Protein AF-A0A9P3KCN4-F1 (afdb_monomer)

Foldseek 3Di:
DVVVVVVVVVVVVVVVVVVVVVVVVVVVVVVVVVVVVVVVVVVVVVVVVVVVVVVVVVVVVVVVVVVVVVVVVVVVVVVVVVVVVVVVVVVVVVVVVVVVVVVVVVVVVVVVVVVVVVVVVVVVVVVVVVVVVVVVVVVVVVVVVVVVVVVLVQFFPDEEEAEDQDVCVQCLVPDPDDDPVSVVVCCVCVVGHNYHYDYDHPVVPPDAPLRDDPVVPPPPPPDPDPPADDDPADPAWQQEKEWDKDARAPQAPVGFGIWIWMATSHLRQIDTHTDHPPDALVRVVVVCCVPRCVPPNQHQEYEYEPPCSCVDPVNVVVCVVSNHHYDYDDPPNVPSVVVVVVVSVVLSVLLSVVCVPHSNCSNVCRVVSSLVQQQDQDPVPRHRSVCRRPVDHDDDPPDPDDPDPPDPDD

Radius of gyration: 68.72 Å; Cα contacts (8 Å, |Δi|>4): 324; chains: 1; bounding box: 122×78×222 Å

pLDDT: mean 75.05, std 15.25, range [32.97, 96.62]

Sequence (410 aa):
MLRKRKMLQVRKREREREREREREREREREVERDGERKGRERERERERERERERERERERERERGRERERERKRERERERERGGGERERERERERESERESEREREGERERERERERERGRERGGEREREREREREREREREREREREREKECYLEGCKTTVHTDHCSLKYLKTQPSLSRRQVRWIDFLETHFHYDIVYKPGHKNKADALSRPAHRMKISKPKKAGLLQPLPVPEQPWQVVSLDFITGLPTTTSGHDAILVIIDNFSKMGHFIPTHTTARTEETAQLFVRYIISQHGIPTTLISDRDPKFTSKFWKELMSLLGTELAMSSAYHPQTDGQTERLNQIVEQLLRTACKDDISKWDLHVPILEFAYNNATHAATGQTPFFLCYGHHPLTPQQPTIPATVNPVE

Solvent-accessible surface area (backbone atoms only — not comparable to full-atom values): 23426 Å² total; per-residue (Å²): 120,75,70,65,61,58,55,55,56,52,56,52,54,50,56,51,56,52,54,51,54,50,54,50,55,52,52,53,54,52,54,50,53,53,50,52,53,54,50,55,52,55,51,54,51,53,50,54,50,54,50,52,51,53,51,54,50,55,51,53,52,53,51,54,50,55,49,54,52,53,49,55,51,54,50,56,50,53,50,53,56,52,61,52,56,52,58,53,53,50,55,51,52,52,55,50,52,52,53,50,54,49,51,51,53,49,53,51,53,50,53,50,54,50,53,51,52,50,54,50,52,52,55,50,54,49,53,48,53,48,52,50,53,50,51,50,51,50,53,49,52,50,54,47,53,50,51,50,55,53,55,55,70,72,41,56,86,44,84,44,78,45,79,36,64,56,65,70,60,62,41,66,92,72,57,94,79,74,53,76,67,53,50,55,50,48,53,52,46,62,74,50,35,48,71,48,67,43,68,37,63,60,93,78,53,74,76,53,86,84,74,55,64,72,81,76,57,74,74,71,74,74,73,84,73,69,93,74,82,75,75,80,76,52,95,45,68,47,37,33,31,40,44,49,72,52,64,89,48,67,61,23,82,91,59,36,24,20,31,44,39,38,30,22,67,50,39,61,32,54,48,65,40,74,34,45,80,82,58,50,52,69,57,53,48,52,51,45,44,62,68,39,37,73,74,71,44,80,34,51,31,43,34,29,56,80,49,69,54,69,68,30,70,66,44,49,51,52,31,57,75,69,62,27,43,81,44,69,56,49,102,84,41,63,66,63,55,53,51,52,52,56,47,52,53,50,52,53,53,51,48,54,64,74,22,69,89,46,64,43,49,44,70,77,46,35,67,62,50,35,51,52,56,22,64,36,71,36,87,92,74,76,42,28,13,42,31,63,65,68,78,47,76,80,91,49,96,86,54,81,76,80,76,90,74,81,71,81,84,129

Nearest PDB structures (foldseek):
  4bac-assembly1_A-2  TM=9.177E-01  e=3.463E-13  Human spumaretrovirus
  7q5b-assembly1_B  TM=7.627E-01  e=3.781E-15  Saccharomyces cerevisiae S288C
  4bac-assembly1_B-2  TM=8.600E-01  e=2.111E-13  Human spumaretrovirus
  7ouf-assembly1_E  TM=7.562E-01  e=6.999E-10  Simian T-lymphotropic virus 1
  7pel-assembly1_E  TM=7.851E-01  e=1.664E-09  Simian T-lymphotropic virus 1

Mean predicted aligned error: 21.49 Å

Secondary structure (DSSP, 8-state):
-HHHHHHHHHHHHHHHHHHHHHHHHHHHHHHHHHHHHHHHHHHHHHHHHHHHHHHHHHHHHHHHHHHHHHHHHHHHHHHHHHHHHHHHHHHHHHHHHHHHHHHHHHHHHHHHHHHHHHHHHHHHHHHHHHHHHHHHHHHHHHHHHHHHHHHHHHHBT-EEEEEES-GGGGGTTT-S---HHHHHHHHHHHHHBEEEEEE--TTT----GGGS-GGGS---PPP------PPPPPSSTTSEEEEEEE--PPPPTT---EEEEEEETTT--EEEEEE-TT--HHHHHHHHIIIIIHHH---SEEEE---HHHHSHHHHHHHHHHT-EEEEPPTT-HHHHHHHHHHHHHHHHHHHHHTSS-GGGHHHHHHHHHHHHHTSPPTTTSS-HHHHHHSSPPP-TTSPPPP---PPP-

Structure (mmCIF, N/CA/C/O backbone):
data_AF-A0A9P3KCN4-F1
#
_entry.id   AF-A0A9P3KCN4-F1
#
loop_
_atom_site.group_PDB
_atom_site.id
_atom_site.type_symbol
_atom_site.label_atom_id
_atom_site.label_alt_id
_atom_site.label_comp_id
_atom_site.label_asym_id
_atom_site.label_entity_id
_atom_site.label_seq_id
_atom_site.pdbx_PDB_ins_code
_atom_site.Cartn_x
_atom_site.Cartn_y
_atom_site.Cartn_z
_atom_site.occupancy
_atom_site.B_iso_or_equiv
_atom_site.auth_seq_id
_atom_site.auth_comp_id
_atom_site.auth_asym_id
_atom_site.auth_atom_id
_atom_site.pdbx_PDB_model_num
ATOM 1 N N . MET A 1 1 ? -89.699 4.385 182.740 1.00 55.25 1 MET A N 1
ATOM 2 C CA . MET A 1 1 ? -89.743 5.343 181.603 1.00 55.25 1 MET A CA 1
ATOM 3 C C . MET A 1 1 ? -88.447 5.424 180.772 1.00 55.25 1 MET A C 1
ATOM 5 O O . MET A 1 1 ? -88.541 5.641 179.571 1.00 55.25 1 MET A O 1
ATOM 9 N N . LEU A 1 2 ? -87.252 5.170 181.330 1.00 53.03 2 LEU A N 1
ATOM 10 C CA . LEU A 1 2 ? -85.963 5.326 180.618 1.00 53.03 2 LEU A CA 1
ATOM 11 C C . LEU A 1 2 ? -85.696 4.318 179.468 1.00 53.03 2 LEU A C 1
ATOM 13 O O . LEU A 1 2 ? -85.020 4.652 178.497 1.00 53.03 2 LEU A O 1
ATOM 17 N N . ARG A 1 3 ? -86.265 3.102 179.523 1.00 55.69 3 ARG A N 1
ATOM 18 C CA . ARG A 1 3 ? -86.071 2.060 178.487 1.00 55.69 3 ARG A CA 1
ATOM 19 C C . ARG A 1 3 ? -86.785 2.346 177.154 1.00 55.69 3 ARG A C 1
ATOM 21 O O . ARG A 1 3 ? -86.248 2.004 176.105 1.00 55.69 3 ARG A O 1
ATOM 28 N N . LYS A 1 4 ? -87.947 3.020 177.157 1.00 56.16 4 LYS A N 1
ATOM 29 C CA . LYS A 1 4 ? -88.704 3.320 175.918 1.00 56.16 4 LYS A CA 1
ATOM 30 C C . LYS A 1 4 ? -88.007 4.361 175.026 1.00 56.16 4 LYS A C 1
ATOM 32 O O . LYS A 1 4 ? -88.104 4.274 173.807 1.00 56.16 4 LYS A O 1
ATOM 37 N N . ARG A 1 5 ? -87.260 5.308 175.612 1.00 56.88 5 ARG A N 1
ATOM 38 C CA . ARG A 1 5 ? -86.609 6.411 174.876 1.00 56.88 5 ARG A CA 1
ATOM 39 C C . ARG A 1 5 ? -85.355 5.963 174.108 1.00 56.88 5 ARG A C 1
ATOM 41 O O . ARG A 1 5 ? -85.157 6.400 172.979 1.00 56.88 5 ARG A O 1
ATOM 48 N N . LYS A 1 6 ? -84.570 5.027 174.665 1.00 57.25 6 LYS A N 1
ATOM 49 C CA . LYS A 1 6 ? -83.414 4.413 173.977 1.00 57.25 6 LYS A CA 1
ATOM 50 C C . LYS A 1 6 ? -83.833 3.560 172.774 1.00 57.25 6 LYS A C 1
ATOM 52 O O . LYS A 1 6 ? -83.196 3.638 171.730 1.00 57.25 6 LYS A O 1
ATOM 57 N N . MET A 1 7 ? -84.933 2.811 172.880 1.00 57.84 7 MET A N 1
ATOM 58 C CA . MET A 1 7 ? -85.410 1.956 171.781 1.00 57.84 7 MET A CA 1
ATOM 59 C C . MET A 1 7 ? -85.860 2.759 170.548 1.00 57.84 7 MET A C 1
ATOM 61 O O . MET A 1 7 ? -85.617 2.350 169.415 1.00 57.84 7 MET A O 1
ATOM 65 N N . LEU A 1 8 ? -86.478 3.929 170.756 1.00 59.78 8 LEU A N 1
ATOM 66 C CA . LEU A 1 8 ? -86.961 4.777 169.660 1.00 59.78 8 LEU A CA 1
ATOM 67 C C . LEU A 1 8 ? -85.819 5.442 168.871 1.00 59.78 8 LEU A C 1
ATOM 69 O O . LEU A 1 8 ? -85.940 5.614 167.660 1.00 59.78 8 LEU A O 1
ATOM 73 N N . GLN A 1 9 ? -84.702 5.781 169.528 1.00 59.16 9 GLN A N 1
ATOM 74 C CA . GLN A 1 9 ? -83.514 6.325 168.854 1.00 59.16 9 GLN A CA 1
ATOM 75 C C . GLN A 1 9 ? -82.784 5.279 168.001 1.00 59.16 9 GLN A C 1
ATOM 77 O O . GLN A 1 9 ? -82.317 5.613 166.912 1.00 59.16 9 GLN A O 1
ATOM 82 N N . VAL A 1 10 ? -82.725 4.022 168.454 1.00 60.94 10 VAL A N 1
ATOM 83 C CA . VAL A 1 10 ? -82.125 2.919 167.681 1.00 60.94 10 VAL A CA 1
ATOM 84 C C . VAL A 1 10 ? -82.928 2.662 166.403 1.00 60.94 10 VAL A C 1
ATOM 86 O O . VAL A 1 10 ? -82.362 2.684 165.313 1.00 60.94 10 VAL A O 1
ATOM 89 N N . ARG A 1 11 ? -84.262 2.577 166.510 1.00 61.0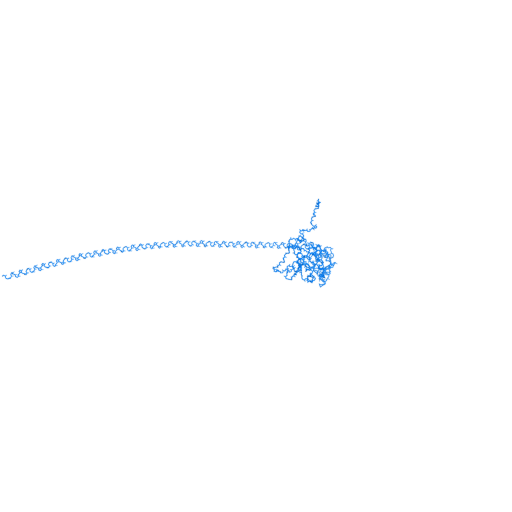6 11 ARG A N 1
ATOM 90 C CA . ARG A 1 11 ? -85.162 2.383 165.358 1.00 61.06 11 ARG A CA 1
ATOM 91 C C . ARG A 1 11 ? -85.089 3.501 164.313 1.00 61.06 11 ARG A C 1
ATOM 93 O O . ARG A 1 11 ? -85.268 3.244 163.125 1.00 61.06 11 ARG A O 1
ATOM 100 N N . LYS A 1 12 ? -84.856 4.750 164.739 1.00 62.28 12 LYS A N 1
ATOM 101 C CA . LYS A 1 12 ? -84.720 5.891 163.817 1.00 62.28 12 LYS A CA 1
ATOM 102 C C . LYS A 1 12 ? -83.416 5.810 163.014 1.00 62.28 12 LYS A C 1
ATOM 104 O O . LYS A 1 12 ? -83.457 6.001 161.805 1.00 62.28 12 LYS A O 1
ATOM 109 N N . ARG A 1 13 ? -82.302 5.451 163.667 1.00 62.12 13 ARG A N 1
ATOM 110 C CA . ARG A 1 13 ? -80.993 5.248 163.018 1.00 62.12 13 ARG A CA 1
ATOM 111 C C . ARG A 1 13 ? -80.973 4.050 162.070 1.00 62.12 13 ARG A C 1
ATOM 113 O O . ARG A 1 13 ? -80.312 4.115 161.041 1.00 62.12 13 ARG A O 1
ATOM 120 N N . GLU A 1 14 ? -81.691 2.974 162.390 1.00 63.00 14 GLU A N 1
ATOM 121 C CA . GLU A 1 14 ? -81.807 1.819 161.488 1.00 63.00 14 GLU A CA 1
ATOM 122 C C . GLU A 1 14 ? -82.555 2.164 160.196 1.00 63.00 14 GLU A C 1
ATOM 124 O O . GLU A 1 14 ? -82.049 1.873 159.117 1.00 63.00 14 GLU A O 1
ATOM 129 N N . ARG A 1 15 ? -83.691 2.871 160.281 1.00 66.88 15 ARG A N 1
ATOM 130 C CA . ARG A 1 15 ? -84.446 3.312 159.090 1.00 66.88 15 ARG A CA 1
ATOM 131 C C . ARG A 1 15 ? -83.666 4.272 158.192 1.00 66.88 15 ARG A C 1
ATOM 133 O O . ARG A 1 15 ? -83.875 4.287 156.984 1.00 66.88 15 ARG A O 1
ATOM 140 N N . GLU A 1 16 ? -82.808 5.102 158.774 1.00 68.44 16 GLU A N 1
ATOM 141 C CA . GLU A 1 16 ? -81.990 6.053 158.017 1.00 68.44 16 GLU A CA 1
ATOM 142 C C . GLU A 1 16 ? -80.873 5.334 157.245 1.00 68.44 16 GLU A C 1
ATOM 144 O O . GLU A 1 16 ? -80.715 5.565 156.049 1.00 68.44 16 GLU A O 1
ATOM 149 N N . ARG A 1 17 ? -80.206 4.359 157.882 1.00 68.25 17 ARG A N 1
ATOM 150 C CA . ARG A 1 17 ? -79.221 3.474 157.232 1.00 68.25 17 ARG A CA 1
ATOM 151 C C . ARG A 1 17 ? -79.827 2.623 156.118 1.00 68.25 17 ARG A C 1
ATOM 153 O O . ARG A 1 17 ? -79.154 2.323 155.139 1.00 68.25 17 ARG A O 1
ATOM 160 N N . GLU A 1 18 ? -81.081 2.209 156.269 1.00 70.94 18 GLU A N 1
ATOM 161 C CA . GLU A 1 18 ? -81.781 1.416 155.257 1.00 70.94 18 GLU A CA 1
ATOM 162 C C . GLU A 1 18 ? -82.092 2.243 153.997 1.00 70.94 18 GLU A C 1
ATOM 164 O O . GLU A 1 18 ? -81.815 1.792 152.889 1.00 70.94 18 GLU A O 1
ATOM 169 N N . ARG A 1 19 ? -82.540 3.497 154.159 1.00 71.31 19 ARG A N 1
ATOM 170 C CA . ARG A 1 19 ? -82.766 4.435 153.040 1.00 71.31 19 ARG A CA 1
ATOM 171 C C . ARG A 1 19 ? -81.483 4.821 152.307 1.00 71.31 19 ARG A C 1
ATOM 173 O O . ARG A 1 19 ? -81.510 5.047 151.101 1.00 71.31 19 ARG A O 1
ATOM 180 N N . GLU A 1 20 ? -80.372 4.932 153.027 1.00 70.94 20 GLU A N 1
ATOM 181 C CA . GLU A 1 20 ? -79.070 5.250 152.436 1.00 70.94 20 GLU A CA 1
ATOM 182 C C . GLU A 1 20 ? -78.557 4.094 151.562 1.00 70.94 20 GLU A C 1
ATOM 184 O O . GLU A 1 20 ? -78.193 4.317 150.410 1.00 70.94 20 GLU A O 1
ATOM 189 N N . ARG A 1 21 ? -78.682 2.847 152.044 1.00 72.06 21 ARG A N 1
ATOM 190 C CA . ARG A 1 21 ? -78.382 1.631 151.263 1.00 72.06 21 ARG A CA 1
ATOM 191 C C . ARG A 1 21 ? -79.252 1.492 150.016 1.00 72.06 21 ARG A C 1
ATOM 193 O O . ARG A 1 21 ? -78.796 0.969 149.005 1.00 72.06 21 ARG A O 1
ATOM 200 N N . GLU A 1 22 ? -80.509 1.919 150.082 1.00 73.75 22 GLU A N 1
ATOM 201 C CA . GLU A 1 22 ? -81.423 1.854 148.939 1.00 73.75 22 GLU A CA 1
ATOM 202 C C . GLU A 1 22 ? -81.033 2.854 147.837 1.00 73.75 22 GLU A C 1
ATOM 204 O O . GLU A 1 22 ? -80.977 2.480 146.667 1.00 73.75 22 GLU A O 1
ATOM 209 N N . ARG A 1 23 ? -80.639 4.082 148.208 1.00 73.31 23 ARG A N 1
ATOM 210 C CA . ARG A 1 23 ? -80.116 5.093 147.265 1.00 73.31 23 ARG A CA 1
ATOM 211 C C . ARG A 1 23 ? -78.792 4.682 146.626 1.00 73.31 23 ARG A C 1
ATOM 213 O O . ARG A 1 23 ? -78.543 5.022 145.474 1.00 73.31 23 ARG A O 1
ATOM 220 N N . GLU A 1 24 ? -77.938 3.991 147.371 1.00 70.69 24 GLU A N 1
ATOM 221 C CA . GLU A 1 24 ? -76.656 3.490 146.868 1.00 70.69 24 GLU A CA 1
ATOM 222 C C . GLU A 1 24 ? -76.871 2.397 145.808 1.00 70.69 24 GLU A C 1
ATOM 224 O O . GLU A 1 24 ? -76.341 2.500 144.703 1.00 70.69 24 GLU A O 1
ATOM 229 N N . ARG A 1 25 ? -77.780 1.444 146.068 1.00 73.56 25 ARG A N 1
ATOM 230 C CA . ARG A 1 25 ? -78.184 0.411 145.093 1.00 73.56 25 ARG A CA 1
ATOM 231 C C . ARG A 1 25 ? -78.819 0.988 143.830 1.00 73.56 25 ARG A C 1
ATOM 233 O O . ARG A 1 25 ? -78.681 0.413 142.753 1.00 73.56 25 ARG A O 1
ATOM 240 N N . GLU A 1 26 ? -79.561 2.087 143.947 1.00 73.94 26 GLU A N 1
ATOM 241 C CA . GLU A 1 26 ? -80.184 2.736 142.791 1.00 73.94 26 GLU A CA 1
ATOM 242 C C . GLU A 1 26 ? -79.140 3.413 141.888 1.00 73.94 26 GLU A C 1
ATOM 244 O O . GLU A 1 26 ? -79.202 3.248 140.670 1.00 73.94 26 GLU A O 1
ATOM 249 N N . ARG A 1 27 ? -78.116 4.058 142.469 1.00 72.56 27 ARG A N 1
ATOM 250 C CA . ARG A 1 27 ? -76.977 4.621 141.716 1.00 72.56 27 ARG A CA 1
ATOM 251 C C . ARG A 1 27 ? -76.151 3.544 141.018 1.00 72.56 27 ARG A C 1
ATOM 253 O O . ARG A 1 27 ? -75.770 3.733 139.867 1.00 72.56 27 ARG A O 1
ATOM 260 N N . GLU A 1 28 ? -75.904 2.413 141.678 1.00 72.88 28 GLU A N 1
ATOM 261 C CA . GLU A 1 28 ? -75.190 1.282 141.066 1.00 72.88 28 GLU A CA 1
ATOM 262 C C . GLU A 1 28 ? -75.928 0.745 139.829 1.00 72.88 28 GLU A C 1
ATOM 264 O O . GLU A 1 28 ? -75.315 0.557 138.778 1.00 72.88 28 GLU A O 1
ATOM 269 N N . ARG A 1 29 ? -77.259 0.597 139.902 1.00 75.88 29 ARG A N 1
ATOM 270 C CA . ARG A 1 29 ? -78.087 0.161 138.759 1.00 75.88 29 ARG A CA 1
ATOM 271 C C . ARG A 1 29 ? -78.086 1.158 137.602 1.00 75.88 29 ARG A C 1
ATOM 273 O O . ARG A 1 29 ? -78.237 0.754 136.451 1.00 75.88 29 ARG A O 1
ATOM 280 N N . GLU A 1 30 ? -77.981 2.452 137.886 1.00 73.50 30 GLU A N 1
ATOM 281 C CA . GLU A 1 30 ? -77.951 3.493 136.856 1.00 73.50 30 GLU A CA 1
ATOM 282 C C . GLU A 1 30 ? -76.603 3.509 136.114 1.00 73.50 30 GLU A C 1
ATOM 284 O O . GLU A 1 30 ? -76.578 3.568 134.884 1.00 73.50 30 GLU A O 1
ATOM 289 N N . VAL A 1 31 ? -75.492 3.333 136.841 1.00 75.75 31 VAL A N 1
ATOM 290 C CA . VAL A 1 31 ? -74.143 3.177 136.265 1.00 75.75 31 VAL A CA 1
ATOM 291 C C . VAL A 1 31 ? -74.049 1.926 135.389 1.00 75.75 31 VAL A C 1
ATOM 293 O O . VAL A 1 31 ? -73.464 1.978 134.306 1.00 75.75 31 VAL A O 1
ATOM 296 N N . GLU A 1 32 ? -74.655 0.818 135.815 1.00 75.00 32 GLU A N 1
ATOM 297 C CA . GLU A 1 32 ? -74.677 -0.432 135.048 1.00 75.00 32 GLU A CA 1
ATOM 298 C C . GLU A 1 32 ? -75.439 -0.273 133.718 1.00 75.00 32 GLU A C 1
ATOM 300 O O . GLU A 1 32 ? -74.908 -0.610 132.658 1.00 75.00 32 GLU A O 1
ATOM 305 N N . ARG A 1 33 ? -76.629 0.351 133.730 1.00 75.81 33 ARG A N 1
ATOM 306 C CA . ARG A 1 33 ? -77.403 0.624 132.500 1.00 75.81 33 ARG A CA 1
ATOM 307 C C . ARG A 1 33 ? -76.680 1.563 131.535 1.00 75.81 33 ARG A C 1
ATOM 309 O O . ARG A 1 33 ? -76.736 1.358 130.321 1.00 75.81 33 ARG A O 1
ATOM 316 N N . ASP A 1 34 ? -76.016 2.597 132.050 1.00 74.12 34 ASP A N 1
ATOM 317 C CA . ASP A 1 34 ? -75.267 3.541 131.214 1.00 74.12 34 ASP A CA 1
ATOM 318 C C . ASP A 1 34 ? -74.001 2.885 130.625 1.00 74.12 34 ASP A C 1
ATOM 320 O O . ASP A 1 34 ? -73.639 3.133 129.469 1.00 74.12 34 ASP A O 1
ATOM 324 N N . GLY A 1 35 ? -73.382 1.963 131.374 1.00 72.94 35 GLY A N 1
ATOM 325 C CA . GLY A 1 35 ? -72.311 1.084 130.904 1.00 72.94 35 GLY A CA 1
ATOM 326 C C . GLY A 1 35 ? -72.752 0.161 129.763 1.00 72.94 35 GLY A C 1
ATOM 327 O O . GLY A 1 35 ? -72.088 0.110 128.724 1.00 72.94 35 GLY A O 1
ATOM 328 N N . GLU A 1 36 ? -73.902 -0.505 129.898 1.00 76.69 36 GLU A N 1
ATOM 329 C CA . GLU A 1 36 ? -74.468 -1.353 128.839 1.00 76.69 36 GLU A CA 1
ATOM 330 C C . GLU A 1 36 ? -74.819 -0.557 127.575 1.00 76.69 36 GLU A C 1
ATOM 332 O O . GLU A 1 36 ? -74.543 -1.003 126.455 1.00 76.69 36 GLU A O 1
ATOM 337 N N . ARG A 1 37 ? -75.394 0.644 127.724 1.00 75.12 37 ARG A N 1
ATOM 338 C CA . ARG A 1 37 ? -75.754 1.507 126.589 1.00 75.12 37 ARG A CA 1
ATOM 339 C C . ARG A 1 37 ? -74.517 1.943 125.801 1.00 75.12 37 ARG A C 1
ATOM 341 O O . ARG A 1 37 ? -74.503 1.806 124.577 1.00 75.12 37 ARG A O 1
ATOM 348 N N . LYS A 1 38 ? -73.464 2.386 126.497 1.00 73.25 38 LYS A N 1
ATOM 349 C CA . LYS A 1 38 ? -72.168 2.741 125.890 1.00 73.25 38 LYS A CA 1
ATOM 350 C C . LYS A 1 38 ? -71.474 1.534 125.253 1.00 73.25 38 LYS A C 1
ATOM 352 O O . LYS A 1 38 ? -70.826 1.682 124.218 1.00 73.25 38 LYS A O 1
ATOM 357 N N . GLY A 1 39 ? -71.628 0.340 125.830 1.00 75.94 39 GLY A N 1
ATOM 358 C CA . GLY A 1 39 ? -71.137 -0.914 125.252 1.00 75.94 39 GLY A CA 1
ATOM 359 C C . GLY A 1 39 ? -71.769 -1.221 123.891 1.00 75.94 39 GLY A C 1
ATOM 360 O O . GLY A 1 39 ? -71.050 -1.421 122.912 1.00 75.94 39 GLY A O 1
ATOM 361 N N . ARG A 1 40 ? -73.105 -1.160 123.803 1.00 78.31 40 ARG A N 1
ATOM 362 C CA . ARG A 1 40 ? -73.851 -1.403 122.552 1.00 78.31 40 ARG A CA 1
ATOM 363 C C . ARG A 1 40 ? -73.549 -0.372 121.464 1.00 78.31 40 ARG A C 1
ATOM 365 O O . ARG A 1 40 ? -73.544 -0.708 120.283 1.00 78.31 40 ARG A O 1
ATOM 372 N N . GLU A 1 41 ? -73.314 0.882 121.838 1.00 77.31 41 GLU A N 1
ATOM 373 C CA . GLU A 1 41 ? -72.985 1.945 120.883 1.00 77.31 41 GLU A CA 1
ATOM 374 C C . GLU A 1 41 ? -71.593 1.745 120.260 1.00 77.31 41 GLU A C 1
ATOM 376 O O . GLU A 1 41 ? -71.461 1.789 119.037 1.00 77.31 41 GLU A O 1
ATOM 381 N N . ARG A 1 42 ? -70.589 1.384 121.072 1.00 78.25 42 ARG A N 1
ATOM 382 C CA . ARG A 1 42 ? -69.239 1.028 120.593 1.00 78.25 42 ARG A CA 1
ATOM 383 C C . ARG A 1 42 ? -69.233 -0.208 119.696 1.00 78.25 42 ARG A C 1
ATOM 385 O O . ARG A 1 42 ? -68.447 -0.281 118.755 1.00 78.25 42 ARG A O 1
ATOM 392 N N . GLU A 1 43 ? -70.082 -1.190 119.982 1.00 78.00 43 GLU A N 1
ATOM 393 C CA . GLU A 1 43 ? -70.199 -2.398 119.161 1.00 78.00 43 GLU A CA 1
ATOM 394 C C . GLU A 1 43 ? -70.786 -2.091 117.775 1.00 78.00 43 GLU A C 1
ATOM 396 O O . GLU A 1 43 ? -70.216 -2.503 116.765 1.00 78.00 43 GLU A O 1
ATOM 401 N N . ARG A 1 44 ? -71.839 -1.264 117.708 1.00 81.50 44 ARG A N 1
ATOM 402 C CA . ARG A 1 44 ? -72.419 -0.785 116.438 1.00 81.50 44 ARG A CA 1
ATOM 403 C C . ARG A 1 44 ? -71.436 0.043 115.615 1.00 81.50 44 ARG A C 1
ATOM 405 O O . ARG A 1 44 ? -71.445 -0.032 114.389 1.00 81.50 44 ARG A O 1
ATOM 412 N N . GLU A 1 45 ? -70.604 0.849 116.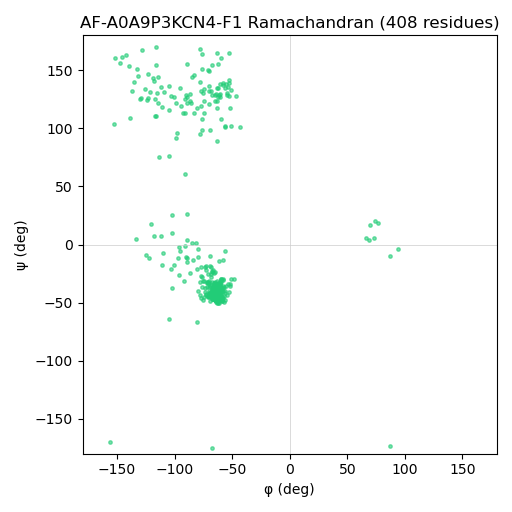267 1.00 79.94 45 GLU A N 1
ATOM 413 C CA . GLU A 1 45 ? -69.583 1.648 115.586 1.00 79.94 45 GLU A CA 1
ATOM 414 C C . GLU A 1 45 ? -68.495 0.760 114.961 1.00 79.94 45 GLU A C 1
ATOM 416 O O . GLU A 1 45 ? -68.182 0.917 113.780 1.00 79.94 45 GLU A O 1
ATOM 421 N N . ARG A 1 46 ? -68.018 -0.256 115.694 1.00 81.56 46 ARG A N 1
ATOM 422 C CA . ARG A 1 46 ? -67.080 -1.268 115.172 1.00 81.56 46 ARG A CA 1
ATOM 423 C C . ARG A 1 46 ? -67.660 -2.061 114.003 1.00 81.56 46 ARG A C 1
ATOM 425 O O . ARG A 1 46 ? -66.934 -2.412 113.077 1.00 81.56 46 ARG A O 1
ATOM 432 N N . GLU A 1 47 ? -68.954 -2.367 114.037 1.00 80.06 47 GLU A N 1
ATOM 433 C CA . GLU A 1 47 ? -69.624 -3.089 112.955 1.00 80.06 47 GLU A CA 1
ATOM 434 C C . GLU A 1 47 ? -69.699 -2.249 111.669 1.00 80.06 47 GLU A C 1
ATOM 436 O O . GLU A 1 47 ? -69.336 -2.736 110.597 1.00 80.06 47 GLU A O 1
ATOM 441 N N . ARG A 1 48 ? -70.037 -0.956 111.781 1.00 84.75 48 ARG A N 1
ATOM 442 C CA . ARG A 1 48 ? -70.011 -0.006 110.651 1.00 84.75 48 ARG A CA 1
ATOM 443 C C . ARG A 1 48 ? -68.612 0.173 110.069 1.00 84.75 48 ARG A C 1
ATOM 445 O O . ARG A 1 48 ? -68.463 0.333 108.860 1.00 84.75 48 ARG A O 1
ATOM 452 N N . GLU A 1 49 ? -67.585 0.171 110.913 1.00 81.06 49 GLU A N 1
ATOM 453 C CA . GLU A 1 49 ? -66.196 0.284 110.467 1.00 81.06 49 GLU A CA 1
ATOM 454 C C . GLU A 1 49 ? -65.757 -0.952 109.667 1.00 81.06 49 GLU A C 1
ATOM 456 O O . GLU A 1 49 ? -65.225 -0.809 108.565 1.00 81.06 49 GLU A O 1
ATOM 461 N N . ARG A 1 50 ? -66.094 -2.160 110.143 1.00 84.12 50 ARG A N 1
ATOM 462 C CA . ARG A 1 50 ? -65.861 -3.418 109.409 1.00 84.12 50 ARG A CA 1
ATOM 463 C C . ARG A 1 50 ? -66.591 -3.458 108.069 1.00 84.12 50 ARG A C 1
ATOM 465 O O . ARG A 1 50 ? -66.066 -3.994 107.097 1.00 84.12 50 ARG A O 1
ATOM 472 N N . GLU A 1 51 ? -67.803 -2.915 108.000 1.00 81.75 51 GLU A N 1
ATOM 473 C CA . GLU A 1 51 ? -68.572 -2.858 106.755 1.00 81.75 51 GLU A CA 1
ATOM 474 C C . GLU A 1 51 ? -67.926 -1.917 105.726 1.00 81.75 51 GLU A C 1
ATOM 476 O O . GLU A 1 51 ? -67.733 -2.308 104.574 1.00 81.75 51 GLU A O 1
ATOM 481 N N . ARG A 1 52 ? -67.471 -0.731 106.158 1.00 85.44 52 ARG A N 1
ATOM 482 C CA . ARG A 1 52 ? -66.707 0.206 105.312 1.00 85.44 52 ARG A CA 1
ATOM 483 C C . ARG A 1 52 ? -65.395 -0.395 104.816 1.00 85.44 52 ARG A C 1
ATOM 485 O O . ARG A 1 52 ? -64.987 -0.137 103.686 1.00 85.44 52 ARG A O 1
ATOM 492 N N . GLU A 1 53 ? -64.717 -1.178 105.649 1.00 81.56 53 GLU A N 1
ATOM 493 C CA . GLU A 1 53 ? -63.477 -1.854 105.268 1.00 81.56 53 GLU A CA 1
ATOM 494 C C . GLU A 1 53 ? -63.722 -2.918 104.187 1.00 81.56 53 GLU A C 1
ATOM 496 O O . GLU A 1 53 ? -63.038 -2.917 103.162 1.00 81.56 53 GLU A O 1
ATOM 501 N N . ARG A 1 54 ? -64.772 -3.737 104.341 1.00 84.31 54 ARG A N 1
ATOM 502 C CA . ARG A 1 54 ? -65.200 -4.713 103.321 1.00 84.31 54 ARG A CA 1
ATOM 503 C C . ARG A 1 54 ? -65.586 -4.049 102.001 1.00 84.31 54 ARG A C 1
ATOM 505 O O . ARG A 1 54 ? -65.322 -4.598 100.934 1.00 84.31 54 ARG A O 1
ATOM 512 N N . GLU A 1 55 ? -66.224 -2.883 102.050 1.00 81.88 55 GLU A N 1
ATOM 513 C CA . GLU A 1 55 ? -66.600 -2.139 100.847 1.00 81.88 55 GLU A CA 1
ATOM 514 C C . GLU A 1 55 ? -65.369 -1.607 100.096 1.00 81.88 55 GLU A C 1
ATOM 516 O O . GLU A 1 55 ? -65.250 -1.816 98.886 1.00 81.88 55 GLU A O 1
ATOM 521 N N . ARG A 1 56 ? -64.393 -1.038 100.819 1.00 85.12 56 ARG A N 1
ATOM 522 C CA . ARG A 1 56 ? -63.099 -0.611 100.252 1.00 85.12 56 ARG A CA 1
ATOM 523 C C . ARG A 1 56 ? -62.324 -1.773 99.634 1.00 85.12 56 ARG A C 1
ATOM 525 O O . ARG A 1 56 ? -61.671 -1.605 98.606 1.00 85.12 56 ARG A O 1
ATOM 532 N N . GLU A 1 57 ? -62.376 -2.950 100.248 1.00 80.94 57 GLU A N 1
ATOM 533 C CA . GLU A 1 57 ? -61.717 -4.149 99.726 1.00 80.94 57 GLU A CA 1
ATOM 534 C C . GLU A 1 57 ? -62.348 -4.619 98.405 1.00 80.94 57 GLU A C 1
ATOM 536 O O . GLU A 1 57 ? -61.633 -4.846 97.426 1.00 80.94 57 GLU A O 1
ATOM 541 N N . ARG A 1 58 ? -63.686 -4.645 98.323 1.00 84.31 58 ARG A N 1
ATOM 542 C CA . ARG A 1 58 ? -64.419 -4.955 97.079 1.00 84.31 58 ARG A CA 1
ATOM 543 C C . ARG A 1 58 ? -64.108 -3.970 95.955 1.00 84.31 58 ARG A C 1
ATOM 545 O O . ARG A 1 58 ? -64.045 -4.361 94.789 1.00 84.31 58 ARG A O 1
ATOM 552 N N . GLU A 1 59 ? -63.931 -2.693 96.279 1.00 80.94 59 GLU A N 1
ATOM 553 C CA . GLU A 1 59 ? -63.577 -1.671 95.294 1.00 80.94 59 GLU A CA 1
ATOM 554 C C . GLU A 1 59 ? -62.159 -1.882 94.737 1.00 80.94 59 GLU A C 1
ATOM 556 O O . GLU A 1 59 ? -61.977 -1.898 93.517 1.00 80.94 59 GLU A O 1
ATOM 561 N N . ARG A 1 60 ? -61.182 -2.184 95.605 1.00 84.31 60 ARG A N 1
ATOM 562 C CA . ARG A 1 60 ? -59.806 -2.531 95.199 1.00 84.31 60 ARG A CA 1
ATOM 563 C C . ARG A 1 60 ? -59.752 -3.774 94.309 1.00 84.31 60 ARG A C 1
ATOM 565 O O . ARG A 1 60 ? -58.977 -3.811 93.355 1.00 84.31 60 ARG A O 1
ATOM 572 N N . GLU A 1 61 ? -60.563 -4.795 94.584 1.00 78.38 61 GLU A N 1
ATOM 573 C CA . GLU A 1 61 ? -60.645 -5.980 93.718 1.00 78.38 61 GLU A CA 1
ATOM 574 C C . GLU A 1 61 ? -61.212 -5.659 92.332 1.00 78.38 61 GLU A C 1
ATOM 576 O O . GLU A 1 61 ? -60.675 -6.127 91.323 1.00 78.38 61 GLU A O 1
ATOM 581 N N . ARG A 1 62 ? -62.258 -4.826 92.253 1.00 83.69 62 ARG A N 1
ATOM 582 C CA . ARG A 1 62 ? -62.827 -4.381 90.970 1.00 83.69 62 ARG A CA 1
ATOM 583 C C . ARG A 1 62 ? -61.814 -3.594 90.146 1.00 83.69 62 ARG A C 1
ATOM 585 O O . ARG A 1 62 ? -61.743 -3.779 88.932 1.00 83.69 62 ARG A O 1
ATOM 592 N N . GLU A 1 63 ? -61.028 -2.739 90.790 1.00 80.50 63 GLU A N 1
ATOM 593 C CA . GLU A 1 63 ? -59.980 -1.961 90.131 1.00 80.50 63 GLU A CA 1
ATOM 594 C C . GLU A 1 63 ? -58.863 -2.860 89.581 1.00 80.50 63 GLU A C 1
ATOM 596 O O . GLU A 1 63 ? -58.556 -2.789 88.389 1.00 80.50 63 GLU A O 1
ATOM 601 N N . ARG A 1 64 ? -58.367 -3.811 90.386 1.00 81.94 64 ARG A N 1
ATOM 602 C CA . ARG A 1 64 ? -57.408 -4.840 89.937 1.00 81.94 64 ARG A CA 1
ATOM 603 C C . ARG A 1 64 ? -57.952 -5.678 88.777 1.00 81.94 64 ARG A C 1
ATOM 605 O O . ARG A 1 64 ? -57.206 -6.038 87.869 1.00 81.94 64 ARG A O 1
ATOM 612 N N . GLY A 1 65 ? -59.249 -5.992 88.786 1.00 84.50 65 GLY A N 1
ATOM 613 C CA . GLY A 1 65 ? -59.920 -6.690 87.686 1.00 84.50 65 GLY A CA 1
ATOM 614 C C . GLY A 1 65 ? -59.882 -5.897 86.377 1.00 84.50 65 GLY A C 1
ATOM 615 O O . GLY A 1 65 ? -59.480 -6.433 85.344 1.00 84.50 65 GLY A O 1
ATOM 616 N N . ARG A 1 66 ? -60.225 -4.602 86.430 1.00 84.94 66 ARG A N 1
ATOM 617 C CA . ARG A 1 66 ? -60.177 -3.692 85.269 1.00 84.94 66 ARG A CA 1
ATOM 618 C C . ARG A 1 66 ? -58.759 -3.514 84.730 1.00 84.94 66 ARG A C 1
ATOM 620 O O . ARG A 1 66 ? -58.571 -3.416 83.519 1.00 84.94 66 ARG A O 1
ATOM 627 N N . GLU A 1 67 ? -57.764 -3.466 85.608 1.00 79.12 67 GLU A N 1
ATOM 628 C CA . GLU A 1 67 ? -56.359 -3.338 85.219 1.00 79.12 67 GLU A CA 1
ATOM 629 C C . GLU A 1 67 ? -55.855 -4.581 84.472 1.00 79.12 67 GLU A C 1
ATOM 631 O O . GLU A 1 67 ? -55.331 -4.453 83.365 1.00 79.12 67 GLU A O 1
ATOM 636 N N . ARG A 1 68 ? -56.136 -5.785 84.989 1.00 81.06 68 ARG A N 1
ATOM 637 C CA . ARG A 1 68 ? -55.819 -7.058 84.310 1.00 81.06 68 ARG A CA 1
ATOM 638 C C . ARG A 1 68 ? -56.481 -7.173 82.937 1.00 81.06 68 ARG A C 1
ATOM 640 O O . ARG A 1 68 ? -55.895 -7.719 82.006 1.00 81.06 68 ARG A O 1
ATOM 647 N N . GLU A 1 69 ? -57.706 -6.675 82.790 1.00 78.00 69 GLU A N 1
ATOM 648 C CA . GLU A 1 69 ? -58.408 -6.676 81.503 1.00 78.00 69 GLU A CA 1
ATOM 649 C C . GLU A 1 69 ? -57.759 -5.716 80.492 1.00 78.00 69 GLU A C 1
ATOM 651 O O . GLU A 1 69 ? -57.556 -6.080 79.330 1.00 78.00 69 GLU A O 1
ATOM 656 N N . ARG A 1 70 ? -57.363 -4.514 80.935 1.00 82.62 70 ARG A N 1
ATOM 657 C CA . ARG A 1 70 ? -56.610 -3.556 80.108 1.00 82.62 70 ARG A CA 1
ATOM 658 C C . ARG A 1 70 ? -55.266 -4.128 79.668 1.00 82.62 70 ARG A C 1
ATOM 660 O O . ARG A 1 70 ? -54.883 -3.942 78.515 1.00 82.62 70 ARG A O 1
ATOM 667 N N . GLU A 1 71 ? -54.574 -4.830 80.558 1.00 76.31 71 GLU A N 1
ATOM 668 C CA . GLU A 1 71 ? -53.295 -5.474 80.265 1.00 76.31 71 GLU A CA 1
ATOM 669 C C . GLU A 1 71 ? -53.448 -6.582 79.214 1.00 76.31 71 GLU A C 1
ATOM 671 O O . GLU A 1 71 ? -52.789 -6.530 78.176 1.00 76.31 71 GLU A O 1
ATOM 676 N N . ARG A 1 72 ? -54.424 -7.485 79.383 1.00 78.06 72 ARG A N 1
ATOM 677 C CA . ARG A 1 72 ? -54.753 -8.520 78.381 1.00 78.06 72 ARG A CA 1
ATOM 678 C C . ARG A 1 72 ? -55.129 -7.934 77.023 1.00 78.06 72 ARG A C 1
ATOM 680 O O . ARG A 1 72 ? -54.822 -8.521 75.987 1.00 78.06 72 ARG A O 1
ATOM 687 N N . LYS A 1 73 ? -55.819 -6.790 77.001 1.00 74.44 73 LYS A N 1
ATOM 688 C CA . LYS A 1 73 ? -56.181 -6.111 75.750 1.00 74.44 73 LYS A CA 1
ATOM 689 C C . LYS A 1 73 ? -54.944 -5.552 75.039 1.00 74.44 73 LYS A C 1
ATOM 691 O O . LYS A 1 73 ? -54.812 -5.769 73.839 1.00 74.44 73 LYS A O 1
ATOM 696 N N . ARG A 1 74 ? -54.023 -4.918 75.778 1.00 76.94 74 ARG A N 1
ATOM 697 C CA . ARG A 1 74 ? -52.734 -4.427 75.250 1.00 76.94 74 ARG A CA 1
ATOM 698 C C . ARG A 1 74 ? -51.853 -5.563 74.734 1.00 76.94 74 ARG A C 1
ATOM 700 O O . ARG A 1 74 ? -51.180 -5.402 73.723 1.00 76.94 74 ARG A O 1
ATOM 707 N N . GLU A 1 75 ? -51.857 -6.706 75.409 1.00 68.81 75 GLU A N 1
ATOM 708 C CA . GLU A 1 75 ? -51.094 -7.886 74.998 1.00 68.81 75 GLU A CA 1
ATOM 709 C C . GLU A 1 75 ? -51.619 -8.471 73.677 1.00 68.81 75 GLU A C 1
ATOM 711 O O . GLU A 1 75 ? -50.851 -8.635 72.732 1.00 68.81 75 GLU A O 1
ATOM 716 N N . ARG A 1 76 ? -52.943 -8.641 73.546 1.00 71.38 76 ARG A N 1
ATOM 717 C CA . ARG A 1 76 ? -53.586 -9.080 72.290 1.00 71.38 76 ARG A CA 1
ATOM 718 C C . ARG A 1 76 ? -53.348 -8.125 71.120 1.00 71.38 76 ARG A C 1
ATOM 720 O O . ARG A 1 76 ? -53.304 -8.558 69.972 1.00 71.38 76 ARG A O 1
ATOM 727 N N . GLU A 1 77 ? -53.250 -6.828 71.391 1.00 65.31 77 GLU A N 1
ATOM 728 C CA . GLU A 1 77 ? -52.970 -5.805 70.379 1.00 65.31 77 GLU A CA 1
ATOM 729 C C . GLU A 1 77 ? -51.512 -5.893 69.895 1.00 65.31 77 GLU A C 1
ATOM 731 O O . GLU A 1 77 ? -51.274 -5.978 68.691 1.00 65.31 77 GLU A O 1
ATOM 736 N N . ARG A 1 78 ? -50.552 -6.049 70.819 1.00 65.31 78 ARG A N 1
ATOM 737 C CA . ARG A 1 78 ? -49.131 -6.290 70.499 1.00 65.31 78 ARG A CA 1
ATOM 738 C C . ARG A 1 78 ? -48.904 -7.584 69.711 1.00 65.31 78 ARG A C 1
ATOM 740 O O . ARG A 1 78 ? -48.053 -7.615 68.825 1.00 65.31 78 ARG A O 1
ATOM 747 N N . GLU A 1 79 ? -49.645 -8.651 70.012 1.00 60.72 79 GLU A N 1
ATOM 748 C CA . GLU A 1 79 ? -49.567 -9.913 69.259 1.00 60.72 79 GLU A CA 1
ATOM 749 C C . GLU A 1 79 ? -50.101 -9.778 67.825 1.00 60.72 79 GLU A C 1
ATOM 751 O O . GLU A 1 79 ? -49.512 -10.330 66.893 1.00 60.72 79 GLU A O 1
ATOM 756 N N . ARG A 1 80 ? -51.176 -9.005 67.618 1.00 61.62 80 ARG A N 1
ATOM 757 C CA . ARG A 1 80 ? -51.730 -8.737 66.278 1.00 61.62 80 ARG A CA 1
ATOM 758 C C . ARG A 1 80 ? -50.780 -7.914 65.412 1.00 61.62 80 ARG A C 1
ATOM 760 O O . ARG A 1 80 ? -50.619 -8.230 64.236 1.00 61.62 80 ARG A O 1
ATOM 767 N N . GLU A 1 81 ? -50.131 -6.905 65.988 1.00 59.69 81 GLU A N 1
ATOM 768 C CA . GLU A 1 81 ? -49.146 -6.078 65.279 1.00 59.69 81 GLU A CA 1
ATOM 769 C C . GLU A 1 81 ? -47.894 -6.877 64.882 1.00 59.69 81 GLU A C 1
ATOM 771 O O . GLU A 1 81 ? -47.418 -6.754 63.753 1.00 59.69 81 GLU A O 1
ATOM 776 N N . ARG A 1 82 ? -47.392 -7.757 65.763 1.00 59.06 82 ARG A N 1
ATOM 777 C CA . ARG A 1 82 ? -46.243 -8.629 65.456 1.00 59.06 82 ARG A CA 1
ATOM 778 C C . ARG A 1 82 ? -46.567 -9.674 64.384 1.00 59.06 82 ARG A C 1
ATOM 780 O O . ARG A 1 82 ? -45.800 -9.831 63.438 1.00 59.06 82 ARG A O 1
ATOM 787 N N . GLY A 1 83 ? -47.722 -10.339 64.483 1.00 58.25 83 GLY A N 1
ATOM 788 C CA . GLY A 1 83 ? -48.112 -11.406 63.554 1.00 58.25 83 GLY A CA 1
ATOM 789 C C . GLY A 1 83 ? -48.465 -10.935 62.136 1.00 58.25 83 GLY A C 1
ATOM 790 O O . GLY A 1 83 ? -48.338 -11.712 61.189 1.00 58.25 83 GLY A O 1
ATOM 791 N N . GLY A 1 84 ? -48.898 -9.679 61.972 1.00 59.94 84 GLY A N 1
ATOM 792 C CA . GLY A 1 84 ? -49.169 -9.081 60.660 1.00 59.94 84 GLY A CA 1
ATOM 793 C C . GLY A 1 84 ? -47.893 -8.698 59.906 1.00 59.94 84 GLY A C 1
ATOM 794 O O . GLY A 1 84 ? -47.731 -9.069 58.746 1.00 59.94 84 GLY A O 1
ATOM 795 N N . GLY A 1 85 ? -46.960 -8.023 60.586 1.00 61.44 85 GLY A N 1
ATOM 796 C CA . GLY A 1 85 ? -45.739 -7.513 59.959 1.00 61.44 85 GLY A CA 1
ATOM 797 C C . GLY A 1 85 ? -44.721 -8.591 59.577 1.00 61.44 85 GLY A C 1
ATOM 798 O O . GLY A 1 85 ? -44.028 -8.444 58.574 1.00 61.44 85 GLY A O 1
ATOM 799 N N . GLU A 1 86 ? -44.621 -9.687 60.334 1.00 62.59 86 GLU A N 1
ATOM 800 C CA . GLU A 1 86 ? -43.672 -10.767 60.016 1.00 62.59 86 GLU A CA 1
ATOM 801 C C . GLU A 1 86 ? -44.084 -11.561 58.772 1.00 62.59 86 GLU A C 1
ATOM 803 O O . GLU A 1 86 ? -43.261 -11.775 57.885 1.00 62.59 86 GLU A O 1
ATOM 808 N N . ARG A 1 87 ? -45.370 -11.910 58.645 1.00 63.59 87 ARG A N 1
ATOM 809 C CA . ARG A 1 87 ? -45.888 -12.652 57.481 1.00 63.59 87 ARG A CA 1
ATOM 810 C C . ARG A 1 87 ? -45.812 -11.854 56.184 1.00 63.59 87 ARG A C 1
ATOM 812 O O . ARG A 1 87 ? -45.653 -12.432 55.113 1.00 63.59 87 ARG A O 1
ATOM 819 N N . GLU A 1 88 ? -45.967 -10.537 56.264 1.00 66.00 88 GLU A N 1
ATOM 820 C CA . GLU A 1 88 ? -45.864 -9.659 55.099 1.00 66.00 88 GLU A CA 1
ATOM 821 C C . GLU A 1 88 ? -44.409 -9.523 54.631 1.00 66.00 88 GLU A C 1
ATOM 823 O O . GLU A 1 88 ? -44.132 -9.699 53.446 1.00 66.00 88 GLU A O 1
ATOM 828 N N . ARG A 1 89 ? -43.467 -9.350 55.569 1.00 69.19 89 ARG A N 1
ATOM 829 C CA . ARG A 1 89 ? -42.023 -9.320 55.278 1.00 69.19 89 ARG A CA 1
ATOM 830 C C . ARG A 1 89 ? -41.505 -10.638 54.710 1.00 69.19 89 ARG A C 1
ATOM 832 O O . ARG A 1 89 ? -40.622 -10.625 53.861 1.00 69.19 89 ARG A O 1
ATOM 839 N N . GLU A 1 90 ? -42.024 -11.770 55.176 1.00 72.12 90 GLU A N 1
ATOM 840 C CA . GLU A 1 90 ? -41.647 -13.092 54.668 1.00 72.12 90 GLU A CA 1
ATOM 841 C C . GLU A 1 90 ? -42.093 -13.281 53.209 1.00 72.12 90 GLU A C 1
ATOM 843 O O . GLU A 1 90 ? -41.275 -13.615 52.356 1.00 72.12 90 GLU A O 1
ATOM 848 N N . ARG A 1 91 ? -43.343 -12.925 52.884 1.00 75.69 91 ARG A N 1
ATOM 849 C CA . ARG A 1 91 ? -43.860 -12.956 51.501 1.00 75.69 91 ARG A CA 1
ATOM 850 C C . ARG A 1 91 ? -43.121 -12.007 50.563 1.00 75.69 91 ARG A C 1
ATOM 852 O O . ARG A 1 91 ? -43.001 -12.285 49.373 1.00 75.69 91 ARG A O 1
ATOM 859 N N . GLU A 1 92 ? -42.682 -10.859 51.066 1.00 74.75 92 GLU A N 1
ATOM 860 C CA . GLU A 1 92 ? -41.917 -9.897 50.275 1.00 74.75 92 GLU A CA 1
ATOM 861 C C . GLU A 1 92 ? -40.517 -10.432 49.942 1.00 74.75 92 GLU A C 1
ATOM 863 O O . GLU A 1 92 ? -40.111 -10.368 48.783 1.00 74.75 92 GLU A O 1
ATOM 868 N N . ARG A 1 93 ? -39.841 -11.074 50.906 1.00 78.06 93 ARG A N 1
ATOM 869 C CA . ARG A 1 93 ? -38.554 -11.758 50.684 1.00 78.06 93 ARG A CA 1
ATOM 870 C C . ARG A 1 93 ? -38.664 -12.917 49.699 1.00 78.06 93 ARG A C 1
ATOM 872 O O . ARG A 1 93 ? -37.790 -13.065 48.851 1.00 78.06 93 ARG A O 1
ATOM 879 N N . GLU A 1 94 ? -39.727 -13.717 49.779 1.00 78.50 94 GLU A N 1
ATOM 880 C CA . GLU A 1 94 ? -39.972 -14.799 48.813 1.00 78.50 94 GLU A CA 1
ATOM 881 C C . GLU A 1 94 ? -40.135 -14.250 47.390 1.00 78.50 94 GLU A C 1
ATOM 883 O O . GLU A 1 94 ? -39.473 -14.718 46.468 1.00 78.50 94 GLU A O 1
ATOM 888 N N . ARG A 1 95 ? -40.936 -13.191 47.209 1.00 82.62 95 ARG A N 1
ATOM 889 C CA . ARG A 1 95 ? -41.118 -12.537 45.900 1.00 82.62 95 ARG A CA 1
ATOM 890 C C . ARG A 1 95 ? -39.832 -11.917 45.363 1.00 82.62 95 ARG A C 1
ATOM 892 O O . ARG A 1 95 ? -39.620 -11.897 44.153 1.00 82.62 95 ARG A O 1
ATOM 899 N N . GLU A 1 96 ? -39.005 -11.354 46.236 1.00 78.12 96 GLU A N 1
ATOM 900 C CA . GLU A 1 96 ? -37.715 -10.783 45.851 1.00 78.12 96 GLU A CA 1
ATOM 901 C C . GLU A 1 96 ? -36.731 -11.880 45.422 1.00 78.12 96 GLU A C 1
ATOM 903 O O . GLU A 1 96 ? -36.126 -11.765 44.357 1.00 78.12 96 GLU A O 1
ATOM 908 N N . SER A 1 97 ? -36.679 -12.992 46.159 1.00 82.50 97 SER A N 1
ATOM 909 C CA . SER A 1 97 ? -35.874 -14.169 45.813 1.00 82.50 97 SER A CA 1
ATOM 910 C C . SER A 1 97 ? -36.319 -14.834 44.503 1.00 82.50 97 SER A C 1
ATOM 912 O O . SER A 1 97 ? -35.477 -15.233 43.693 1.00 82.50 97 SER A O 1
ATOM 914 N N . GLU A 1 98 ? -37.628 -14.905 44.236 1.00 84.06 98 GLU A N 1
ATOM 915 C CA . GLU A 1 98 ? -38.162 -15.388 42.956 1.00 84.06 98 GLU A CA 1
ATOM 916 C C . GLU A 1 98 ? -37.742 -14.489 41.786 1.00 84.06 98 GLU A C 1
ATOM 918 O O . GLU A 1 98 ? -37.286 -14.990 40.757 1.00 84.06 98 GLU A O 1
ATOM 923 N N . ARG A 1 99 ? -37.829 -13.161 41.950 1.00 85.62 99 ARG A N 1
ATOM 924 C CA . ARG A 1 99 ? -37.396 -12.190 40.929 1.00 85.62 99 ARG A CA 1
ATOM 925 C C . ARG A 1 99 ? -35.895 -12.254 40.672 1.00 85.62 99 ARG A C 1
ATOM 927 O O . ARG A 1 99 ? -35.469 -12.105 39.530 1.00 85.62 99 ARG A O 1
ATOM 934 N N . GLU A 1 100 ? -35.095 -12.442 41.714 1.00 79.31 100 GLU A N 1
ATOM 935 C CA . GLU A 1 100 ? -33.645 -12.596 41.594 1.00 79.31 100 GLU A CA 1
ATOM 936 C C . GLU A 1 100 ? -33.294 -13.886 40.842 1.00 79.31 100 GLU A C 1
ATOM 938 O O . GLU A 1 100 ? -32.563 -13.842 39.854 1.00 79.31 100 GLU A O 1
ATOM 943 N N . SER A 1 101 ? -33.939 -14.998 41.200 1.00 82.12 101 SER A N 1
ATOM 944 C CA . SER A 1 101 ? -33.790 -16.283 40.506 1.00 82.12 101 SER A CA 1
ATOM 945 C C . SER A 1 101 ? -34.208 -16.212 39.030 1.00 82.12 101 SER A C 1
ATOM 947 O O . SER A 1 101 ? -33.605 -16.855 38.170 1.00 82.12 101 SER A O 1
ATOM 949 N N . GLU A 1 102 ? -35.255 -15.449 38.706 1.00 85.06 102 GLU A N 1
ATOM 950 C CA . GLU A 1 102 ? -35.707 -15.253 37.326 1.00 85.06 102 GLU A CA 1
ATOM 951 C C . GLU A 1 102 ? -34.712 -14.411 36.513 1.00 85.06 102 GLU A C 1
ATOM 953 O O . GLU A 1 102 ? -34.373 -14.794 35.391 1.00 85.06 102 GLU A O 1
ATOM 958 N N . ARG A 1 103 ? -34.157 -13.341 37.103 1.00 85.19 103 ARG A N 1
ATOM 959 C CA . ARG A 1 103 ? -33.093 -12.525 36.490 1.00 85.19 103 ARG A CA 1
ATOM 960 C C . ARG A 1 103 ? -31.823 -13.326 36.227 1.00 85.19 103 ARG A C 1
ATOM 962 O O . ARG A 1 103 ? -31.212 -13.159 35.174 1.00 85.19 103 ARG A O 1
ATOM 969 N N . GLU A 1 104 ? -31.427 -14.203 37.147 1.00 84.25 104 GLU A N 1
ATOM 970 C CA . GLU A 1 104 ? -30.271 -15.084 36.945 1.00 84.25 104 GLU A CA 1
ATOM 971 C C . GLU A 1 104 ? -30.493 -16.044 35.773 1.00 84.25 104 GLU A C 1
ATOM 973 O O . GLU A 1 104 ? -29.645 -16.136 34.884 1.00 84.25 104 GLU A O 1
ATOM 978 N N . ARG A 1 105 ? -31.661 -16.696 35.706 1.00 88.00 105 ARG A N 1
ATOM 979 C CA . ARG A 1 105 ? -32.016 -17.595 34.592 1.00 88.00 105 ARG A CA 1
ATOM 980 C C . ARG A 1 105 ? -32.078 -16.864 33.254 1.00 88.00 105 ARG A C 1
ATOM 982 O O . ARG A 1 105 ? -31.693 -17.426 32.228 1.00 88.00 105 ARG A O 1
ATOM 989 N N . GLU A 1 106 ? -32.590 -15.638 33.235 1.00 82.94 106 GLU A N 1
ATOM 990 C CA . GLU A 1 106 ? -32.622 -14.809 32.030 1.00 82.94 106 GLU A CA 1
ATOM 991 C C . GLU A 1 106 ? -31.206 -14.409 31.593 1.00 82.94 106 GLU A C 1
ATOM 993 O O . GLU A 1 106 ? -30.857 -14.587 30.424 1.00 82.94 106 GLU A O 1
ATOM 998 N N . GLY A 1 107 ? -30.353 -14.002 32.538 1.00 86.75 107 GLY A N 1
ATOM 999 C CA . GLY A 1 107 ? -28.944 -13.704 32.286 1.00 86.75 107 GLY A CA 1
ATOM 1000 C C . GLY A 1 107 ? -28.149 -14.912 31.777 1.00 86.75 107 GLY A C 1
ATOM 1001 O O . GLY A 1 107 ? -27.315 -14.771 30.882 1.00 86.75 107 GLY A O 1
ATOM 1002 N N . GLU A 1 108 ? -28.413 -16.120 32.282 1.00 85.31 108 GLU A N 1
ATOM 1003 C CA . GLU A 1 108 ? -27.810 -17.352 31.756 1.00 85.31 108 GLU A CA 1
ATOM 1004 C C . GLU A 1 108 ? -28.248 -17.645 30.316 1.00 85.31 108 GLU A C 1
ATOM 1006 O O . GLU A 1 108 ? -27.401 -17.925 29.464 1.00 85.31 108 GLU A O 1
ATOM 1011 N N . ARG A 1 109 ? -29.547 -17.515 30.013 1.00 88.81 109 ARG A N 1
ATOM 1012 C CA . ARG A 1 109 ? -30.083 -17.696 28.652 1.00 88.81 109 ARG A CA 1
ATOM 1013 C C . ARG A 1 109 ? -29.499 -16.687 27.668 1.00 88.81 109 ARG A C 1
ATOM 1015 O O . ARG A 1 109 ? -29.252 -17.029 26.512 1.00 88.81 109 ARG A O 1
ATOM 1022 N N . GLU A 1 110 ? -29.289 -15.447 28.094 1.00 84.31 110 GLU A N 1
ATOM 1023 C CA . GLU A 1 110 ? -28.683 -14.414 27.255 1.00 84.31 110 GLU A CA 1
ATOM 1024 C C . GLU A 1 110 ? -27.210 -14.724 26.953 1.00 84.31 110 GLU A C 1
ATOM 1026 O O . GLU A 1 110 ? -26.810 -14.717 25.785 1.00 84.31 110 GLU A O 1
ATOM 1031 N N . ARG A 1 111 ? -26.432 -15.123 27.969 1.00 87.06 111 ARG A N 1
ATOM 1032 C CA . ARG A 1 111 ? -25.039 -15.579 27.798 1.00 87.06 111 ARG A CA 1
ATOM 1033 C C . ARG A 1 111 ? -24.936 -16.790 26.871 1.00 87.06 111 ARG A C 1
ATOM 1035 O O . ARG A 1 111 ? -23.991 -16.892 26.090 1.00 87.06 111 ARG A O 1
ATOM 1042 N N . GLU A 1 112 ? -25.887 -17.718 26.939 1.00 84.50 112 GLU A N 1
ATOM 1043 C CA . GLU A 1 112 ? -25.930 -18.882 26.051 1.00 84.50 112 GLU A CA 1
ATOM 1044 C C . GLU A 1 112 ? -26.190 -18.480 24.590 1.00 84.50 112 GLU A C 1
ATOM 1046 O O . GLU A 1 112 ? -25.455 -18.904 23.694 1.00 84.50 112 GLU A O 1
ATOM 1051 N N . ARG A 1 113 ? -27.151 -17.577 24.346 1.00 87.12 113 ARG A N 1
ATOM 1052 C CA . ARG A 1 113 ? -27.424 -17.026 23.004 1.00 87.12 113 ARG A CA 1
ATOM 1053 C C . ARG A 1 113 ? -26.228 -16.273 22.431 1.00 87.12 113 ARG A C 1
ATOM 1055 O O . ARG A 1 113 ? -25.977 -16.341 21.228 1.00 87.12 113 ARG A O 1
ATOM 1062 N N . GLU A 1 114 ? -25.496 -15.541 23.264 1.00 81.38 114 GLU A N 1
ATOM 1063 C CA . GLU A 1 114 ? -24.294 -14.824 22.839 1.00 81.38 114 GLU A CA 1
ATOM 1064 C C . GLU A 1 114 ? -23.181 -15.795 22.419 1.00 81.38 114 GLU A C 1
ATOM 1066 O O . GLU A 1 114 ? -22.637 -15.659 21.320 1.00 81.38 114 GLU A O 1
ATOM 1071 N N . ARG A 1 115 ? -22.939 -16.853 23.206 1.00 85.06 115 ARG A N 1
ATOM 1072 C CA . ARG A 1 115 ? -21.994 -17.930 22.856 1.00 85.06 115 ARG A CA 1
ATOM 1073 C C . ARG A 1 115 ? -22.377 -18.647 21.560 1.00 85.06 115 ARG A C 1
ATOM 1075 O O . ARG A 1 115 ? -21.500 -18.993 20.769 1.00 85.06 115 ARG A O 1
ATOM 1082 N N . GLU A 1 116 ? -23.664 -18.886 21.309 1.00 78.94 116 GLU A N 1
ATOM 1083 C CA . GLU A 1 116 ? -24.120 -19.466 20.038 1.00 78.94 116 GLU A CA 1
ATOM 1084 C C . GLU A 1 116 ? -23.881 -18.535 18.845 1.00 78.94 116 GLU A C 1
ATOM 1086 O O . GLU A 1 116 ? -23.424 -18.990 17.793 1.00 78.94 116 GLU A O 1
ATOM 1091 N N . ARG A 1 117 ? -24.137 -17.229 18.999 1.00 79.31 117 ARG A N 1
ATOM 1092 C CA . ARG A 1 117 ? -23.852 -16.226 17.959 1.00 79.31 117 ARG A CA 1
ATOM 1093 C C . ARG A 1 117 ? -22.360 -16.146 17.652 1.00 79.31 117 ARG A C 1
ATOM 1095 O O . ARG A 1 117 ? -21.992 -16.066 16.481 1.00 79.31 117 ARG A O 1
ATOM 1102 N N . GLU A 1 118 ? -21.513 -16.194 18.674 1.00 74.31 118 GLU A N 1
ATOM 1103 C CA . GLU A 1 118 ? -20.056 -16.188 18.530 1.00 74.31 118 GLU A CA 1
ATOM 1104 C C . GLU A 1 118 ? -19.561 -17.438 17.788 1.00 74.31 118 GLU A C 1
ATOM 1106 O O . GLU A 1 118 ? -18.917 -17.315 16.746 1.00 74.31 118 GLU A O 1
ATOM 1111 N N . ARG A 1 119 ? -20.004 -18.636 18.200 1.00 77.50 119 ARG A N 1
ATOM 1112 C CA . ARG A 1 119 ? -19.733 -19.897 17.479 1.00 77.50 119 ARG A CA 1
ATOM 1113 C C . ARG A 1 119 ? -20.230 -19.864 16.031 1.00 77.50 119 ARG A C 1
ATOM 1115 O O . ARG A 1 119 ? -19.597 -20.431 15.142 1.00 77.50 119 ARG A O 1
ATOM 1122 N N . GLY A 1 120 ? -21.370 -19.222 15.775 1.00 77.56 120 GLY A N 1
ATOM 1123 C CA . GLY A 1 120 ? -21.910 -19.024 14.429 1.00 77.56 120 GLY A CA 1
ATOM 1124 C C . GLY A 1 120 ? -21.011 -18.145 13.554 1.00 77.56 120 GLY A C 1
ATOM 1125 O O . GLY A 1 120 ? -20.755 -18.493 12.400 1.00 77.56 120 GLY A O 1
ATOM 1126 N N . ARG A 1 121 ? -20.487 -17.045 14.108 1.00 74.50 121 ARG A N 1
ATOM 1127 C CA . ARG A 1 121 ? -19.539 -16.146 13.426 1.00 74.50 121 ARG A CA 1
ATOM 1128 C C . ARG A 1 121 ? -18.211 -16.836 13.134 1.00 74.50 121 ARG A C 1
ATOM 1130 O O . ARG A 1 121 ? -17.716 -16.723 12.016 1.00 74.50 121 ARG A O 1
ATOM 1137 N N . GLU A 1 122 ? -17.673 -17.593 14.088 1.00 69.81 122 GLU A N 1
ATOM 1138 C CA . GLU A 1 122 ? -16.439 -18.366 13.898 1.00 69.81 122 GLU A CA 1
ATOM 1139 C C . GLU A 1 122 ? -16.589 -19.417 12.793 1.00 69.81 122 GLU A C 1
ATOM 1141 O O . GLU A 1 122 ? -15.784 -19.449 11.863 1.00 69.81 122 GLU A O 1
ATOM 1146 N N . ARG A 1 123 ? -17.670 -20.212 12.820 1.00 72.06 123 ARG A N 1
ATOM 1147 C CA . ARG A 1 123 ? -17.973 -21.200 11.767 1.00 72.06 123 ARG A CA 1
ATOM 1148 C C . ARG A 1 123 ? -18.191 -20.550 10.401 1.00 72.06 123 ARG A C 1
ATOM 1150 O O . ARG A 1 123 ? -17.810 -21.126 9.384 1.00 72.06 123 ARG A O 1
ATOM 1157 N N . GLY A 1 124 ? -18.823 -19.376 10.361 1.00 74.25 124 GLY A N 1
ATOM 1158 C CA . GLY A 1 124 ? -19.002 -18.594 9.136 1.00 74.25 124 GLY A CA 1
ATOM 1159 C C . GLY A 1 124 ? -17.664 -18.143 8.551 1.00 74.25 124 GLY A C 1
ATOM 1160 O O . GLY A 1 124 ? -17.388 -18.411 7.384 1.00 74.25 124 GLY A O 1
ATOM 1161 N N . GLY A 1 125 ? -16.807 -17.550 9.386 1.00 74.19 125 GLY A N 1
ATOM 1162 C CA . GLY A 1 125 ? -15.474 -17.106 8.986 1.00 74.19 125 GLY A CA 1
ATOM 1163 C C . GLY A 1 125 ? -14.550 -18.257 8.579 1.00 74.19 125 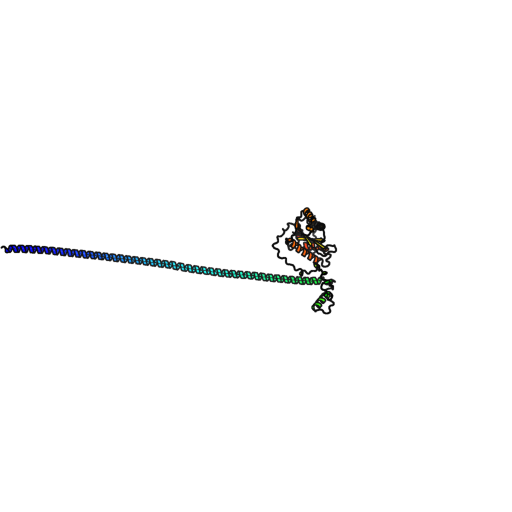GLY A C 1
ATOM 1164 O O . GLY A 1 125 ? -13.766 -18.111 7.646 1.00 74.19 125 GLY A O 1
ATOM 1165 N N . GLU A 1 126 ? -14.644 -19.420 9.225 1.00 73.25 126 GLU A N 1
ATOM 1166 C CA . GLU A 1 126 ? -13.864 -20.603 8.846 1.00 73.25 126 GLU A CA 1
ATOM 1167 C C . GLU A 1 126 ? -14.290 -21.160 7.480 1.00 73.25 126 GLU A C 1
ATOM 1169 O O . GLU A 1 126 ? -13.435 -21.385 6.624 1.00 73.25 126 GLU A O 1
ATOM 1174 N N . ARG A 1 127 ? -15.601 -21.276 7.223 1.00 72.44 127 ARG A N 1
ATOM 1175 C CA . ARG A 1 127 ? -16.137 -21.681 5.908 1.00 72.44 127 ARG A CA 1
ATOM 1176 C C . ARG A 1 127 ? -15.758 -20.707 4.796 1.00 72.44 127 ARG A C 1
ATOM 1178 O O . ARG A 1 127 ? -15.511 -21.127 3.669 1.00 72.44 127 ARG A O 1
ATOM 1185 N N . GLU A 1 128 ? -15.730 -19.411 5.087 1.00 73.94 128 GLU A N 1
ATOM 1186 C CA . GLU A 1 128 ? -15.320 -18.387 4.125 1.00 73.94 128 GLU A CA 1
ATOM 1187 C C . GLU A 1 128 ? -13.823 -18.480 3.806 1.00 73.94 128 GLU A C 1
ATOM 1189 O O . GLU A 1 128 ? -13.450 -18.528 2.634 1.00 73.94 128 GLU A O 1
ATOM 1194 N N . ARG A 1 129 ? -12.973 -18.639 4.829 1.00 76.75 129 ARG A N 1
ATOM 1195 C CA . ARG A 1 129 ? -11.528 -18.878 4.661 1.00 76.75 129 ARG A CA 1
ATOM 1196 C C . ARG A 1 129 ? -11.240 -20.164 3.892 1.00 76.75 129 ARG A C 1
ATOM 1198 O O . ARG A 1 129 ? -10.285 -20.214 3.122 1.00 76.75 129 ARG A O 1
ATOM 1205 N N . GLU A 1 130 ? -12.026 -21.216 4.103 1.00 77.62 130 GLU A N 1
ATOM 1206 C CA . GLU A 1 130 ? -11.885 -22.477 3.372 1.00 77.62 130 GLU A CA 1
ATOM 1207 C C . GLU A 1 130 ? -12.235 -22.310 1.888 1.00 77.62 130 GLU A C 1
ATOM 1209 O O . GLU A 1 130 ? -11.441 -22.699 1.031 1.00 77.62 130 GLU A O 1
ATOM 1214 N N . ARG A 1 131 ? -13.346 -21.630 1.574 1.00 78.94 131 ARG A N 1
ATOM 1215 C CA . ARG A 1 131 ? -13.723 -21.282 0.192 1.00 78.94 131 ARG A CA 1
ATOM 1216 C C . ARG A 1 131 ? -12.686 -20.395 -0.490 1.00 78.94 131 ARG A C 1
ATOM 1218 O O . ARG A 1 131 ? -12.426 -20.557 -1.679 1.00 78.94 131 ARG A O 1
ATOM 1225 N N . GLU A 1 132 ? -12.096 -19.454 0.239 1.00 74.56 132 GLU A N 1
ATOM 1226 C CA . GLU A 1 132 ? -11.039 -18.589 -0.287 1.00 74.56 132 GLU A CA 1
ATOM 1227 C C . GLU A 1 132 ? -9.767 -19.387 -0.606 1.00 74.56 132 GLU A C 1
ATOM 1229 O O . GLU A 1 132 ? -9.230 -19.261 -1.706 1.00 74.56 132 GLU A O 1
ATOM 1234 N N . ARG A 1 133 ? -9.347 -20.293 0.290 1.00 80.44 133 ARG A N 1
ATOM 1235 C CA . ARG A 1 133 ? -8.228 -21.222 0.044 1.00 80.44 133 ARG A CA 1
ATOM 1236 C C . ARG A 1 133 ? -8.487 -22.137 -1.148 1.00 80.44 133 ARG A C 1
ATOM 1238 O O . ARG A 1 133 ? -7.559 -22.448 -1.889 1.00 80.44 133 ARG A O 1
ATOM 1245 N N . GLU A 1 134 ? -9.720 -22.598 -1.327 1.00 78.12 134 GLU A N 1
ATOM 1246 C CA . GLU A 1 134 ? -10.098 -23.437 -2.464 1.00 78.12 134 GLU A CA 1
ATOM 1247 C C . GLU A 1 134 ? -10.020 -22.661 -3.786 1.00 78.12 134 GLU A C 1
ATOM 1249 O O . GLU A 1 134 ? -9.370 -23.125 -4.721 1.00 78.12 134 GLU A O 1
ATOM 1254 N N . ARG A 1 135 ? -10.553 -21.432 -3.830 1.00 81.25 135 ARG A N 1
ATOM 1255 C CA . ARG A 1 135 ? -10.418 -20.525 -4.986 1.00 81.25 135 ARG A CA 1
ATOM 1256 C C . ARG A 1 135 ? -8.963 -20.187 -5.295 1.00 81.25 135 ARG A C 1
ATOM 1258 O O . ARG A 1 135 ? -8.590 -20.080 -6.459 1.00 81.25 135 ARG A O 1
ATOM 1265 N N . GLU A 1 136 ? -8.133 -20.002 -4.272 1.00 72.88 136 GLU A N 1
ATOM 1266 C CA . GLU A 1 136 ? -6.704 -19.740 -4.445 1.00 72.88 136 GLU A CA 1
ATOM 1267 C C . GLU A 1 136 ? -5.981 -20.954 -5.046 1.00 72.88 136 GLU A C 1
ATOM 1269 O O . GLU A 1 136 ? -5.242 -20.798 -6.016 1.00 72.88 136 GLU A O 1
ATOM 1274 N N . ARG A 1 137 ? -6.268 -22.169 -4.556 1.00 80.88 137 ARG A N 1
ATOM 1275 C CA . ARG A 1 137 ? -5.747 -23.424 -5.130 1.00 80.88 137 ARG A CA 1
ATOM 1276 C C . ARG A 1 137 ? -6.202 -23.639 -6.568 1.00 80.88 137 ARG A C 1
ATOM 1278 O O . ARG A 1 137 ? -5.429 -24.135 -7.382 1.00 80.88 137 ARG A O 1
ATOM 1285 N N . GLU A 1 138 ? -7.447 -23.302 -6.886 1.00 75.31 138 GLU A N 1
ATOM 1286 C CA . GLU A 1 138 ? -7.981 -23.417 -8.243 1.00 75.31 138 GLU A CA 1
ATOM 1287 C C . GLU A 1 138 ? -7.284 -22.441 -9.198 1.00 75.31 138 GLU A C 1
ATOM 1289 O O . GLU A 1 138 ? -6.777 -22.868 -10.234 1.00 75.31 138 GLU A O 1
ATOM 1294 N N . ARG A 1 139 ? -7.123 -21.173 -8.797 1.00 77.12 139 ARG A N 1
ATOM 1295 C CA . ARG A 1 139 ? -6.337 -20.174 -9.544 1.00 77.12 139 ARG A CA 1
ATOM 1296 C C . ARG A 1 139 ? -4.878 -20.587 -9.707 1.00 77.12 139 ARG A C 1
ATOM 1298 O O . ARG A 1 139 ? -4.276 -20.324 -10.742 1.00 77.12 139 ARG A O 1
ATOM 1305 N N . GLU A 1 140 ? -4.280 -21.204 -8.691 1.00 69.69 140 GLU A N 1
ATOM 1306 C CA . GLU A 1 140 ? -2.906 -21.704 -8.767 1.00 69.69 140 GLU A CA 1
ATOM 1307 C C . GLU A 1 140 ? -2.782 -22.849 -9.778 1.00 69.69 140 GLU A C 1
ATOM 1309 O O . GLU A 1 140 ? -1.893 -22.804 -10.625 1.00 69.69 140 GLU A O 1
ATOM 1314 N N . ARG A 1 141 ? -3.715 -23.812 -9.762 1.00 73.69 141 ARG A N 1
ATOM 1315 C CA . ARG A 1 141 ? -3.788 -24.903 -10.750 1.00 73.69 141 ARG A CA 1
ATOM 1316 C C . ARG A 1 141 ? -4.039 -24.392 -12.163 1.00 73.69 141 ARG A C 1
ATOM 1318 O O . ARG A 1 141 ? -3.468 -24.924 -13.109 1.00 73.69 141 ARG A O 1
ATOM 1325 N N . GLU A 1 142 ? -4.887 -23.382 -12.321 1.00 68.56 142 GLU A N 1
ATOM 1326 C CA . GLU A 1 142 ? -5.152 -22.754 -13.616 1.00 68.56 142 GLU A CA 1
ATOM 1327 C C . GLU A 1 142 ? -3.898 -22.055 -14.150 1.00 68.56 142 GLU A C 1
ATOM 1329 O O . GLU A 1 142 ? -3.487 -22.331 -15.273 1.00 68.56 142 GLU A O 1
ATOM 1334 N N . ARG A 1 143 ? -3.196 -21.284 -13.309 1.00 67.50 143 ARG A N 1
ATOM 1335 C CA . ARG A 1 143 ? -1.895 -20.679 -13.647 1.00 67.50 143 ARG A CA 1
ATOM 1336 C C . ARG A 1 143 ? -0.804 -21.711 -13.914 1.00 67.50 143 ARG A C 1
ATOM 1338 O O . ARG A 1 143 ? 0.143 -21.419 -14.633 1.00 67.50 143 ARG A O 1
ATOM 1345 N N . GLU A 1 144 ? -0.845 -22.874 -13.272 1.00 61.66 144 GLU A N 1
ATOM 1346 C CA . GLU A 1 144 ? 0.101 -23.964 -13.526 1.00 61.66 144 GLU A CA 1
ATOM 1347 C C . GLU A 1 144 ? -0.164 -24.601 -14.893 1.00 61.66 144 GLU A C 1
ATOM 1349 O O . GLU A 1 144 ? 0.765 -24.733 -15.683 1.00 61.66 144 GLU A O 1
ATOM 1354 N N . ARG A 1 145 ? -1.434 -24.871 -15.223 1.00 60.31 145 ARG A N 1
ATOM 1355 C CA . ARG A 1 145 ? -1.851 -25.352 -16.550 1.00 60.31 145 ARG A CA 1
ATOM 1356 C C . ARG A 1 145 ? -1.554 -24.343 -17.652 1.00 60.31 145 ARG A C 1
ATOM 1358 O O . ARG A 1 145 ? -1.127 -24.734 -18.730 1.00 60.31 145 ARG A O 1
ATOM 1365 N N . GLU A 1 146 ? -1.782 -23.061 -17.396 1.00 55.53 146 GLU A N 1
ATOM 1366 C CA . GLU A 1 146 ? -1.458 -21.985 -18.331 1.00 55.53 146 GLU A CA 1
ATOM 1367 C C . GLU A 1 146 ? 0.057 -21.905 -18.549 1.00 55.53 146 GLU A C 1
ATOM 1369 O O . GLU A 1 146 ? 0.493 -21.926 -19.690 1.00 55.53 146 GLU A O 1
ATOM 1374 N N . ARG A 1 147 ? 0.870 -21.978 -17.484 1.00 51.75 147 ARG A N 1
ATOM 1375 C CA . ARG A 1 147 ? 2.341 -22.058 -17.579 1.00 51.75 147 ARG A CA 1
ATOM 1376 C C . ARG A 1 147 ? 2.855 -23.310 -18.288 1.00 51.75 147 ARG A C 1
ATOM 1378 O O . ARG A 1 147 ? 3.910 -23.248 -18.916 1.00 51.75 147 ARG A O 1
ATOM 1385 N N . GLU A 1 148 ? 2.184 -24.451 -18.146 1.00 52.34 148 GLU A N 1
ATOM 1386 C CA . GLU A 1 148 ? 2.524 -25.673 -18.887 1.00 52.34 148 GLU A CA 1
ATOM 1387 C C . GLU A 1 148 ? 2.236 -25.508 -20.382 1.00 52.34 148 GLU A C 1
ATOM 1389 O O . GLU A 1 148 ? 3.130 -25.764 -21.187 1.00 52.34 148 GLU A O 1
ATOM 1394 N N . ARG A 1 149 ? 1.061 -24.976 -20.747 1.00 47.38 149 ARG A N 1
ATOM 1395 C CA . ARG A 1 149 ? 0.712 -24.660 -22.145 1.00 47.38 149 ARG A CA 1
ATOM 1396 C C . ARG A 1 149 ? 1.631 -23.598 -22.747 1.00 47.38 149 ARG A C 1
ATOM 1398 O O . ARG A 1 149 ? 2.035 -23.695 -23.899 1.00 47.38 149 ARG A O 1
ATOM 1405 N N . GLU A 1 150 ? 1.992 -22.594 -21.956 1.00 45.84 150 GLU A N 1
ATOM 1406 C CA . GLU A 1 150 ? 2.880 -21.512 -22.372 1.00 45.84 150 GLU A CA 1
ATOM 1407 C C . GLU A 1 150 ? 4.303 -22.039 -22.639 1.00 45.84 150 GLU A C 1
ATOM 1409 O O . GLU A 1 150 ? 4.925 -21.665 -23.629 1.00 45.84 150 GLU A O 1
ATOM 1414 N N . LYS A 1 151 ? 4.797 -22.985 -21.822 1.00 43.19 151 LYS A N 1
ATOM 1415 C CA . LYS A 1 151 ? 6.089 -23.662 -22.045 1.00 43.19 151 LYS A CA 1
ATOM 1416 C C . LYS A 1 151 ? 6.094 -24.597 -23.253 1.00 43.19 151 LYS A C 1
ATOM 1418 O O . LYS A 1 151 ? 7.131 -24.676 -23.909 1.00 43.19 151 LYS A O 1
ATOM 1423 N N . GLU A 1 152 ? 4.985 -25.282 -23.538 1.00 44.31 152 GLU A N 1
ATOM 1424 C CA . GLU A 1 152 ? 4.822 -26.093 -24.755 1.00 44.31 152 GLU A CA 1
ATOM 1425 C C . GLU A 1 152 ? 5.039 -25.235 -26.015 1.00 44.31 152 GLU A C 1
ATOM 1427 O O . GLU A 1 152 ? 5.845 -25.596 -26.867 1.00 44.31 152 GLU A O 1
ATOM 1432 N N . CYS A 1 153 ? 4.476 -24.021 -26.061 1.00 42.31 153 CYS A N 1
ATOM 1433 C CA . CYS A 1 153 ? 4.604 -23.103 -27.202 1.00 42.31 153 CYS A CA 1
ATOM 1434 C C . CYS A 1 153 ? 6.004 -22.497 -27.436 1.00 42.31 153 CYS A C 1
ATOM 1436 O O . CYS A 1 153 ? 6.209 -21.826 -28.446 1.00 42.31 153 CYS A O 1
ATOM 1438 N N . TYR A 1 154 ? 6.968 -22.648 -26.522 1.00 44.19 154 TYR A N 1
ATOM 1439 C CA . TYR A 1 154 ? 8.226 -21.884 -26.569 1.00 44.19 154 TYR A CA 1
ATOM 1440 C C . TYR A 1 154 ? 9.436 -22.617 -27.136 1.00 44.19 154 TYR A C 1
ATOM 1442 O O . TYR A 1 154 ? 10.424 -21.966 -27.476 1.00 44.19 154 TYR A O 1
ATOM 1450 N N . LEU A 1 155 ? 9.388 -23.943 -27.204 1.00 46.47 155 LEU A N 1
ATOM 1451 C CA . LEU A 1 155 ? 10.499 -24.764 -27.686 1.00 46.47 155 LEU A CA 1
ATOM 1452 C C . LEU A 1 155 ? 10.096 -25.635 -28.885 1.00 46.47 155 LEU A C 1
ATOM 1454 O O . LEU A 1 155 ? 10.974 -26.192 -29.545 1.00 46.47 155 LEU A O 1
ATOM 1458 N N . GLU A 1 156 ? 8.797 -25.743 -29.184 1.00 45.78 156 GLU A N 1
ATOM 1459 C CA . GLU A 1 156 ? 8.295 -26.495 -30.334 1.00 45.78 156 GLU A CA 1
ATOM 1460 C C . GLU A 1 156 ? 8.799 -25.855 -31.642 1.00 45.78 156 GLU A C 1
ATOM 1462 O O . GLU A 1 156 ? 8.538 -24.690 -31.935 1.00 45.78 156 GLU A O 1
ATOM 1467 N N . GLY A 1 157 ? 9.596 -26.605 -32.411 1.00 53.34 157 GLY A N 1
ATOM 1468 C CA . GLY A 1 157 ? 10.145 -26.177 -33.707 1.00 53.34 157 GLY A CA 1
ATOM 1469 C C . GLY A 1 157 ? 11.472 -25.398 -33.683 1.00 53.34 157 GLY A C 1
ATOM 1470 O O . GLY A 1 157 ? 12.091 -25.244 -34.737 1.00 53.34 157 GLY A O 1
ATOM 1471 N N . CYS A 1 158 ? 11.972 -24.960 -32.521 1.00 54.41 158 CYS A N 1
ATOM 1472 C CA . CYS A 1 158 ? 13.248 -24.237 -32.407 1.00 54.41 158 CYS A CA 1
ATOM 1473 C C . CYS A 1 158 ? 14.417 -25.178 -32.067 1.00 54.41 158 CYS A C 1
ATOM 1475 O O . CYS A 1 158 ? 14.323 -26.004 -31.161 1.00 54.41 158 CYS A O 1
ATOM 1477 N N . LYS A 1 159 ? 15.562 -25.029 -32.754 1.00 67.00 159 LYS A N 1
ATOM 1478 C CA . LYS A 1 159 ? 16.790 -25.758 -32.399 1.00 67.00 159 LYS A CA 1
ATOM 1479 C C . LYS A 1 159 ? 17.436 -25.124 -31.162 1.00 67.00 159 LYS A C 1
ATOM 1481 O O . LYS A 1 159 ? 18.016 -24.046 -31.258 1.00 67.00 159 LYS A O 1
ATOM 1486 N N . THR A 1 160 ? 17.366 -25.789 -30.010 1.00 69.00 160 THR A N 1
ATOM 1487 C CA . THR A 1 160 ? 17.817 -25.234 -28.720 1.00 69.00 160 THR A CA 1
ATOM 1488 C C . THR A 1 160 ? 19.008 -25.998 -28.137 1.00 69.00 160 THR A C 1
ATOM 1490 O O . THR A 1 160 ? 18.980 -27.218 -27.990 1.00 69.00 160 THR A O 1
ATOM 1493 N N . THR A 1 161 ? 20.056 -25.280 -27.729 1.00 78.06 161 THR A N 1
ATOM 1494 C CA . THR A 1 161 ? 21.217 -25.876 -27.045 1.00 78.06 161 THR A CA 1
ATOM 1495 C C . THR A 1 161 ? 21.056 -25.778 -25.529 1.00 78.06 161 THR A C 1
ATOM 1497 O O . THR A 1 161 ? 21.002 -24.688 -24.963 1.00 78.06 161 THR A O 1
ATOM 1500 N N . VAL A 1 162 ? 21.027 -26.920 -24.846 1.00 75.62 162 VAL A N 1
ATOM 1501 C CA . VAL A 1 162 ? 20.893 -27.024 -23.391 1.00 75.62 162 VAL A CA 1
ATOM 1502 C C . VAL A 1 162 ? 22.277 -27.080 -22.750 1.00 75.62 162 VAL A C 1
ATOM 1504 O O . VAL A 1 162 ? 23.010 -28.057 -22.901 1.00 75.62 162 VAL A O 1
ATOM 1507 N N . HIS A 1 163 ? 22.638 -26.043 -21.995 1.00 79.44 163 HIS A N 1
ATOM 1508 C CA . HIS A 1 163 ? 23.856 -26.030 -21.183 1.00 79.44 163 HIS A CA 1
ATOM 1509 C C . HIS A 1 163 ? 23.576 -26.591 -19.785 1.00 79.44 163 HIS A C 1
ATOM 1511 O O . HIS A 1 163 ? 22.739 -26.061 -19.058 1.00 79.44 163 HIS A O 1
ATOM 1517 N N . THR A 1 164 ? 24.286 -27.646 -19.383 1.00 74.38 164 THR A N 1
ATOM 1518 C CA . THR A 1 164 ? 24.095 -28.294 -18.073 1.00 74.38 164 THR A CA 1
ATOM 1519 C C . THR A 1 164 ? 25.414 -28.518 -17.343 1.00 74.38 164 THR A C 1
ATOM 1521 O O . THR A 1 164 ? 26.436 -28.827 -17.953 1.00 74.38 164 THR A O 1
ATOM 1524 N N . ASP A 1 165 ? 25.388 -28.397 -16.020 1.00 78.19 165 ASP A N 1
ATOM 1525 C CA . ASP A 1 165 ? 26.476 -28.785 -15.121 1.00 78.19 165 ASP A CA 1
ATOM 1526 C C . ASP A 1 165 ? 26.438 -30.273 -14.739 1.00 78.19 165 ASP A C 1
ATOM 1528 O O . ASP A 1 165 ? 27.319 -30.759 -14.028 1.00 78.19 165 ASP A O 1
ATOM 1532 N N . HIS A 1 166 ? 25.470 -31.026 -15.269 1.00 74.38 166 HIS A N 1
ATOM 1533 C CA . HIS A 1 166 ? 25.314 -32.449 -15.017 1.00 74.38 166 HIS A CA 1
ATOM 1534 C C . HIS A 1 166 ? 25.908 -33.286 -16.162 1.00 74.38 166 HIS A C 1
ATOM 1536 O O . HIS A 1 166 ? 25.239 -33.613 -17.143 1.00 74.38 166 HIS A O 1
ATOM 1542 N N . CYS A 1 167 ? 27.183 -33.665 -16.029 1.00 74.38 167 CYS A N 1
ATOM 1543 C CA . CYS A 1 167 ? 27.974 -34.314 -17.088 1.00 74.38 167 CYS A CA 1
ATOM 1544 C C . CYS A 1 167 ? 27.320 -35.575 -17.692 1.00 74.38 167 CYS A C 1
ATOM 1546 O O . CYS A 1 167 ? 27.432 -35.813 -18.894 1.00 74.38 167 CYS A O 1
ATOM 1548 N N . SER A 1 168 ? 26.578 -36.360 -16.899 1.00 73.88 168 SER A N 1
ATOM 1549 C CA . SER A 1 168 ? 25.942 -37.590 -17.398 1.00 73.88 168 SER A CA 1
ATOM 1550 C C . SER A 1 168 ? 24.838 -37.350 -18.437 1.00 73.88 168 SER A C 1
ATOM 1552 O O . SER A 1 168 ? 24.568 -38.245 -19.237 1.00 73.88 168 SER A O 1
ATOM 1554 N N . LEU A 1 169 ? 24.233 -36.154 -18.475 1.00 74.62 169 LEU A N 1
ATOM 1555 C CA . LEU A 1 169 ? 23.179 -35.811 -19.437 1.00 74.62 169 LEU A CA 1
ATOM 1556 C C . LEU A 1 169 ? 23.706 -35.700 -20.873 1.00 74.62 169 LEU A C 1
ATOM 1558 O O . LEU A 1 169 ? 22.928 -35.838 -21.812 1.00 74.62 169 LEU A O 1
ATOM 1562 N N . LYS A 1 170 ? 25.024 -35.547 -21.059 1.00 74.44 170 LYS A N 1
ATOM 1563 C CA . LYS A 1 170 ? 25.671 -35.625 -22.379 1.00 74.44 170 LYS A CA 1
ATOM 1564 C C . LYS A 1 170 ? 25.421 -36.972 -23.068 1.00 74.44 170 LYS A C 1
ATOM 1566 O O . LYS A 1 170 ? 25.361 -37.038 -24.289 1.00 74.44 170 LYS A O 1
ATOM 1571 N N . TYR A 1 171 ? 25.274 -38.037 -22.284 1.00 75.94 171 TYR A N 1
ATOM 1572 C CA . TYR A 1 171 ? 25.115 -39.404 -22.780 1.00 75.94 171 TYR A CA 1
ATOM 1573 C C . TYR A 1 171 ? 23.663 -39.883 -22.730 1.00 75.94 171 TYR A C 1
ATOM 1575 O O . TYR A 1 171 ? 23.409 -41.065 -22.919 1.00 75.94 171 TYR A O 1
ATOM 1583 N N . LEU A 1 172 ? 22.699 -38.994 -22.461 1.00 72.25 172 LEU A N 1
ATOM 1584 C CA . LEU A 1 172 ? 21.295 -39.370 -22.265 1.00 72.25 172 LEU A CA 1
ATOM 1585 C C . LEU A 1 172 ? 20.724 -40.170 -23.453 1.00 72.25 172 LEU A C 1
ATOM 1587 O O . LEU A 1 172 ? 19.968 -41.109 -23.234 1.00 72.25 172 LEU A O 1
ATOM 1591 N N . LYS A 1 173 ? 21.147 -39.842 -24.683 1.00 68.38 173 LYS A N 1
ATOM 1592 C CA . LYS A 1 173 ? 20.729 -40.513 -25.929 1.00 68.38 173 LYS A CA 1
ATOM 1593 C C . LYS A 1 173 ? 21.518 -41.790 -26.259 1.00 68.38 173 LYS A C 1
ATOM 1595 O O . LYS A 1 173 ? 21.124 -42.541 -27.139 1.00 68.38 173 LYS A O 1
ATOM 1600 N N . THR A 1 174 ? 22.644 -42.037 -25.587 1.00 73.38 174 THR A N 1
ATOM 1601 C CA . THR A 1 174 ? 23.568 -43.149 -25.890 1.00 73.38 174 THR A CA 1
ATOM 1602 C C . THR A 1 174 ? 23.710 -44.147 -24.739 1.00 73.38 174 THR A C 1
ATOM 1604 O O . THR A 1 174 ? 24.549 -45.046 -24.792 1.00 73.38 174 THR A O 1
ATOM 1607 N N . GLN A 1 175 ? 22.907 -44.001 -23.681 1.00 74.88 175 GLN A N 1
ATOM 1608 C CA . GLN A 1 175 ? 22.940 -44.888 -22.521 1.00 74.88 175 GLN A CA 1
ATOM 1609 C C . 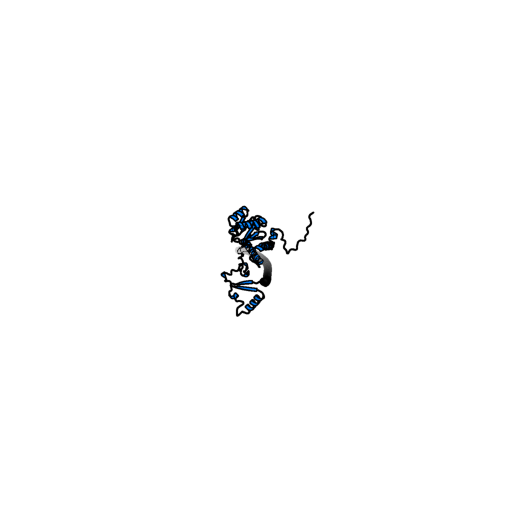GLN A 1 175 ? 22.396 -46.289 -22.865 1.00 74.88 175 GLN A C 1
ATOM 1611 O O . GLN A 1 175 ? 21.302 -46.396 -23.413 1.00 74.88 175 GLN A O 1
ATOM 1616 N N . PRO A 1 176 ? 23.105 -47.374 -22.489 1.00 64.06 176 PRO A N 1
ATOM 1617 C CA . PRO A 1 176 ? 22.725 -48.743 -22.850 1.00 64.06 176 PRO A CA 1
ATOM 1618 C C . PRO A 1 176 ? 21.512 -49.286 -22.075 1.00 64.06 176 PRO A C 1
ATOM 1620 O O . PRO A 1 176 ? 20.881 -50.239 -22.520 1.00 64.06 176 PRO A O 1
ATOM 1623 N N . SER A 1 177 ? 21.166 -48.702 -20.923 1.00 72.19 177 SER A N 1
ATOM 1624 C CA . SER A 1 177 ? 20.021 -49.121 -20.107 1.00 72.19 177 SER A CA 1
ATOM 1625 C C . SER A 1 177 ? 19.264 -47.908 -19.567 1.00 72.19 177 SER A C 1
ATOM 1627 O O . SER A 1 177 ? 19.753 -47.214 -18.673 1.00 72.19 177 SER A O 1
ATOM 1629 N N . LEU A 1 178 ? 18.062 -47.663 -20.088 1.00 76.62 178 LEU A N 1
ATOM 1630 C CA . LEU A 1 178 ? 17.196 -46.560 -19.669 1.00 76.62 178 LEU A CA 1
ATOM 1631 C C . LEU A 1 178 ? 16.047 -47.082 -18.798 1.00 76.62 178 LEU A C 1
ATOM 1633 O O . LEU A 1 178 ? 15.407 -48.085 -19.112 1.00 76.62 178 LEU A O 1
ATOM 1637 N N . SER A 1 179 ? 15.746 -46.387 -17.701 1.00 76.38 179 SER A N 1
ATOM 1638 C CA . SER A 1 179 ? 14.546 -46.671 -16.905 1.00 76.38 179 SER A CA 1
ATOM 1639 C C . SER A 1 179 ? 13.273 -46.317 -17.683 1.00 76.38 179 SER A C 1
ATOM 1641 O O . SER A 1 179 ? 13.272 -45.395 -18.499 1.00 76.38 179 SER A O 1
ATOM 1643 N N . ARG A 1 180 ? 12.139 -46.964 -17.369 1.00 68.00 180 ARG A N 1
ATOM 1644 C CA . ARG A 1 180 ? 10.831 -46.654 -17.996 1.00 68.00 180 ARG A CA 1
ATOM 1645 C C . ARG A 1 180 ? 10.465 -45.168 -17.929 1.00 68.00 180 ARG A C 1
ATOM 1647 O O . ARG A 1 180 ? 9.837 -44.639 -18.840 1.00 68.00 180 ARG A O 1
ATOM 1654 N N . ARG A 1 181 ? 10.858 -44.491 -16.845 1.00 64.25 181 ARG A N 1
ATOM 1655 C CA . ARG A 1 181 ? 10.663 -43.048 -16.688 1.00 64.25 181 ARG A CA 1
ATOM 1656 C C . ARG A 1 181 ? 11.531 -42.268 -17.674 1.00 64.25 181 ARG A C 1
ATOM 1658 O O . ARG A 1 181 ? 11.014 -41.368 -18.316 1.00 64.25 181 ARG A O 1
ATOM 1665 N N . GLN A 1 182 ? 12.810 -42.614 -17.808 1.00 67.31 182 GLN A N 1
ATOM 1666 C CA . GLN A 1 182 ? 13.710 -41.956 -18.760 1.00 67.31 182 GLN A CA 1
ATOM 1667 C C . GLN A 1 182 ? 13.262 -42.167 -20.205 1.00 67.31 182 GLN A C 1
ATOM 1669 O O . GLN A 1 182 ? 13.255 -41.200 -20.948 1.00 67.31 182 GLN A O 1
ATOM 1674 N N . VAL A 1 183 ? 12.809 -43.371 -20.571 1.00 68.31 183 VAL A N 1
ATOM 1675 C CA . VAL A 1 183 ? 12.279 -43.656 -21.916 1.00 68.31 183 VAL A CA 1
ATOM 1676 C C . VAL A 1 183 ? 11.112 -42.731 -22.253 1.00 68.31 183 VAL A C 1
ATOM 1678 O O . VAL A 1 183 ? 11.153 -42.064 -23.274 1.00 68.31 183 VAL A O 1
ATOM 1681 N N . ARG A 1 184 ? 10.121 -42.606 -21.360 1.00 71.12 184 ARG A N 1
ATOM 1682 C CA . ARG A 1 184 ? 8.986 -41.691 -21.574 1.00 71.12 184 ARG A CA 1
ATOM 1683 C C . ARG A 1 184 ? 9.403 -40.227 -21.718 1.00 71.12 184 ARG A C 1
ATOM 1685 O O . ARG A 1 184 ? 8.793 -39.492 -22.478 1.00 71.12 184 ARG A O 1
ATOM 1692 N N . TRP A 1 185 ? 10.383 -39.788 -20.931 1.00 63.16 185 TRP A N 1
ATOM 1693 C CA . TRP A 1 185 ? 10.859 -38.407 -20.997 1.00 63.16 185 TRP A CA 1
ATOM 1694 C C . TRP A 1 185 ? 11.695 -38.150 -22.250 1.00 63.16 185 TRP A C 1
ATOM 1696 O O . TRP A 1 185 ? 11.575 -37.077 -22.818 1.00 63.16 185 TRP A O 1
ATOM 1706 N N . ILE A 1 186 ? 12.510 -39.110 -22.690 1.00 70.75 186 ILE A N 1
ATOM 1707 C CA . ILE A 1 186 ? 13.264 -39.009 -23.945 1.00 70.75 186 ILE A CA 1
ATOM 1708 C C . ILE A 1 186 ? 12.295 -38.975 -25.127 1.00 70.75 186 ILE A C 1
ATOM 1710 O O . ILE A 1 186 ? 12.396 -38.067 -25.934 1.00 70.75 186 ILE A O 1
ATOM 1714 N N . ASP A 1 187 ? 11.312 -39.875 -25.162 1.00 66.62 187 ASP A N 1
ATOM 1715 C CA . ASP A 1 187 ? 10.268 -39.926 -26.193 1.00 66.62 187 ASP A CA 1
ATOM 1716 C C . ASP A 1 187 ? 9.496 -38.600 -26.298 1.00 66.62 187 ASP A C 1
ATOM 1718 O O . ASP A 1 187 ? 9.397 -38.018 -27.374 1.00 66.62 187 ASP A O 1
ATOM 1722 N N . PHE A 1 188 ? 9.056 -38.044 -25.164 1.00 68.75 188 PHE A N 1
ATOM 1723 C CA . PHE A 1 188 ? 8.423 -36.723 -25.116 1.00 68.75 188 PHE A CA 1
ATOM 1724 C C . PHE A 1 188 ? 9.362 -35.604 -25.598 1.00 68.75 188 PHE A C 1
ATOM 1726 O O . PHE A 1 188 ? 8.980 -34.774 -26.419 1.00 68.75 188 PHE A O 1
ATOM 1733 N N . LEU A 1 189 ? 10.605 -35.574 -25.110 1.00 68.88 189 LEU A N 1
ATOM 1734 C CA . LEU A 1 189 ? 11.546 -34.511 -25.458 1.00 68.88 189 LEU A CA 1
ATOM 1735 C C . LEU A 1 189 ? 11.987 -34.571 -26.926 1.00 68.88 189 LEU A C 1
ATOM 1737 O O . LEU A 1 189 ? 12.194 -33.522 -27.522 1.00 68.88 189 LEU A O 1
ATOM 1741 N N . GLU A 1 190 ? 12.133 -35.764 -27.503 1.00 69.25 190 GLU A N 1
ATOM 1742 C CA . GLU A 1 190 ? 12.499 -35.963 -28.911 1.00 69.25 190 GLU A CA 1
ATOM 1743 C C . GLU A 1 190 ? 11.323 -35.736 -29.862 1.00 69.25 190 GLU A C 1
ATOM 1745 O O . GLU A 1 190 ? 11.534 -35.245 -30.969 1.00 69.25 190 GLU A O 1
ATOM 1750 N N . THR A 1 191 ? 10.096 -36.039 -29.432 1.00 64.12 191 THR A N 1
ATOM 1751 C CA . THR A 1 191 ? 8.889 -35.809 -30.241 1.00 64.12 191 THR A CA 1
ATOM 1752 C C . THR A 1 191 ? 8.548 -34.323 -30.343 1.00 64.12 191 THR A C 1
ATOM 1754 O O . THR A 1 191 ? 8.123 -33.870 -31.403 1.00 64.12 191 THR A O 1
ATOM 1757 N N . HIS A 1 192 ? 8.760 -33.553 -29.269 1.00 55.62 192 HIS A N 1
ATOM 1758 C CA . HIS A 1 192 ? 8.327 -32.153 -29.201 1.00 55.62 192 HIS A CA 1
ATOM 1759 C C . HIS A 1 192 ? 9.452 -31.124 -29.402 1.00 55.62 192 HIS A C 1
ATOM 1761 O O . HIS A 1 192 ? 9.168 -29.986 -29.775 1.00 55.62 192 HIS A O 1
ATOM 1767 N N . PHE A 1 193 ? 10.730 -31.477 -29.198 1.00 67.56 193 PHE A N 1
ATOM 1768 C CA . PHE A 1 193 ? 11.821 -30.491 -29.184 1.00 67.56 193 PHE A CA 1
ATOM 1769 C C . PHE A 1 193 ? 13.063 -30.927 -29.969 1.00 67.56 193 PHE A C 1
ATOM 1771 O O . PHE A 1 193 ? 13.551 -32.051 -29.858 1.00 67.56 193 PHE A O 1
ATOM 1778 N N . HIS A 1 194 ? 13.668 -29.986 -30.700 1.00 70.38 194 HIS A N 1
ATOM 1779 C CA . HIS A 1 194 ? 14.936 -30.206 -31.394 1.00 70.38 194 HIS A CA 1
ATOM 1780 C C . HIS A 1 194 ? 16.103 -29.653 -30.557 1.00 70.38 194 HIS A C 1
ATOM 1782 O O . HIS A 1 194 ? 16.417 -28.467 -30.630 1.00 70.38 194 HIS A O 1
ATOM 1788 N N . TYR A 1 195 ? 16.779 -30.492 -29.762 1.00 79.56 195 TYR A N 1
ATOM 1789 C CA . TYR A 1 195 ? 17.778 -30.016 -28.790 1.00 79.56 195 TYR A CA 1
ATOM 1790 C C . TYR A 1 195 ? 19.125 -30.760 -28.788 1.00 79.56 195 TYR A C 1
ATOM 1792 O O . TYR A 1 195 ? 19.197 -31.968 -29.038 1.00 79.56 195 TYR A O 1
ATOM 1800 N N . ASP A 1 196 ? 20.179 -30.029 -28.404 1.00 79.69 196 ASP A N 1
ATOM 1801 C CA . ASP A 1 196 ? 21.549 -30.521 -28.196 1.00 79.69 196 ASP A CA 1
ATOM 1802 C C . ASP A 1 196 ? 22.009 -30.246 -26.752 1.00 79.69 196 ASP A C 1
ATOM 1804 O O . ASP A 1 196 ? 21.871 -29.129 -26.259 1.00 79.69 196 ASP A O 1
ATOM 1808 N N . ILE A 1 197 ? 22.571 -31.239 -26.047 1.00 80.94 197 ILE A N 1
ATOM 1809 C CA . ILE A 1 197 ? 23.048 -31.075 -24.657 1.00 80.94 197 ILE A CA 1
ATOM 1810 C C . ILE A 1 197 ? 24.563 -30.852 -24.638 1.00 80.94 197 ILE A C 1
ATOM 1812 O O . ILE A 1 197 ? 25.335 -31.719 -25.050 1.00 80.94 197 ILE A O 1
ATOM 1816 N N . VAL A 1 198 ? 25.004 -29.729 -24.066 1.00 82.44 198 VAL A N 1
ATOM 1817 C CA . VAL A 1 198 ? 26.422 -29.397 -23.867 1.00 82.44 198 VAL A CA 1
ATOM 1818 C C . VAL A 1 198 ? 26.729 -29.282 -22.376 1.00 82.44 198 VAL A C 1
ATOM 1820 O O . VAL A 1 198 ? 26.122 -28.502 -21.642 1.00 82.44 198 VAL A O 1
ATOM 1823 N N . TYR A 1 199 ? 27.719 -30.049 -21.920 1.00 82.00 199 TYR A N 1
ATOM 1824 C CA . TYR A 1 199 ? 28.197 -29.983 -20.542 1.00 82.00 199 TYR A CA 1
ATOM 1825 C C . TYR A 1 199 ? 29.091 -28.754 -20.313 1.00 82.00 199 TYR A C 1
ATOM 1827 O O . TYR A 1 199 ? 30.042 -28.522 -21.063 1.00 82.00 199 TYR A O 1
ATOM 1835 N N . LYS A 1 200 ? 28.830 -28.004 -19.236 1.00 79.00 200 LYS A N 1
ATOM 1836 C CA . LYS A 1 200 ? 29.673 -26.909 -18.739 1.00 79.00 200 LYS A CA 1
ATOM 1837 C C . LYS A 1 200 ? 29.950 -27.090 -17.240 1.00 79.00 200 LYS A C 1
ATOM 1839 O O . LYS A 1 200 ? 29.002 -27.169 -16.466 1.00 79.00 200 LYS A O 1
ATOM 1844 N N . PRO A 1 201 ? 31.218 -27.100 -16.787 1.00 74.62 201 PRO A N 1
ATOM 1845 C CA . PRO A 1 201 ? 31.543 -27.178 -15.362 1.00 74.62 201 PRO A CA 1
ATOM 1846 C C . PRO A 1 201 ? 30.873 -26.058 -14.551 1.00 74.62 201 PRO A C 1
ATOM 1848 O O . PRO A 1 201 ? 30.895 -24.901 -14.972 1.00 74.62 201 PRO A O 1
ATOM 1851 N N . GLY A 1 202 ? 30.335 -26.376 -13.368 1.00 67.88 202 GLY A N 1
ATOM 1852 C CA . GLY A 1 202 ? 29.473 -25.474 -12.583 1.00 67.88 202 GLY A CA 1
ATOM 1853 C C . GLY A 1 202 ? 30.039 -24.071 -12.318 1.00 67.88 202 GLY A C 1
ATOM 1854 O O . GLY A 1 202 ? 29.305 -23.093 -12.390 1.00 67.88 202 GLY A O 1
ATOM 1855 N N . HIS A 1 203 ? 31.355 -23.929 -12.121 1.00 69.50 203 HIS A N 1
ATOM 1856 C CA . HIS A 1 203 ? 31.998 -22.619 -11.915 1.00 69.50 203 HIS A CA 1
ATOM 1857 C C . HIS A 1 203 ? 31.943 -21.690 -13.147 1.00 69.50 203 HIS A C 1
ATOM 1859 O O . HIS A 1 203 ? 31.999 -20.470 -13.001 1.00 69.50 203 HIS A O 1
ATOM 1865 N N . LYS A 1 204 ? 31.817 -22.255 -14.356 1.00 69.38 204 LYS A N 1
ATOM 1866 C CA . LYS A 1 204 ? 31.609 -21.530 -15.624 1.00 69.38 204 LYS A CA 1
ATOM 1867 C C . LYS A 1 204 ? 30.136 -21.475 -16.029 1.00 69.38 204 LYS A C 1
ATOM 1869 O O . LYS A 1 204 ? 29.791 -20.727 -16.938 1.00 69.38 204 LYS A O 1
ATOM 1874 N N . ASN A 1 205 ? 29.272 -22.243 -15.367 1.00 66.31 205 ASN A N 1
ATOM 1875 C CA . ASN A 1 205 ? 27.836 -22.272 -15.618 1.00 66.31 205 ASN A CA 1
ATOM 1876 C C . ASN A 1 205 ? 27.105 -21.258 -14.720 1.00 66.31 205 ASN A C 1
ATOM 1878 O O . ASN A 1 205 ? 26.278 -21.618 -13.881 1.00 66.31 205 ASN A O 1
ATOM 1882 N N . LYS A 1 206 ? 27.448 -19.970 -14.857 1.00 58.94 206 LYS A N 1
ATOM 1883 C CA . LYS A 1 206 ? 26.705 -18.890 -14.199 1.00 58.94 206 LYS A CA 1
ATOM 1884 C C . LYS A 1 206 ? 25.401 -18.671 -14.967 1.00 58.94 206 LYS A C 1
ATOM 1886 O O . LYS A 1 206 ? 25.408 -18.013 -15.999 1.00 58.94 206 LYS A O 1
ATOM 1891 N N . ALA A 1 207 ? 24.304 -19.245 -14.479 1.00 55.50 207 ALA A N 1
ATOM 1892 C CA . ALA A 1 207 ? 22.973 -18.925 -14.988 1.00 55.50 207 ALA A CA 1
ATOM 1893 C C . ALA A 1 207 ? 22.695 -17.428 -14.770 1.00 55.50 207 ALA A C 1
ATOM 1895 O O . ALA A 1 207 ? 22.858 -16.942 -13.641 1.00 55.50 207 ALA A O 1
ATOM 1896 N N . ASP A 1 208 ? 22.307 -16.719 -15.832 1.00 59.28 208 ASP A N 1
ATOM 1897 C CA . ASP A 1 208 ? 21.947 -15.303 -15.758 1.00 59.28 208 ASP A CA 1
ATOM 1898 C C . ASP A 1 208 ? 20.706 -15.087 -14.867 1.00 59.28 208 ASP A C 1
ATOM 1900 O O . ASP A 1 208 ? 19.995 -16.030 -14.490 1.00 59.28 208 ASP A O 1
ATOM 1904 N N . ALA A 1 209 ? 20.469 -13.834 -14.464 1.00 51.12 209 ALA A N 1
ATOM 1905 C CA . ALA A 1 209 ? 19.321 -13.483 -13.630 1.00 51.12 209 ALA A CA 1
ATOM 1906 C C . ALA A 1 209 ? 17.996 -13.876 -14.302 1.00 51.12 209 ALA A C 1
ATOM 1908 O O . ALA A 1 209 ? 17.037 -14.209 -13.603 1.00 51.12 209 ALA A O 1
ATOM 1909 N N . LEU A 1 210 ? 17.976 -13.880 -15.639 1.00 48.28 210 LEU A N 1
ATOM 1910 C CA . LEU A 1 210 ? 16.832 -14.070 -16.530 1.00 48.28 210 LEU A CA 1
ATOM 1911 C C . LEU A 1 210 ? 16.409 -15.557 -16.630 1.00 48.28 210 LEU A C 1
ATOM 1913 O O . LEU A 1 210 ? 15.220 -15.856 -16.708 1.00 48.28 210 LEU A O 1
ATOM 1917 N N . SER A 1 211 ? 17.351 -16.482 -16.428 1.00 53.22 211 SER A N 1
ATOM 1918 C CA . SER A 1 211 ? 17.215 -17.943 -16.535 1.00 53.22 211 SER A CA 1
ATOM 1919 C C . SER A 1 211 ? 16.823 -18.655 -15.231 1.00 53.22 211 SER A C 1
ATOM 1921 O O . SER A 1 211 ? 16.704 -19.883 -15.201 1.00 53.22 211 SER A O 1
ATOM 1923 N N . ARG A 1 212 ? 16.653 -17.937 -14.112 1.00 53.81 212 ARG A N 1
ATOM 1924 C CA . ARG A 1 212 ? 16.275 -18.540 -12.820 1.00 53.81 212 ARG A CA 1
ATOM 1925 C C . ARG A 1 212 ? 14.750 -18.661 -12.693 1.00 53.81 212 ARG A C 1
ATOM 1927 O O . ARG A 1 212 ? 14.069 -17.640 -12.721 1.00 53.81 212 ARG A O 1
ATOM 1934 N N . PRO A 1 213 ? 14.192 -19.865 -12.453 1.00 44.62 213 PRO A N 1
ATOM 1935 C CA . PRO A 1 213 ? 12.777 -20.007 -12.125 1.00 44.62 213 PRO A CA 1
ATOM 1936 C C . PRO A 1 213 ? 12.453 -19.240 -10.837 1.00 44.62 213 PRO A C 1
ATOM 1938 O O . PRO A 1 213 ? 13.116 -19.454 -9.816 1.00 44.62 213 PRO A O 1
ATOM 1941 N N . ALA A 1 214 ? 11.409 -18.406 -10.870 1.00 49.03 214 ALA A N 1
ATOM 1942 C CA . ALA A 1 214 ? 10.977 -17.543 -9.762 1.00 49.03 214 ALA A CA 1
ATOM 1943 C C . ALA A 1 214 ? 10.861 -18.271 -8.403 1.00 49.03 214 ALA A C 1
ATOM 1945 O O . ALA A 1 214 ? 11.142 -17.694 -7.361 1.00 49.03 214 ALA A O 1
ATOM 1946 N N . HIS A 1 215 ? 10.547 -19.572 -8.408 1.00 43.62 215 HIS A N 1
ATOM 1947 C CA . HIS A 1 215 ? 10.419 -20.408 -7.207 1.00 43.62 215 HIS A CA 1
ATOM 1948 C C . HIS A 1 215 ? 11.730 -20.615 -6.410 1.00 43.62 215 HIS A C 1
ATOM 1950 O O . HIS A 1 215 ? 11.675 -20.927 -5.220 1.00 43.62 215 HIS A O 1
ATOM 1956 N N . ARG A 1 216 ? 12.921 -20.479 -7.022 1.00 35.84 216 ARG A N 1
ATOM 1957 C CA . ARG A 1 216 ? 14.198 -20.722 -6.310 1.00 35.84 216 ARG A CA 1
ATOM 1958 C C . ARG A 1 216 ? 14.758 -19.474 -5.627 1.00 35.84 216 ARG A C 1
ATOM 1960 O O . ARG A 1 216 ? 15.651 -19.601 -4.790 1.00 35.84 216 ARG A O 1
ATOM 1967 N N . MET A 1 217 ? 14.207 -18.298 -5.924 1.00 36.84 217 MET A N 1
ATOM 1968 C CA . MET A 1 217 ? 14.301 -17.162 -5.018 1.00 36.84 217 MET A CA 1
ATOM 1969 C C . MET A 1 217 ? 13.278 -17.420 -3.917 1.00 36.84 217 MET A C 1
ATOM 1971 O O . MET A 1 217 ? 12.090 -17.167 -4.084 1.00 36.84 217 MET A O 1
ATOM 1975 N N . LYS A 1 218 ? 13.722 -18.005 -2.796 1.00 33.09 218 LYS A N 1
ATOM 1976 C CA . LYS A 1 218 ? 12.927 -17.959 -1.568 1.00 33.09 218 LYS A CA 1
ATOM 1977 C C . LYS A 1 218 ? 12.696 -16.481 -1.292 1.00 33.09 218 LYS A C 1
ATOM 1979 O O . LYS A 1 218 ? 13.610 -15.813 -0.824 1.00 33.09 218 LYS A O 1
ATOM 1984 N N . ILE A 1 219 ? 11.506 -15.990 -1.623 1.00 37.94 219 ILE A N 1
ATOM 1985 C CA . ILE A 1 219 ? 11.024 -14.687 -1.194 1.00 37.94 219 ILE A CA 1
ATOM 1986 C C . ILE A 1 219 ? 11.114 -14.747 0.327 1.00 37.94 219 ILE A C 1
ATOM 1988 O O . ILE A 1 219 ? 10.310 -15.423 0.980 1.00 37.94 219 ILE A O 1
ATOM 1992 N N . SER A 1 220 ? 12.141 -14.129 0.908 1.00 33.25 220 SER A N 1
ATOM 1993 C CA . SER A 1 220 ? 12.073 -13.790 2.315 1.00 33.25 220 SER A CA 1
ATOM 1994 C C . SER A 1 220 ? 10.862 -12.880 2.399 1.00 33.25 220 SER A C 1
ATOM 1996 O O . SER A 1 220 ? 10.860 -11.772 1.875 1.00 33.25 220 SER A O 1
ATOM 1998 N N . LYS A 1 221 ? 9.768 -13.379 2.984 1.00 36.22 221 LYS A N 1
ATOM 1999 C CA . LYS A 1 221 ? 8.687 -12.488 3.397 1.00 36.22 221 LYS A CA 1
ATOM 2000 C C . LYS A 1 221 ? 9.382 -11.410 4.231 1.00 36.22 221 LYS A C 1
ATOM 2002 O O . LYS A 1 221 ? 10.024 -11.797 5.219 1.00 36.22 221 LYS A O 1
ATOM 2007 N N . PRO A 1 222 ? 9.355 -10.125 3.836 1.00 40.47 222 PRO A N 1
ATOM 2008 C CA . PRO A 1 222 ? 9.983 -9.102 4.646 1.00 40.47 222 PRO A CA 1
ATOM 2009 C C . PRO A 1 222 ? 9.386 -9.228 6.045 1.00 40.47 222 PRO A C 1
ATOM 2011 O O . PRO A 1 222 ? 8.168 -9.382 6.209 1.00 40.47 222 PRO A O 1
ATOM 2014 N N . LYS A 1 223 ? 10.250 -9.265 7.067 1.00 42.56 223 LYS A N 1
ATOM 2015 C CA . LYS A 1 223 ? 9.789 -9.123 8.450 1.00 42.56 223 LYS A CA 1
ATOM 2016 C C . LYS A 1 223 ? 8.919 -7.871 8.471 1.00 42.56 223 LYS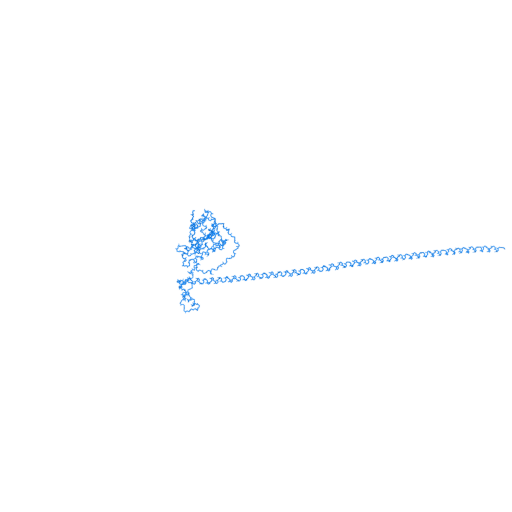 A C 1
ATOM 2018 O O . LYS A 1 223 ? 9.326 -6.871 7.889 1.00 42.56 223 LYS A O 1
ATOM 2023 N N . LYS A 1 224 ? 7.733 -7.944 9.086 1.00 36.19 224 LYS A N 1
ATOM 2024 C CA . LYS A 1 224 ? 6.841 -6.787 9.232 1.00 36.19 224 LYS A CA 1
ATOM 2025 C C . LYS A 1 224 ? 7.664 -5.637 9.815 1.00 36.19 224 LYS A C 1
ATOM 2027 O O . LYS A 1 224 ? 7.993 -5.673 11.000 1.00 36.19 224 LYS A O 1
ATOM 2032 N N . ALA A 1 225 ? 8.061 -4.686 8.974 1.00 43.53 225 ALA A N 1
ATOM 2033 C CA . ALA A 1 225 ? 8.655 -3.452 9.443 1.00 43.53 225 ALA A CA 1
ATOM 2034 C C . ALA A 1 225 ? 7.597 -2.780 10.328 1.00 43.53 225 ALA A C 1
ATOM 2036 O O . ALA A 1 225 ? 6.404 -2.850 10.017 1.00 43.53 225 ALA A O 1
ATOM 2037 N N . GLY A 1 226 ? 8.013 -2.218 11.466 1.00 46.00 226 GLY A N 1
ATOM 2038 C CA . GLY A 1 226 ? 7.120 -1.417 12.309 1.00 46.00 226 GLY A CA 1
ATOM 2039 C C . GLY A 1 226 ? 6.444 -0.312 11.492 1.00 46.00 226 GLY A C 1
ATOM 2040 O O . GLY A 1 226 ? 6.878 -0.039 10.379 1.00 46.00 226 GLY A O 1
ATOM 2041 N N . LEU A 1 227 ? 5.378 0.293 12.031 1.00 41.09 227 LEU A N 1
ATOM 2042 C CA . LEU A 1 227 ? 4.626 1.385 11.395 1.00 41.09 227 LEU A CA 1
ATOM 2043 C C . LEU A 1 227 ? 5.586 2.412 10.769 1.00 41.09 227 LEU A C 1
ATOM 2045 O O . LEU A 1 227 ? 6.208 3.205 11.471 1.00 41.09 227 LEU A O 1
ATOM 2049 N N . LEU A 1 228 ? 5.745 2.320 9.449 1.00 51.12 228 LEU A N 1
ATOM 2050 C CA . LEU A 1 228 ? 6.627 3.173 8.667 1.00 51.12 228 LEU A CA 1
ATOM 2051 C C . LEU A 1 228 ? 5.960 4.543 8.554 1.00 51.12 228 LEU A C 1
ATOM 2053 O O . LEU A 1 228 ? 4.759 4.609 8.286 1.00 51.12 228 LEU A O 1
ATOM 2057 N N . GLN A 1 229 ? 6.708 5.623 8.780 1.00 44.19 229 GLN A N 1
ATOM 2058 C CA . GLN A 1 229 ? 6.199 6.964 8.512 1.00 44.19 229 GLN A CA 1
ATOM 2059 C C . GLN A 1 229 ? 6.185 7.189 6.994 1.00 44.19 229 GLN A C 1
ATOM 2061 O O . GLN A 1 229 ? 7.263 7.231 6.396 1.00 44.19 229 GLN A O 1
ATOM 2066 N N . PRO A 1 230 ? 5.004 7.325 6.360 1.00 54.84 230 PRO A N 1
ATOM 2067 C CA . PRO A 1 230 ? 4.935 7.631 4.942 1.00 54.84 230 PRO A CA 1
ATOM 2068 C C . PRO A 1 230 ? 5.563 8.996 4.680 1.00 54.84 230 PRO A C 1
ATOM 2070 O O . PRO A 1 230 ? 5.270 9.960 5.389 1.00 54.84 230 PRO A O 1
ATOM 2073 N N . LEU A 1 231 ? 6.400 9.077 3.640 1.00 62.59 231 LEU A N 1
ATOM 2074 C CA . LEU A 1 231 ? 6.759 10.369 3.064 1.00 62.59 231 LEU A CA 1
ATOM 2075 C C . LEU A 1 231 ? 5.462 11.120 2.728 1.00 62.59 231 LEU A C 1
ATOM 2077 O O . LEU A 1 231 ? 4.518 10.481 2.243 1.00 62.59 231 LEU A O 1
ATOM 2081 N N . PRO A 1 232 ? 5.391 12.436 2.991 1.00 65.81 232 PRO A N 1
ATOM 2082 C CA . PRO A 1 232 ? 4.236 13.223 2.596 1.00 65.81 232 PRO A CA 1
ATOM 2083 C C . PRO A 1 232 ? 4.009 13.026 1.096 1.00 65.81 232 PRO A C 1
ATOM 2085 O O . PRO A 1 232 ? 4.945 13.107 0.297 1.00 65.81 232 PRO A O 1
ATOM 2088 N N . VAL A 1 233 ? 2.774 12.684 0.729 1.00 71.06 233 VAL A N 1
ATOM 2089 C CA . VAL A 1 233 ? 2.405 12.552 -0.680 1.00 71.06 233 VAL A CA 1
ATOM 2090 C C . VAL A 1 233 ? 2.546 13.943 -1.305 1.00 71.06 233 VAL A C 1
ATOM 2092 O O . VAL A 1 233 ? 2.032 14.895 -0.715 1.00 71.06 233 VAL A O 1
ATOM 2095 N N . PRO A 1 234 ? 3.252 14.086 -2.441 1.00 86.56 234 PRO A N 1
ATOM 2096 C CA . PRO A 1 234 ? 3.399 15.384 -3.092 1.00 86.56 234 PRO A CA 1
ATOM 2097 C C . PRO A 1 234 ? 2.037 15.966 -3.486 1.00 86.56 234 PRO A C 1
ATOM 2099 O O . PRO A 1 234 ? 1.056 15.233 -3.603 1.00 86.56 234 PRO A O 1
A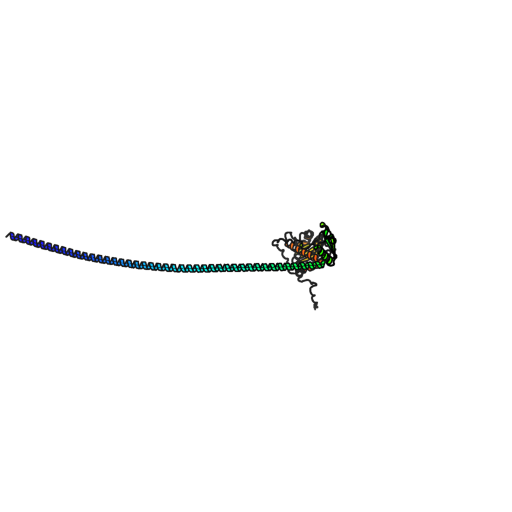TOM 2102 N N . GLU A 1 235 ? 1.963 17.274 -3.708 1.00 89.50 235 GLU A N 1
ATOM 2103 C CA . GLU A 1 235 ? 0.700 17.928 -4.077 1.00 89.50 235 GLU A CA 1
ATOM 2104 C C . GLU A 1 235 ? 0.453 17.892 -5.589 1.00 89.50 235 GLU A C 1
ATOM 2106 O O . GLU A 1 235 ? -0.694 17.974 -6.029 1.00 89.50 235 GLU A O 1
ATOM 2111 N N . GLN A 1 236 ? 1.521 17.770 -6.384 1.00 91.00 236 GLN A N 1
ATOM 2112 C CA . GLN A 1 236 ? 1.466 17.795 -7.845 1.00 91.00 236 GLN A CA 1
ATOM 2113 C C . GLN A 1 236 ? 2.407 16.749 -8.469 1.00 91.00 236 GLN A C 1
ATOM 2115 O O . GLN A 1 236 ? 3.423 16.395 -7.855 1.00 91.00 236 GLN A O 1
ATOM 2120 N N . PRO A 1 237 ? 2.106 16.273 -9.697 1.00 94.31 237 PRO A N 1
ATOM 2121 C CA . PRO A 1 237 ? 3.027 15.444 -10.466 1.00 94.31 237 PRO A CA 1
ATOM 2122 C C . PRO A 1 237 ? 4.407 16.092 -10.598 1.00 94.31 237 PRO A C 1
ATOM 2124 O O . PRO A 1 237 ? 4.513 17.302 -10.784 1.00 94.31 237 PRO A O 1
ATOM 2127 N N . TRP A 1 238 ? 5.459 15.278 -10.529 1.00 95.44 238 TRP A N 1
ATOM 2128 C CA . TRP A 1 238 ? 6.862 15.658 -10.748 1.00 95.44 238 TRP A CA 1
ATOM 2129 C C . TRP A 1 238 ? 7.466 16.613 -9.717 1.00 95.44 238 TRP A C 1
ATOM 2131 O O . TRP A 1 238 ? 8.622 17.006 -9.852 1.00 95.44 238 TRP A O 1
ATOM 2141 N N . GLN A 1 239 ? 6.744 16.937 -8.644 1.00 94.19 239 GLN A N 1
ATOM 2142 C CA . GLN A 1 239 ? 7.277 17.732 -7.539 1.00 94.19 239 GLN A CA 1
ATOM 2143 C C . GLN A 1 239 ? 8.364 16.965 -6.768 1.00 94.19 239 GLN A C 1
ATOM 2145 O O . GLN A 1 239 ? 9.420 17.512 -6.448 1.00 94.19 239 GLN A O 1
ATOM 2150 N N . VAL A 1 240 ? 8.119 15.682 -6.495 1.00 92.81 240 VAL A N 1
ATOM 2151 C CA . VAL A 1 240 ? 9.066 14.792 -5.817 1.00 92.81 240 VAL A CA 1
ATOM 2152 C C . VAL A 1 240 ? 9.305 13.582 -6.699 1.00 92.81 240 VAL A C 1
ATOM 2154 O O . VAL A 1 240 ? 8.364 12.868 -7.043 1.00 92.81 240 VAL A O 1
ATOM 2157 N N . VAL A 1 241 ? 10.565 13.328 -7.024 1.00 92.56 241 VAL A N 1
ATOM 2158 C CA . VAL A 1 241 ? 10.966 12.214 -7.889 1.00 92.56 241 VAL A CA 1
ATOM 2159 C C . VAL A 1 241 ? 11.956 11.303 -7.177 1.00 92.56 241 VAL A C 1
ATOM 2161 O O . VAL A 1 241 ? 12.778 11.771 -6.392 1.00 92.56 241 VAL A O 1
ATOM 2164 N N . SER A 1 242 ? 11.895 10.007 -7.462 1.00 90.44 242 SER A N 1
ATOM 2165 C CA . SER A 1 242 ? 12.842 9.004 -6.964 1.00 90.44 242 SER A CA 1
ATOM 2166 C C . SER A 1 242 ? 13.696 8.453 -8.103 1.00 90.44 242 SER A C 1
ATOM 2168 O O . SER A 1 242 ? 13.163 8.162 -9.172 1.00 90.44 242 SER A O 1
ATOM 2170 N N . LEU A 1 243 ? 15.005 8.316 -7.883 1.00 89.81 243 LEU A N 1
ATOM 2171 C CA . LEU A 1 243 ? 15.975 7.800 -8.852 1.00 89.81 243 LEU A CA 1
ATOM 2172 C C . LEU A 1 243 ? 16.621 6.519 -8.340 1.00 89.81 243 LEU A C 1
ATOM 2174 O O . LEU A 1 243 ? 16.982 6.431 -7.165 1.00 89.81 243 LEU A O 1
ATOM 2178 N N . ASP A 1 244 ? 16.823 5.573 -9.251 1.00 88.69 244 ASP A N 1
ATOM 2179 C CA . ASP A 1 244 ? 17.514 4.317 -8.981 1.00 88.69 244 ASP A CA 1
ATOM 2180 C C . ASP A 1 244 ? 18.196 3.767 -10.245 1.00 88.69 244 ASP A C 1
ATOM 2182 O O . ASP A 1 244 ? 17.846 4.136 -11.370 1.00 88.69 244 ASP A O 1
ATOM 2186 N N . PHE A 1 245 ? 19.165 2.871 -10.074 1.00 88.69 245 PHE A N 1
ATOM 2187 C CA . PHE A 1 245 ? 19.803 2.145 -11.166 1.00 88.69 245 PHE A CA 1
ATOM 2188 C C . PHE A 1 245 ? 19.498 0.651 -11.091 1.00 88.69 245 PHE A C 1
ATOM 2190 O O . PHE A 1 245 ? 19.910 -0.048 -10.166 1.00 88.69 245 PHE A O 1
ATOM 2197 N N . ILE A 1 246 ? 18.905 0.120 -12.158 1.00 88.75 246 ILE A N 1
ATOM 2198 C CA . ILE A 1 246 ? 18.899 -1.323 -12.399 1.00 88.75 246 ILE A CA 1
ATOM 2199 C C . ILE A 1 246 ? 20.220 -1.670 -13.082 1.00 88.75 246 ILE A C 1
ATOM 2201 O O . ILE A 1 246 ? 20.472 -1.260 -14.215 1.00 88.75 246 ILE A O 1
ATOM 2205 N N . THR A 1 247 ? 21.073 -2.417 -12.386 1.00 88.81 247 THR A N 1
ATOM 2206 C CA . THR A 1 247 ? 22.404 -2.829 -12.862 1.00 88.81 247 THR A CA 1
ATOM 2207 C C . THR A 1 247 ? 22.498 -4.348 -13.004 1.00 88.81 247 THR A C 1
ATOM 2209 O O . THR A 1 247 ? 21.613 -5.088 -12.575 1.00 88.81 247 THR A O 1
ATOM 2212 N N . GLY A 1 248 ? 23.577 -4.842 -13.621 1.00 85.94 248 GLY A N 1
ATOM 2213 C CA . GLY A 1 248 ? 23.787 -6.283 -13.811 1.00 85.94 248 GLY A CA 1
ATOM 2214 C C . GLY A 1 248 ? 22.945 -6.893 -14.936 1.00 85.94 248 GLY A C 1
ATOM 2215 O O . GLY A 1 248 ? 22.776 -8.116 -14.980 1.00 85.94 248 GLY A O 1
ATOM 2216 N N . LEU A 1 249 ? 22.430 -6.057 -15.842 1.00 87.19 249 LEU A N 1
ATOM 2217 C CA . LEU A 1 249 ? 21.761 -6.505 -17.058 1.00 87.19 249 LEU A CA 1
ATOM 2218 C C . LEU A 1 249 ? 22.804 -6.978 -18.087 1.00 87.19 249 LEU A C 1
ATOM 2220 O O . LEU A 1 249 ? 23.940 -6.497 -18.088 1.00 87.19 249 LEU A O 1
ATOM 2224 N N . PRO A 1 250 ? 22.456 -7.923 -18.979 1.00 88.44 250 PRO A N 1
ATOM 2225 C CA . PRO A 1 250 ? 23.319 -8.276 -20.100 1.00 88.44 250 PRO A CA 1
ATOM 2226 C C . PRO A 1 250 ? 23.604 -7.054 -20.973 1.00 88.44 250 PRO A C 1
ATOM 2228 O O . PRO A 1 250 ? 22.696 -6.276 -21.261 1.00 88.44 250 PRO A O 1
ATOM 2231 N N . THR A 1 251 ? 24.845 -6.899 -21.428 1.00 93.12 251 THR A N 1
ATOM 2232 C CA . THR A 1 251 ? 25.204 -5.807 -22.336 1.00 93.12 251 THR A CA 1
ATOM 2233 C C . THR A 1 251 ? 24.487 -5.971 -23.677 1.00 93.12 251 THR A C 1
ATOM 2235 O O . THR A 1 251 ? 24.535 -7.039 -24.291 1.00 93.12 251 THR A O 1
ATOM 2238 N N . THR A 1 252 ? 23.821 -4.913 -24.129 1.00 92.81 252 THR A N 1
ATOM 2239 C CA . THR A 1 252 ? 23.125 -4.872 -25.421 1.00 92.81 252 THR A CA 1
ATOM 2240 C C . THR A 1 252 ? 24.084 -4.674 -26.587 1.00 92.81 252 THR A C 1
ATOM 2242 O O . THR A 1 252 ? 25.243 -4.297 -26.409 1.00 92.81 252 THR A O 1
ATOM 2245 N N . THR A 1 253 ? 23.588 -4.866 -27.810 1.00 89.44 253 THR A N 1
ATOM 2246 C CA . THR A 1 253 ? 24.349 -4.575 -29.039 1.00 89.44 253 THR A CA 1
ATOM 2247 C C . THR A 1 253 ? 24.747 -3.094 -29.128 1.00 89.44 253 THR A C 1
ATOM 2249 O O . THR A 1 253 ? 25.824 -2.778 -29.628 1.00 89.44 253 THR A O 1
ATOM 2252 N N . SER A 1 254 ? 23.922 -2.191 -28.587 1.00 88.81 254 SER A N 1
ATOM 2253 C CA . SER A 1 254 ? 24.216 -0.753 -28.482 1.00 88.81 254 SER A CA 1
ATOM 2254 C C . SER A 1 254 ? 25.150 -0.406 -27.311 1.00 88.81 254 SER A C 1
ATOM 2256 O O . SER A 1 254 ? 25.524 0.751 -27.146 1.00 88.81 254 SER A O 1
ATOM 2258 N N . GLY A 1 255 ? 25.527 -1.391 -26.490 1.00 92.25 255 GLY A N 1
ATOM 2259 C CA . GLY A 1 255 ? 26.473 -1.255 -25.382 1.00 92.25 255 GLY A CA 1
ATOM 2260 C C . GLY A 1 255 ? 25.858 -0.970 -24.008 1.00 92.25 255 GLY A C 1
ATOM 2261 O O . GLY A 1 255 ? 26.604 -0.917 -23.034 1.00 92.25 255 GLY A O 1
ATOM 2262 N N . HIS A 1 256 ? 24.541 -0.790 -23.887 1.00 94.62 256 HIS A N 1
ATOM 2263 C CA . HIS A 1 256 ? 23.866 -0.531 -22.604 1.00 94.62 256 HIS A CA 1
ATOM 2264 C C . HIS A 1 256 ? 23.874 -1.771 -21.701 1.00 94.62 256 HIS A C 1
ATOM 2266 O O . HIS A 1 256 ? 23.579 -2.867 -22.175 1.00 94.62 256 HIS A O 1
ATOM 2272 N N . ASP A 1 257 ? 24.168 -1.602 -20.411 1.00 93.62 257 ASP A N 1
ATOM 2273 C CA . ASP A 1 257 ? 24.190 -2.678 -19.399 1.00 93.62 257 ASP A CA 1
ATOM 2274 C C . ASP A 1 257 ? 23.461 -2.308 -18.086 1.00 93.62 257 ASP A C 1
ATOM 2276 O O . ASP A 1 257 ? 23.450 -3.084 -17.125 1.00 93.62 257 ASP A O 1
ATOM 2280 N N . ALA A 1 258 ? 22.830 -1.132 -18.051 1.00 93.06 258 ALA A N 1
ATOM 2281 C CA . ALA A 1 258 ? 22.054 -0.634 -16.924 1.00 93.06 258 ALA A CA 1
ATOM 2282 C C . ALA A 1 258 ? 20.859 0.203 -17.397 1.00 93.06 258 ALA A C 1
ATOM 2284 O O . ALA A 1 258 ? 20.834 0.701 -18.522 1.00 93.06 258 ALA A O 1
ATOM 2285 N N . ILE A 1 259 ? 19.877 0.396 -16.519 1.00 93.50 259 ILE A N 1
ATOM 2286 C CA . ILE A 1 259 ? 18.746 1.306 -16.731 1.00 93.50 259 ILE A CA 1
ATOM 2287 C C . ILE A 1 259 ? 18.721 2.307 -15.582 1.00 93.50 259 ILE A C 1
ATOM 2289 O O . ILE A 1 259 ? 18.684 1.909 -14.419 1.00 93.50 259 ILE A O 1
ATOM 2293 N N . LEU A 1 260 ? 18.717 3.599 -15.910 1.00 93.94 260 LEU A N 1
ATOM 2294 C CA . LEU A 1 260 ? 18.360 4.651 -14.966 1.00 93.94 260 LEU A CA 1
ATOM 2295 C C . LEU A 1 260 ? 16.836 4.723 -14.897 1.00 93.94 260 LEU A C 1
ATOM 2297 O O . LEU A 1 260 ? 16.171 5.000 -15.897 1.00 93.94 260 LEU A O 1
ATOM 2301 N N . VAL A 1 261 ? 16.300 4.457 -13.715 1.00 92.31 261 VAL A N 1
ATOM 2302 C CA . VAL A 1 261 ? 14.873 4.490 -13.423 1.00 92.31 261 VAL A CA 1
ATOM 2303 C C . VAL A 1 261 ? 14.566 5.775 -12.674 1.00 92.31 261 VAL A C 1
ATOM 2305 O O . VAL A 1 261 ? 15.205 6.080 -11.668 1.00 92.31 261 VAL A O 1
ATOM 2308 N N . ILE A 1 262 ? 13.581 6.526 -13.158 1.00 93.06 262 ILE A N 1
ATOM 2309 C CA . ILE A 1 262 ? 13.140 7.773 -12.531 1.00 93.06 262 ILE A CA 1
ATOM 2310 C C . ILE A 1 262 ? 11.631 7.740 -12.385 1.00 93.06 262 ILE A C 1
ATOM 2312 O O . ILE A 1 262 ? 10.929 7.536 -13.368 1.00 93.06 262 ILE A O 1
ATOM 2316 N N . ILE A 1 263 ? 11.124 7.940 -11.174 1.00 91.50 263 ILE A N 1
ATOM 2317 C CA . ILE A 1 263 ? 9.704 7.775 -10.860 1.00 91.50 263 ILE A CA 1
ATOM 2318 C C . ILE A 1 263 ? 9.170 9.044 -10.213 1.00 91.50 263 ILE A C 1
ATOM 2320 O O . ILE A 1 263 ? 9.771 9.556 -9.272 1.00 91.50 263 ILE A O 1
ATOM 2324 N N . ASP A 1 264 ? 8.011 9.509 -10.663 1.00 92.69 264 ASP A N 1
ATOM 2325 C CA . ASP A 1 264 ? 7.229 10.522 -9.964 1.00 92.69 264 ASP A CA 1
ATOM 2326 C C . ASP A 1 264 ? 6.527 9.919 -8.739 1.00 92.69 264 ASP A C 1
ATOM 2328 O O . ASP A 1 264 ? 5.742 8.968 -8.838 1.00 92.69 264 ASP A O 1
ATOM 2332 N N . ASN A 1 265 ? 6.766 10.488 -7.559 1.00 89.25 265 ASN A N 1
ATOM 2333 C CA . ASN A 1 265 ? 6.208 9.965 -6.318 1.00 89.25 265 ASN A CA 1
ATOM 2334 C C . ASN A 1 265 ? 4.702 10.225 -6.184 1.00 89.25 265 ASN A C 1
ATOM 2336 O O . ASN A 1 265 ? 4.067 9.514 -5.395 1.00 89.25 265 ASN A O 1
ATOM 2340 N N . PHE A 1 266 ? 4.138 11.168 -6.945 1.00 90.88 266 PHE A N 1
ATOM 2341 C CA . PHE A 1 266 ? 2.705 11.465 -6.970 1.00 90.88 266 PHE A CA 1
ATOM 2342 C C . PHE A 1 266 ? 1.928 10.476 -7.853 1.00 90.88 266 PHE A C 1
ATOM 2344 O O . PHE A 1 266 ? 1.161 9.656 -7.347 1.00 90.88 266 PHE A O 1
ATOM 2351 N N . SER A 1 267 ? 2.159 10.507 -9.167 1.00 91.62 267 SER A N 1
ATOM 2352 C CA . SER A 1 267 ? 1.424 9.710 -10.163 1.00 91.62 267 SER A CA 1
ATOM 2353 C C . SER A 1 267 ? 1.897 8.260 -10.274 1.00 91.62 267 SER A C 1
ATOM 2355 O O . SER A 1 267 ? 1.151 7.407 -10.755 1.00 91.62 267 SER A O 1
ATOM 2357 N N . LYS A 1 268 ? 3.129 7.976 -9.828 1.00 89.06 268 LYS A N 1
ATOM 2358 C CA . LYS A 1 268 ? 3.883 6.735 -10.087 1.00 89.06 268 LYS A CA 1
ATOM 2359 C C . LYS A 1 268 ? 4.342 6.562 -11.535 1.00 89.06 268 LYS A C 1
ATOM 2361 O O . LYS A 1 268 ? 4.708 5.449 -11.916 1.00 89.06 268 LYS A O 1
ATOM 2366 N N . MET A 1 269 ? 4.348 7.640 -12.323 1.00 92.06 269 MET A N 1
ATOM 2367 C CA . MET A 1 269 ? 4.845 7.630 -13.698 1.00 92.06 269 MET A CA 1
ATOM 2368 C C . MET A 1 269 ? 6.358 7.433 -13.702 1.00 92.06 269 MET A C 1
ATOM 2370 O O . MET A 1 269 ? 7.068 8.069 -12.927 1.00 92.06 269 MET A O 1
ATOM 2374 N N . GLY A 1 270 ? 6.836 6.518 -14.541 1.00 92.44 270 GLY A N 1
ATOM 2375 C CA . GLY A 1 270 ? 8.240 6.137 -14.639 1.00 92.44 270 GLY A CA 1
ATOM 2376 C C . GLY A 1 270 ? 8.857 6.521 -15.981 1.00 92.44 270 GLY A C 1
ATOM 2377 O O . GLY A 1 270 ? 8.195 6.404 -17.010 1.00 92.44 270 GLY A O 1
ATOM 2378 N N . HIS A 1 271 ? 10.127 6.923 -15.955 1.00 95.12 271 HIS A N 1
ATOM 2379 C CA . HIS A 1 271 ? 11.035 6.945 -17.103 1.00 95.12 271 HIS A CA 1
ATOM 2380 C C . HIS A 1 271 ? 12.078 5.850 -16.933 1.00 95.12 271 HIS A C 1
ATOM 2382 O O . HIS A 1 271 ? 12.705 5.747 -15.873 1.00 95.12 271 HIS A O 1
ATOM 2388 N N . PHE A 1 272 ? 12.280 5.051 -17.976 1.00 94.19 272 PHE A N 1
ATOM 2389 C CA . PHE A 1 272 ? 13.268 3.981 -18.020 1.00 94.19 272 PHE A CA 1
ATOM 2390 C C . PHE A 1 272 ? 14.290 4.319 -19.100 1.00 94.19 272 PHE A C 1
ATOM 2392 O O . PHE A 1 272 ? 13.994 4.320 -20.290 1.00 94.19 272 PHE A O 1
ATOM 2399 N N . ILE A 1 273 ? 15.515 4.635 -18.690 1.00 95.81 273 ILE A N 1
ATOM 2400 C CA . ILE A 1 273 ? 16.514 5.206 -19.592 1.00 95.81 273 ILE A CA 1
ATOM 2401 C C . ILE A 1 273 ? 17.698 4.237 -19.700 1.00 95.81 273 ILE A C 1
ATOM 2403 O O . ILE A 1 273 ? 18.436 4.081 -18.720 1.00 95.81 273 ILE A O 1
ATOM 2407 N N . PRO A 1 274 ? 17.911 3.581 -20.859 1.00 95.31 274 PRO A N 1
ATOM 2408 C CA . PRO A 1 274 ? 19.086 2.746 -21.084 1.00 95.31 274 PRO A CA 1
ATOM 2409 C C . PRO A 1 274 ? 20.375 3.542 -20.870 1.00 95.31 274 PRO A C 1
ATOM 2411 O O . PRO A 1 274 ? 20.507 4.680 -21.322 1.00 95.31 274 PRO A O 1
ATOM 2414 N N . THR A 1 275 ? 21.321 2.949 -20.153 1.00 95.62 275 THR A N 1
ATOM 2415 C CA . THR A 1 275 ? 22.592 3.573 -19.790 1.00 95.62 275 THR A CA 1
ATOM 2416 C C . THR A 1 275 ? 23.655 2.506 -19.513 1.00 95.62 275 THR A C 1
ATOM 2418 O O . THR A 1 275 ? 23.472 1.316 -19.794 1.00 95.62 275 THR A O 1
ATOM 2421 N N . HIS A 1 276 ? 24.790 2.938 -18.977 1.00 92.94 276 HIS A N 1
ATOM 2422 C CA . HIS A 1 276 ? 25.905 2.085 -18.605 1.00 92.94 276 HIS A CA 1
ATOM 2423 C C . HIS A 1 276 ? 26.173 2.192 -17.104 1.00 92.94 276 HIS A C 1
ATOM 2425 O O . HIS A 1 276 ? 26.130 3.274 -16.521 1.00 92.94 276 HIS A O 1
ATOM 2431 N N . THR A 1 277 ? 26.544 1.084 -16.478 1.00 90.06 277 THR A N 1
ATOM 2432 C CA . THR A 1 277 ? 26.949 1.010 -15.069 1.00 90.06 277 THR A CA 1
ATOM 2433 C C . THR A 1 277 ? 28.172 1.894 -14.805 1.00 90.06 277 THR A C 1
ATOM 2435 O O . THR A 1 277 ? 28.340 2.444 -13.717 1.00 90.06 277 THR A O 1
ATOM 2438 N N . THR A 1 278 ? 29.017 2.068 -15.826 1.00 88.62 278 THR A N 1
ATOM 2439 C CA . THR A 1 278 ? 30.207 2.925 -15.814 1.00 88.62 278 THR A CA 1
ATOM 2440 C C . THR A 1 278 ? 29.938 4.369 -16.243 1.00 88.62 278 THR A C 1
ATOM 2442 O O . THR A 1 278 ? 30.898 5.131 -16.368 1.00 88.62 278 THR A O 1
ATOM 2445 N N . ALA A 1 279 ? 28.682 4.748 -16.510 1.00 88.25 279 ALA A N 1
ATOM 2446 C CA . ALA A 1 279 ? 28.341 6.108 -16.915 1.00 88.25 279 ALA A CA 1
ATOM 2447 C C . ALA A 1 279 ? 28.797 7.107 -15.850 1.00 88.25 279 ALA A C 1
ATOM 2449 O O . ALA A 1 279 ? 28.649 6.883 -14.643 1.00 88.25 279 ALA A O 1
ATOM 2450 N N . ARG A 1 280 ? 29.366 8.223 -16.295 1.00 91.12 280 ARG A N 1
ATOM 2451 C CA . ARG A 1 280 ? 29.834 9.261 -15.376 1.00 91.12 280 ARG A CA 1
ATOM 2452 C C . ARG A 1 280 ? 28.658 10.064 -14.828 1.00 91.12 280 ARG A C 1
ATOM 2454 O O . ARG A 1 280 ? 27.544 10.052 -15.363 1.00 91.12 280 ARG A O 1
ATOM 2461 N N . THR A 1 281 ? 28.909 10.807 -13.757 1.00 91.81 281 THR A N 1
ATOM 2462 C CA . THR A 1 281 ? 27.895 11.677 -13.158 1.00 91.81 281 THR A CA 1
ATOM 2463 C C . THR A 1 281 ? 27.367 12.706 -14.162 1.00 91.81 281 THR A C 1
ATOM 2465 O O . THR A 1 281 ? 26.167 12.966 -14.202 1.00 91.81 281 THR A O 1
ATOM 2468 N N . GLU A 1 282 ? 28.233 13.276 -14.999 1.00 92.75 282 GLU A N 1
A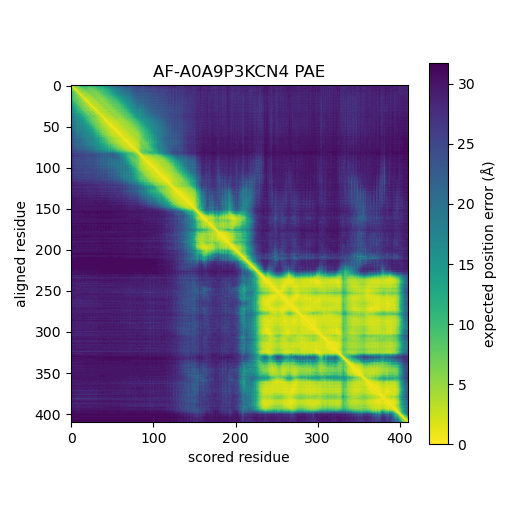TOM 2469 C CA . GLU A 1 282 ? 27.859 14.279 -15.999 1.00 92.75 282 GLU A CA 1
ATOM 2470 C C . GLU A 1 282 ? 26.905 13.701 -17.049 1.00 92.75 282 GLU A C 1
ATOM 2472 O O . GLU A 1 282 ? 25.941 14.355 -17.438 1.00 92.75 282 GLU A O 1
ATOM 2477 N N . GLU A 1 283 ? 27.134 12.456 -17.465 1.00 93.38 283 GLU A N 1
ATOM 2478 C CA . GLU A 1 283 ? 26.254 11.733 -18.390 1.00 93.38 283 GLU A CA 1
ATOM 2479 C C . GLU A 1 283 ? 24.896 11.455 -17.736 1.00 93.38 283 GLU A C 1
ATOM 2481 O O . GLU A 1 283 ? 23.855 11.717 -18.333 1.00 93.38 283 GLU A O 1
ATOM 2486 N N . THR A 1 284 ? 24.888 11.034 -16.467 1.00 94.44 284 THR A N 1
ATOM 2487 C CA . THR A 1 284 ? 23.646 10.851 -15.695 1.00 94.44 284 THR A CA 1
ATOM 2488 C C . THR A 1 284 ? 22.855 12.160 -15.594 1.00 94.44 284 THR A C 1
ATOM 2490 O O . THR A 1 284 ? 21.634 12.165 -15.742 1.00 94.44 284 THR A O 1
ATOM 2493 N N . ALA A 1 285 ? 23.537 13.293 -15.404 1.00 94.19 285 ALA A N 1
ATOM 2494 C CA . ALA A 1 285 ? 22.894 14.603 -15.344 1.00 94.19 285 ALA A CA 1
ATOM 2495 C C . ALA A 1 285 ? 22.304 15.019 -16.695 1.00 94.19 285 ALA A C 1
ATOM 2497 O O . ALA A 1 285 ? 21.208 15.573 -16.739 1.00 94.19 285 ALA A O 1
ATOM 2498 N N . GLN A 1 286 ? 22.985 14.712 -17.801 1.00 95.81 286 GLN A N 1
ATOM 2499 C CA . GLN A 1 286 ? 22.448 14.939 -19.144 1.00 95.81 286 GLN A CA 1
ATOM 2500 C C . GLN A 1 286 ? 21.178 14.122 -19.389 1.00 95.81 286 GLN A C 1
ATOM 2502 O O . GLN A 1 286 ? 20.213 14.661 -19.930 1.00 95.81 286 GLN A O 1
ATOM 2507 N N . LEU A 1 287 ? 21.146 12.855 -18.962 1.00 96.06 287 LEU A N 1
ATOM 2508 C CA . LEU A 1 287 ? 19.937 12.029 -19.033 1.00 96.06 287 LEU A CA 1
ATOM 2509 C C . LEU A 1 287 ? 18.809 12.640 -18.195 1.00 96.06 287 LEU A C 1
ATOM 2511 O O . LEU A 1 287 ? 17.692 12.781 -18.688 1.00 96.06 287 LEU A O 1
ATOM 2515 N N . PHE A 1 288 ? 19.107 13.080 -16.972 1.00 95.50 288 PHE A N 1
ATOM 2516 C CA . PHE A 1 288 ? 18.126 13.721 -16.099 1.00 95.50 288 PHE A CA 1
ATOM 2517 C C . PHE A 1 288 ? 17.535 14.996 -16.719 1.00 95.50 288 PHE A C 1
ATOM 2519 O O . PHE A 1 288 ? 16.316 15.150 -16.787 1.00 95.50 288 PHE A O 1
ATOM 2526 N N . VAL A 1 289 ? 18.376 15.886 -17.252 1.00 94.81 289 VAL A N 1
ATOM 2527 C CA . VAL A 1 289 ? 17.908 17.106 -17.930 1.00 94.81 289 VAL A CA 1
ATOM 2528 C C . VAL A 1 289 ? 17.067 16.758 -19.157 1.00 94.81 289 VAL A C 1
ATOM 2530 O O . VAL A 1 289 ? 15.994 17.326 -19.361 1.00 94.81 289 VAL A O 1
ATOM 2533 N N . ARG A 1 290 ? 17.539 15.810 -19.970 1.00 96.00 290 ARG A N 1
ATOM 2534 C CA . ARG A 1 290 ? 16.891 15.430 -21.224 1.00 96.00 290 ARG A CA 1
ATOM 2535 C C . ARG A 1 290 ? 15.520 14.807 -21.004 1.00 96.00 290 ARG A C 1
ATOM 2537 O O . ARG A 1 290 ? 14.596 15.191 -21.708 1.00 96.00 290 ARG A O 1
ATOM 2544 N N . TYR A 1 291 ? 15.385 13.858 -20.087 1.00 95.62 291 TYR A N 1
ATOM 2545 C CA . TYR A 1 291 ? 14.156 13.070 -19.957 1.00 95.62 291 TYR A CA 1
ATOM 2546 C C . TYR A 1 291 ? 13.203 13.604 -18.887 1.00 95.62 291 TYR A C 1
ATOM 2548 O O . TYR A 1 291 ? 11.997 13.419 -19.014 1.00 95.62 291 TYR A O 1
ATOM 2556 N N . ILE A 1 292 ? 13.716 14.308 -17.872 1.00 95.75 292 ILE A N 1
ATOM 2557 C CA . ILE A 1 292 ? 12.894 14.824 -16.772 1.00 95.75 292 ILE A CA 1
ATOM 2558 C C . ILE A 1 292 ? 12.681 16.320 -16.914 1.00 95.75 292 ILE A C 1
ATOM 2560 O O . ILE A 1 292 ? 11.558 16.747 -17.169 1.00 95.75 292 ILE A O 1
ATOM 2564 N N . ILE A 1 293 ? 13.749 17.118 -16.829 1.00 94.31 293 ILE A N 1
ATOM 2565 C CA . ILE A 1 293 ? 13.609 18.582 -16.785 1.00 94.31 293 ILE A CA 1
ATOM 2566 C C . ILE A 1 293 ? 12.946 19.114 -18.057 1.00 94.31 293 ILE A C 1
ATOM 2568 O O . ILE A 1 293 ? 12.063 19.964 -17.975 1.00 94.31 293 ILE A O 1
ATOM 2572 N N . SER A 1 294 ? 13.327 18.597 -19.229 1.00 95.31 294 SER A N 1
ATOM 2573 C CA . SER A 1 294 ? 12.771 19.070 -20.503 1.00 95.31 294 SER A CA 1
ATOM 2574 C C . SER A 1 294 ? 11.288 18.737 -20.704 1.00 95.31 294 SER A C 1
ATOM 2576 O O . SER A 1 294 ? 10.629 19.401 -21.500 1.00 95.31 294 SER A O 1
ATOM 2578 N N . GLN A 1 295 ? 10.777 17.709 -20.020 1.00 92.94 295 GLN A N 1
ATOM 2579 C CA . GLN A 1 295 ? 9.416 17.203 -20.209 1.00 92.94 295 GLN A CA 1
ATOM 2580 C C . GLN A 1 295 ? 8.471 17.662 -19.096 1.00 92.94 295 GLN A C 1
ATOM 2582 O O . GLN A 1 295 ? 7.316 17.977 -19.367 1.00 92.94 295 GLN A O 1
ATOM 2587 N N . HIS A 1 296 ? 8.967 17.717 -17.858 1.00 95.44 296 HIS A N 1
ATOM 2588 C CA . HIS A 1 296 ? 8.145 17.887 -16.656 1.00 95.44 296 HIS A CA 1
ATOM 2589 C C . HIS A 1 296 ? 8.558 19.079 -15.791 1.00 95.44 296 HIS A C 1
ATOM 2591 O O . HIS A 1 296 ? 7.841 19.444 -14.865 1.00 95.44 296 HIS A O 1
ATOM 2597 N N . GLY A 1 297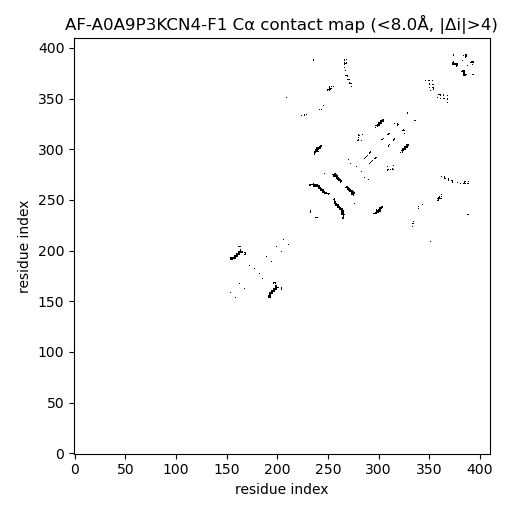 ? 9.695 19.707 -16.097 1.00 94.56 297 GLY A N 1
ATOM 2598 C CA . GLY A 1 297 ? 10.259 20.787 -15.296 1.00 94.56 297 GLY A CA 1
ATOM 2599 C C . GLY A 1 297 ? 11.163 20.299 -14.163 1.00 94.56 297 GLY A C 1
ATOM 2600 O O . GLY A 1 297 ? 11.540 19.130 -14.075 1.00 94.56 297 GLY A O 1
ATOM 2601 N N . ILE A 1 298 ? 11.580 21.246 -13.322 1.00 96.62 298 ILE A N 1
ATOM 2602 C CA . ILE A 1 298 ? 12.533 21.001 -12.238 1.00 96.62 298 ILE A CA 1
ATOM 2603 C C . ILE A 1 298 ? 11.767 20.512 -10.996 1.00 96.62 298 ILE A C 1
ATOM 2605 O O . ILE A 1 298 ? 10.912 21.250 -10.502 1.00 96.62 298 ILE A O 1
ATOM 2609 N N . PRO A 1 299 ? 12.070 19.317 -10.459 1.00 95.88 299 PRO A N 1
ATOM 2610 C CA . PRO A 1 299 ? 11.448 18.843 -9.229 1.00 95.88 299 PRO A CA 1
ATOM 2611 C C . PRO A 1 299 ? 11.937 19.638 -8.016 1.00 95.88 299 PRO A C 1
ATOM 2613 O O . PRO A 1 299 ? 13.095 20.062 -7.957 1.00 95.88 299 PRO A O 1
ATOM 2616 N N . THR A 1 300 ? 11.086 19.778 -7.000 1.00 95.00 300 THR A N 1
ATOM 2617 C CA . THR A 1 300 ? 11.474 20.417 -5.734 1.00 95.00 300 THR A CA 1
ATOM 2618 C C . THR A 1 300 ? 12.333 19.491 -4.887 1.00 95.00 300 THR A C 1
ATOM 2620 O O . THR A 1 300 ? 13.204 19.962 -4.162 1.00 95.00 300 THR A O 1
ATOM 2623 N N . THR A 1 301 ? 12.114 18.176 -4.980 1.00 93.00 301 THR A N 1
ATOM 2624 C CA . THR A 1 301 ? 12.846 17.182 -4.190 1.00 93.00 301 THR A CA 1
ATOM 2625 C C . THR A 1 301 ? 13.239 15.982 -5.042 1.00 93.00 301 THR A C 1
ATOM 2627 O O . THR A 1 301 ? 12.416 15.390 -5.742 1.00 93.00 301 THR A O 1
ATOM 2630 N N . LEU A 1 302 ? 14.505 15.595 -4.936 1.00 91.75 302 LEU A N 1
ATOM 2631 C CA . LEU A 1 302 ? 15.083 14.419 -5.566 1.00 91.75 302 LEU A CA 1
ATOM 2632 C C . LEU A 1 302 ? 15.426 13.395 -4.489 1.00 91.75 302 LEU A C 1
ATOM 2634 O O . LEU A 1 302 ? 16.262 13.659 -3.623 1.00 91.75 302 LEU A O 1
ATOM 2638 N N . ILE A 1 303 ? 14.805 12.224 -4.561 1.00 89.06 303 ILE A N 1
ATOM 2639 C CA . ILE A 1 303 ? 15.102 11.103 -3.683 1.00 89.06 303 ILE A CA 1
ATOM 2640 C C . ILE A 1 303 ? 15.999 10.117 -4.424 1.00 89.06 303 ILE A C 1
ATOM 2642 O O . ILE A 1 303 ? 15.664 9.670 -5.515 1.00 89.06 303 ILE A O 1
ATOM 2646 N N . SER A 1 304 ? 17.132 9.750 -3.843 1.00 87.38 304 SER A N 1
ATOM 2647 C CA . SER A 1 304 ? 18.009 8.726 -4.416 1.00 87.38 304 SER A CA 1
ATOM 2648 C C . SER A 1 304 ? 18.619 7.861 -3.328 1.00 87.38 304 SER A C 1
ATOM 2650 O O . SER A 1 304 ? 18.653 8.245 -2.155 1.00 87.38 304 SER A O 1
ATOM 2652 N N . ASP A 1 305 ? 19.146 6.710 -3.722 1.00 83.56 305 ASP A N 1
ATOM 2653 C CA . ASP A 1 305 ? 20.056 5.956 -2.876 1.00 83.56 305 ASP A CA 1
ATOM 2654 C C . ASP A 1 305 ? 21.395 6.701 -2.695 1.00 83.56 305 ASP A C 1
ATOM 2656 O O . ASP A 1 305 ? 21.590 7.848 -3.120 1.00 83.56 305 ASP A O 1
ATOM 2660 N N . ARG A 1 306 ? 22.337 6.043 -2.016 1.00 79.62 306 ARG A N 1
ATOM 2661 C CA . ARG A 1 306 ? 23.682 6.581 -1.790 1.00 79.62 306 ARG A CA 1
ATOM 2662 C C . ARG A 1 306 ? 24.665 6.213 -2.903 1.00 79.62 306 ARG A C 1
ATOM 2664 O O . ARG A 1 306 ? 25.866 6.162 -2.624 1.00 79.62 306 ARG A O 1
ATOM 2671 N N . ASP A 1 307 ? 24.204 5.968 -4.131 1.00 83.19 307 ASP A N 1
ATOM 2672 C CA . ASP A 1 307 ? 25.104 5.729 -5.257 1.00 83.19 307 ASP A CA 1
ATOM 2673 C C . ASP A 1 307 ? 26.119 6.896 -5.375 1.00 83.19 307 ASP A C 1
ATOM 2675 O O . ASP A 1 307 ? 25.762 8.079 -5.235 1.00 83.19 307 ASP A O 1
ATOM 2679 N N . PRO A 1 308 ? 27.417 6.604 -5.598 1.00 85.12 308 PRO A N 1
ATOM 2680 C CA . PRO A 1 308 ? 28.455 7.621 -5.757 1.00 85.12 308 PRO A CA 1
ATOM 2681 C C . PRO A 1 308 ? 28.127 8.716 -6.782 1.00 85.12 308 PRO A C 1
ATOM 2683 O O . PRO A 1 308 ? 28.557 9.860 -6.611 1.00 85.12 308 PRO A O 1
ATOM 2686 N N . LYS A 1 309 ? 27.346 8.402 -7.824 1.00 87.25 309 LYS A N 1
ATOM 2687 C CA . LYS A 1 309 ? 26.906 9.363 -8.845 1.00 87.25 309 LYS A CA 1
ATOM 2688 C C . LYS A 1 309 ? 26.033 10.455 -8.217 1.00 87.25 309 LYS A C 1
ATOM 2690 O O . LYS A 1 309 ? 26.348 11.638 -8.361 1.00 87.25 309 LYS A O 1
ATOM 2695 N N . PHE A 1 310 ? 25.036 10.080 -7.415 1.00 84.94 310 PHE A N 1
ATOM 2696 C CA . PHE A 1 310 ? 24.102 11.014 -6.768 1.00 84.94 310 PHE A CA 1
ATOM 2697 C C . PHE A 1 310 ? 24.685 11.736 -5.543 1.00 84.94 310 PHE A C 1
ATOM 2699 O O . PHE A 1 310 ? 24.210 12.799 -5.144 1.00 84.94 310 PHE A O 1
ATOM 2706 N N . THR A 1 311 ? 25.754 11.201 -4.951 1.00 86.50 311 THR A N 1
ATOM 2707 C CA . THR A 1 311 ? 26.431 11.819 -3.794 1.00 86.50 311 THR A CA 1
ATOM 2708 C C . THR A 1 311 ? 27.639 12.687 -4.167 1.00 86.50 311 THR A C 1
ATOM 2710 O O . THR A 1 311 ? 28.207 13.364 -3.295 1.00 86.50 311 THR A O 1
ATOM 2713 N N . SER A 1 312 ? 28.015 12.702 -5.448 1.00 92.00 312 SER A N 1
ATOM 2714 C CA . SER A 1 312 ? 29.152 13.454 -5.976 1.00 92.00 312 SER A CA 1
ATOM 2715 C C . SER A 1 312 ? 29.008 14.973 -5.799 1.00 92.00 312 SER A C 1
ATOM 2717 O O . SER A 1 312 ? 27.907 15.522 -5.715 1.00 92.00 312 SER A O 1
ATOM 2719 N N . LYS A 1 313 ? 30.146 15.683 -5.766 1.00 93.56 313 LYS A N 1
ATOM 2720 C CA . LYS A 1 313 ? 30.164 17.151 -5.649 1.00 93.56 313 LYS A CA 1
ATOM 2721 C C . LYS A 1 313 ? 29.433 17.820 -6.815 1.00 93.56 313 LYS A C 1
ATOM 2723 O O . LYS A 1 313 ? 28.670 18.748 -6.590 1.00 93.56 313 LYS A O 1
ATOM 2728 N N . PHE A 1 314 ? 29.656 17.327 -8.034 1.00 93.75 314 PHE A N 1
ATOM 2729 C CA . PHE A 1 314 ? 28.999 17.845 -9.231 1.00 93.75 314 PHE A CA 1
ATOM 2730 C C . PHE A 1 314 ? 27.473 17.732 -9.132 1.00 93.75 314 PHE A C 1
ATOM 2732 O O . PHE A 1 314 ? 26.783 18.719 -9.360 1.00 93.75 314 PHE A O 1
ATOM 2739 N N . TRP A 1 315 ? 26.948 16.567 -8.731 1.00 94.12 315 TRP A N 1
ATOM 2740 C CA . TRP A 1 315 ? 25.501 16.361 -8.611 1.00 94.12 315 TRP A CA 1
ATOM 2741 C C . TRP A 1 315 ? 24.871 17.288 -7.568 1.00 94.12 315 TRP A C 1
ATOM 2743 O O . TRP A 1 315 ? 23.850 17.916 -7.829 1.00 94.12 315 TRP A O 1
ATOM 2753 N N . LYS A 1 316 ? 25.520 17.430 -6.406 1.00 93.31 316 LYS A N 1
ATOM 2754 C CA . LYS A 1 316 ? 25.078 18.343 -5.342 1.00 93.31 316 LYS A CA 1
ATOM 2755 C C . LYS A 1 316 ? 25.038 19.797 -5.802 1.00 93.31 316 LYS A C 1
ATOM 2757 O O . LYS A 1 316 ? 24.059 20.484 -5.531 1.00 93.31 316 LYS A O 1
ATOM 2762 N N . GLU A 1 317 ? 26.073 20.245 -6.508 1.00 95.38 317 GLU A N 1
ATOM 2763 C CA . GLU A 1 317 ? 26.135 21.610 -7.035 1.00 95.38 317 GLU A CA 1
ATOM 2764 C C . GLU A 1 317 ? 25.049 21.849 -8.090 1.00 95.38 317 GLU A C 1
ATOM 2766 O O . GLU A 1 317 ? 24.349 22.857 -8.037 1.00 95.38 317 GLU A O 1
ATOM 2771 N N . LEU A 1 318 ? 24.854 20.894 -9.007 1.00 94.38 318 LEU A N 1
ATOM 2772 C CA . LEU A 1 318 ? 23.819 20.974 -10.034 1.00 94.38 318 LEU A CA 1
ATOM 2773 C C . LEU A 1 318 ? 22.420 21.100 -9.417 1.00 94.38 318 LEU A C 1
ATOM 2775 O O . LEU A 1 318 ? 21.664 21.983 -9.805 1.00 94.38 318 LEU A O 1
ATOM 2779 N N . MET A 1 319 ? 22.083 20.254 -8.441 1.00 94.50 319 MET A N 1
ATOM 2780 C CA . MET A 1 319 ? 20.767 20.293 -7.790 1.00 94.50 319 MET A CA 1
ATOM 2781 C C . MET A 1 319 ? 20.572 21.572 -6.971 1.00 94.50 319 MET A C 1
ATOM 2783 O O . MET A 1 319 ? 19.502 22.169 -7.027 1.00 94.50 319 MET A O 1
ATOM 2787 N N . SER A 1 320 ? 21.625 22.053 -6.303 1.00 94.69 320 SER A N 1
ATOM 2788 C CA . SER A 1 320 ? 21.617 23.346 -5.608 1.00 94.69 320 SER A CA 1
ATOM 2789 C C . SER A 1 320 ? 21.315 24.509 -6.563 1.00 94.69 320 SER A C 1
ATOM 2791 O O . SER A 1 320 ? 20.470 25.348 -6.260 1.00 94.69 320 SER A O 1
ATOM 2793 N N . LEU A 1 321 ? 21.942 24.537 -7.746 1.00 95.69 321 LEU A N 1
ATOM 2794 C CA . LEU A 1 321 ? 21.691 25.562 -8.770 1.00 95.69 321 LEU A CA 1
ATOM 2795 C C . LEU A 1 321 ? 20.271 25.501 -9.343 1.00 95.69 321 LEU A C 1
ATOM 2797 O O . LEU A 1 321 ? 19.709 26.537 -9.692 1.00 95.69 321 LEU A O 1
ATOM 2801 N N . LEU A 1 322 ? 19.696 24.303 -9.441 1.00 94.12 322 LEU A N 1
ATOM 2802 C CA . LEU A 1 322 ? 18.319 24.098 -9.889 1.00 94.12 322 LEU A CA 1
ATOM 2803 C C . LEU A 1 322 ? 17.285 24.376 -8.782 1.00 94.12 322 LEU A C 1
ATOM 2805 O O . LEU A 1 322 ? 16.097 24.459 -9.075 1.00 94.12 322 LEU A O 1
ATOM 2809 N N . GLY A 1 323 ? 17.712 24.547 -7.526 1.00 94.50 323 GLY A N 1
ATOM 2810 C CA . GLY A 1 323 ? 16.812 24.697 -6.380 1.00 94.50 323 GLY A CA 1
ATOM 2811 C C . GLY A 1 323 ? 16.127 23.391 -5.959 1.00 94.50 323 GLY A C 1
ATOM 2812 O O . GLY A 1 323 ? 15.098 23.431 -5.290 1.00 94.50 323 GLY A O 1
ATOM 2813 N N . THR A 1 324 ? 16.682 22.241 -6.345 1.00 94.69 324 THR A N 1
ATOM 2814 C CA . THR A 1 324 ? 16.170 20.913 -5.992 1.00 94.69 324 THR A CA 1
ATOM 2815 C C . THR A 1 324 ? 16.823 20.416 -4.703 1.00 94.69 324 THR A C 1
ATOM 2817 O O . THR A 1 324 ? 18.047 20.301 -4.605 1.00 94.69 324 THR A O 1
ATOM 2820 N N . GLU A 1 325 ? 16.008 20.060 -3.712 1.00 92.50 325 GLU A N 1
ATOM 2821 C CA . GLU A 1 325 ? 16.473 19.454 -2.467 1.00 92.50 325 GLU A CA 1
ATOM 2822 C C . GLU A 1 325 ? 16.849 17.981 -2.677 1.00 92.50 325 GLU A C 1
ATOM 2824 O O . GLU A 1 325 ? 16.076 17.195 -3.225 1.00 92.50 325 GLU A O 1
ATOM 2829 N N . LEU A 1 326 ? 18.035 17.586 -2.209 1.00 90.88 326 LEU A N 1
ATOM 2830 C CA . LEU A 1 326 ? 18.491 16.198 -2.242 1.00 90.88 326 LEU A CA 1
ATOM 2831 C C . LEU A 1 326 ? 18.105 15.464 -0.954 1.00 90.88 326 LEU A C 1
ATOM 2833 O O . LEU A 1 326 ? 18.685 15.709 0.106 1.00 90.88 326 LEU A O 1
ATOM 2837 N N . ALA A 1 327 ? 17.205 14.494 -1.068 1.00 86.88 327 ALA A N 1
ATOM 2838 C CA . ALA A 1 327 ? 16.828 13.588 0.007 1.00 86.88 327 ALA A CA 1
ATOM 2839 C C . ALA A 1 327 ? 17.450 12.202 -0.231 1.00 86.88 327 ALA A C 1
ATOM 2841 O O . ALA A 1 327 ? 17.136 11.508 -1.190 1.00 86.88 327 ALA A O 1
ATOM 2842 N N . MET A 1 328 ? 18.348 11.761 0.648 1.00 79.56 328 MET A N 1
ATOM 2843 C CA . MET A 1 328 ? 18.977 10.442 0.507 1.00 79.56 328 MET A CA 1
ATOM 2844 C C . MET A 1 328 ? 18.134 9.383 1.218 1.00 79.56 328 MET A C 1
ATOM 2846 O O . MET A 1 328 ? 17.873 9.516 2.419 1.00 79.56 328 MET A O 1
ATOM 2850 N N . SER A 1 329 ? 17.770 8.299 0.530 1.00 68.50 329 SER A N 1
ATOM 2851 C CA . SER A 1 329 ? 17.220 7.124 1.200 1.00 68.50 329 SER A CA 1
ATOM 2852 C C . SER A 1 329 ? 18.307 6.562 2.129 1.00 68.50 329 SER A C 1
ATOM 2854 O O . SER A 1 329 ? 19.464 6.346 1.756 1.00 68.50 329 SER A O 1
ATOM 2856 N N . SER A 1 330 ? 17.999 6.443 3.421 1.00 56.06 330 SER A N 1
ATOM 2857 C CA . SER A 1 330 ? 18.894 5.749 4.345 1.00 56.06 330 SER A CA 1
ATOM 2858 C C . SER A 1 330 ? 18.529 4.269 4.357 1.00 56.06 330 SER A C 1
ATOM 2860 O O . SER A 1 330 ? 17.365 3.922 4.173 1.00 56.06 330 SER A O 1
ATOM 2862 N N . ALA A 1 331 ? 19.482 3.401 4.711 1.00 41.91 331 ALA A N 1
ATOM 2863 C CA . ALA A 1 331 ? 19.212 1.988 5.011 1.00 41.91 331 ALA A CA 1
ATOM 2864 C C . ALA A 1 331 ? 18.155 1.777 6.130 1.00 41.91 331 ALA A C 1
ATOM 2866 O O . ALA A 1 331 ? 17.766 0.650 6.419 1.00 41.91 331 ALA A O 1
ATOM 2867 N N . TYR A 1 332 ? 17.703 2.865 6.770 1.00 32.97 332 TYR A N 1
ATOM 2868 C CA . TYR A 1 332 ? 16.688 2.918 7.819 1.00 32.97 332 TYR A CA 1
ATOM 2869 C C . TYR A 1 332 ? 15.376 3.602 7.383 1.00 32.97 332 TYR A C 1
ATOM 2871 O O . TYR A 1 332 ? 14.506 3.779 8.233 1.00 32.97 332 TYR A O 1
ATOM 2879 N N . HIS A 1 333 ? 15.188 3.944 6.098 1.00 47.62 333 HIS A N 1
ATOM 2880 C CA . HIS A 1 333 ? 13.898 4.372 5.525 1.00 47.62 333 HIS A CA 1
ATOM 2881 C C . HIS A 1 333 ? 13.383 3.329 4.512 1.00 47.62 333 HIS A C 1
ATOM 2883 O O . HIS A 1 333 ? 13.419 3.568 3.303 1.00 47.62 333 HIS A O 1
ATOM 2889 N N . PRO A 1 334 ? 12.859 2.176 4.983 1.00 45.56 334 PRO A N 1
ATOM 2890 C CA . PRO A 1 334 ? 12.460 1.045 4.137 1.00 45.56 334 PRO A CA 1
ATOM 2891 C C . PRO A 1 334 ? 11.348 1.359 3.135 1.00 45.56 334 PRO A C 1
ATOM 2893 O O . PRO A 1 334 ? 11.058 0.546 2.267 1.00 45.56 334 PRO A O 1
ATOM 2896 N N . GLN A 1 335 ? 10.650 2.486 3.293 1.00 52.09 335 GLN A N 1
ATOM 2897 C CA . GLN A 1 335 ? 9.458 2.786 2.511 1.00 52.09 335 GLN A CA 1
ATOM 2898 C C . GLN A 1 335 ? 9.783 3.309 1.112 1.00 52.09 335 GLN A C 1
ATOM 2900 O O . GLN A 1 335 ? 9.116 2.907 0.164 1.00 52.09 335 GLN A O 1
ATOM 2905 N N . THR A 1 336 ? 10.805 4.158 0.978 1.00 51.56 336 THR A N 1
ATOM 2906 C CA . THR A 1 336 ? 11.300 4.585 -0.337 1.00 51.56 336 THR A CA 1
ATOM 2907 C C . THR A 1 336 ? 11.971 3.410 -1.036 1.00 51.56 336 THR A C 1
ATOM 2909 O O . THR A 1 336 ? 11.600 3.083 -2.155 1.00 51.56 336 THR A O 1
ATOM 2912 N N . ASP A 1 337 ? 12.864 2.724 -0.316 1.00 55.44 337 AS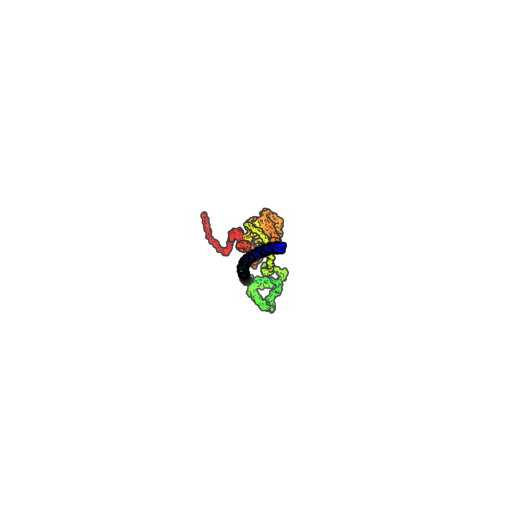P A N 1
ATOM 2913 C CA . ASP A 1 337 ? 13.650 1.592 -0.817 1.00 55.44 337 ASP A CA 1
ATOM 2914 C C . ASP A 1 337 ? 12.756 0.411 -1.241 1.00 55.44 337 ASP A C 1
ATOM 2916 O O . ASP A 1 337 ? 12.920 -0.164 -2.310 1.00 55.44 337 ASP A O 1
ATOM 2920 N N . GLY A 1 338 ? 11.706 0.110 -0.469 1.00 58.81 338 GLY A N 1
ATOM 2921 C CA . GLY A 1 338 ? 10.740 -0.938 -0.805 1.00 58.81 338 GLY A CA 1
ATOM 2922 C C . GLY A 1 338 ? 9.785 -0.585 -1.953 1.00 58.81 338 GLY A C 1
ATOM 2923 O O . GLY A 1 338 ? 9.225 -1.490 -2.577 1.00 58.81 338 GLY A O 1
ATOM 2924 N N . GLN A 1 339 ? 9.570 0.706 -2.250 1.00 59.69 339 GLN A N 1
ATOM 2925 C CA . GLN A 1 339 ? 8.803 1.126 -3.431 1.00 59.69 339 GLN A CA 1
ATOM 2926 C C . GLN A 1 339 ? 9.636 0.993 -4.709 1.00 59.69 339 GLN A C 1
ATOM 2928 O O . GLN A 1 339 ? 9.136 0.421 -5.680 1.00 59.69 339 GLN A O 1
ATOM 2933 N N . THR A 1 340 ? 10.892 1.448 -4.699 1.00 62.78 340 THR A N 1
ATOM 2934 C CA . THR A 1 340 ? 11.828 1.263 -5.820 1.00 62.78 340 THR A CA 1
ATOM 2935 C C . THR A 1 340 ? 12.160 -0.212 -6.042 1.00 62.78 340 THR A C 1
ATOM 2937 O O . THR A 1 340 ? 12.087 -0.674 -7.177 1.00 62.78 340 THR A O 1
ATOM 2940 N N . GLU A 1 341 ? 12.370 -1.010 -4.987 1.00 69.44 341 GLU A N 1
ATOM 2941 C CA . GLU A 1 341 ? 12.648 -2.451 -5.108 1.00 69.44 341 GLU A CA 1
ATOM 2942 C C . GLU A 1 341 ? 11.511 -3.203 -5.821 1.00 69.44 341 GLU A C 1
ATOM 2944 O O . GLU A 1 341 ? 11.747 -4.001 -6.732 1.00 69.44 341 GLU A O 1
ATOM 2949 N N . ARG A 1 342 ? 10.253 -2.931 -5.450 1.00 68.75 342 ARG A N 1
ATOM 2950 C CA . ARG A 1 342 ? 9.095 -3.565 -6.097 1.00 68.75 342 ARG A CA 1
ATOM 2951 C C . ARG A 1 342 ? 8.952 -3.146 -7.558 1.00 68.75 342 ARG A C 1
ATOM 2953 O O . ARG A 1 342 ? 8.532 -3.957 -8.380 1.00 68.75 342 ARG A O 1
ATOM 2960 N N . LEU A 1 343 ? 9.278 -1.900 -7.880 1.00 71.00 343 LEU A N 1
ATOM 2961 C CA . LEU A 1 343 ? 9.232 -1.410 -9.250 1.00 71.00 343 LEU A CA 1
ATOM 2962 C C . LEU A 1 343 ? 10.338 -2.024 -10.105 1.00 71.00 343 LEU A C 1
ATOM 2964 O O . LEU A 1 343 ? 10.043 -2.506 -11.196 1.00 71.00 343 LEU A O 1
ATOM 2968 N N . ASN A 1 344 ? 11.570 -2.092 -9.600 1.00 76.38 344 ASN A N 1
ATOM 2969 C CA . ASN A 1 344 ? 12.682 -2.726 -10.306 1.00 76.38 344 ASN A CA 1
ATOM 2970 C C . ASN A 1 344 ? 12.344 -4.178 -10.665 1.00 76.38 344 ASN A C 1
ATOM 2972 O O . ASN A 1 344 ? 12.577 -4.606 -11.791 1.00 76.38 344 ASN A O 1
ATOM 2976 N N . GLN A 1 345 ? 11.680 -4.907 -9.761 1.00 74.81 345 GLN A N 1
ATOM 2977 C CA . GLN A 1 345 ? 11.180 -6.258 -10.037 1.00 74.81 345 GLN A CA 1
ATOM 2978 C C . GLN A 1 345 ? 10.147 -6.301 -11.176 1.00 74.81 345 GLN A C 1
ATOM 2980 O O . GLN A 1 345 ? 10.186 -7.215 -12.000 1.00 74.81 345 GLN A O 1
ATOM 2985 N N . ILE A 1 346 ? 9.230 -5.328 -11.244 1.00 75.19 346 ILE A N 1
ATOM 2986 C CA . ILE A 1 346 ? 8.250 -5.220 -12.338 1.00 75.19 346 ILE A CA 1
ATOM 2987 C C . ILE A 1 346 ? 8.968 -4.944 -13.662 1.00 75.19 346 ILE A C 1
ATOM 2989 O O . ILE A 1 346 ? 8.696 -5.622 -14.652 1.00 75.19 346 ILE A O 1
ATOM 2993 N N . VAL A 1 347 ? 9.908 -3.997 -13.682 1.00 73.31 347 VAL A N 1
ATOM 2994 C CA . VAL A 1 347 ? 10.683 -3.643 -14.881 1.00 73.31 347 VAL A CA 1
ATOM 2995 C C . VAL A 1 347 ? 11.516 -4.832 -15.361 1.00 73.31 347 VAL A C 1
ATOM 2997 O O . VAL A 1 347 ? 11.467 -5.176 -16.541 1.00 73.31 347 VAL A O 1
ATOM 3000 N N . GLU A 1 348 ? 12.200 -5.540 -14.461 1.00 78.69 348 GLU A N 1
ATOM 3001 C CA . GLU A 1 348 ? 12.915 -6.775 -14.796 1.00 78.69 348 GLU A CA 1
ATOM 3002 C C . GLU A 1 348 ? 11.989 -7.846 -15.385 1.00 78.69 348 GLU A C 1
ATOM 3004 O O . GLU A 1 348 ? 12.363 -8.542 -16.330 1.00 78.69 348 GLU A O 1
ATOM 3009 N N . GLN A 1 349 ? 10.781 -8.008 -14.839 1.00 74.12 349 GLN A N 1
ATOM 3010 C CA . GLN A 1 349 ? 9.809 -8.975 -15.345 1.00 74.12 349 GLN A CA 1
ATOM 3011 C C . GLN A 1 349 ? 9.288 -8.596 -16.739 1.00 74.12 349 GLN A C 1
ATOM 3013 O O . GLN A 1 349 ? 9.133 -9.464 -17.604 1.00 74.12 349 GLN A O 1
ATOM 3018 N N . LEU A 1 350 ? 9.052 -7.308 -16.978 1.00 72.12 350 LEU A N 1
ATOM 3019 C CA . LEU A 1 350 ? 8.654 -6.791 -18.283 1.00 72.12 350 LEU A CA 1
ATOM 3020 C C . LEU A 1 350 ? 9.759 -7.004 -19.324 1.00 72.12 350 LEU A C 1
ATOM 3022 O O . LEU A 1 350 ? 9.484 -7.523 -20.405 1.00 72.12 350 LEU A O 1
ATOM 3026 N N . LEU A 1 351 ? 11.016 -6.722 -18.968 1.00 73.38 351 LEU A N 1
ATOM 3027 C CA . LEU A 1 351 ? 12.177 -6.971 -19.827 1.00 73.38 351 LEU A CA 1
ATOM 3028 C C . LEU A 1 351 ? 12.325 -8.457 -20.172 1.00 73.38 351 LEU A C 1
ATOM 3030 O O . LEU A 1 351 ? 12.532 -8.785 -21.338 1.00 73.38 351 LEU A O 1
ATOM 3034 N N . ARG A 1 352 ? 12.143 -9.370 -19.204 1.00 73.62 352 ARG A N 1
ATOM 3035 C CA . ARG A 1 352 ? 12.150 -10.831 -19.450 1.00 73.62 352 ARG A CA 1
ATOM 3036 C C . ARG A 1 352 ? 11.134 -11.249 -20.500 1.00 73.62 352 ARG A C 1
ATOM 3038 O O . ARG A 1 352 ? 11.418 -12.117 -21.317 1.00 73.62 352 ARG A O 1
ATOM 3045 N N . THR A 1 353 ? 9.949 -10.654 -20.433 1.00 71.94 353 THR A N 1
ATOM 3046 C CA . THR A 1 353 ? 8.836 -10.999 -21.318 1.00 71.94 353 THR A CA 1
ATOM 3047 C C . THR A 1 353 ? 9.075 -10.442 -22.719 1.00 71.94 353 THR A C 1
ATOM 3049 O O . THR A 1 353 ? 8.918 -11.161 -23.700 1.00 71.94 353 THR A O 1
ATOM 3052 N N . ALA A 1 354 ? 9.512 -9.184 -22.815 1.00 66.50 354 ALA A N 1
ATOM 3053 C CA . ALA A 1 354 ? 9.747 -8.515 -24.091 1.00 66.50 354 ALA A CA 1
ATOM 3054 C C . ALA A 1 354 ? 10.972 -9.053 -24.847 1.00 66.50 354 ALA A C 1
ATOM 3056 O O . ALA A 1 354 ? 10.959 -9.095 -26.071 1.00 66.50 354 ALA A O 1
ATOM 3057 N N . CYS A 1 355 ? 12.013 -9.496 -24.138 1.00 73.31 355 CYS A N 1
ATOM 3058 C CA . CYS A 1 355 ? 13.298 -9.881 -24.736 1.00 73.31 355 CYS A CA 1
ATOM 3059 C C . CYS A 1 355 ? 13.471 -11.399 -24.844 1.00 73.31 355 CYS A C 1
ATOM 3061 O O . CYS A 1 355 ? 14.593 -11.908 -24.831 1.00 73.31 355 CYS A O 1
ATOM 3063 N N . LYS A 1 356 ? 12.355 -12.131 -24.906 1.00 71.19 356 LYS A N 1
ATOM 3064 C CA . LYS A 1 356 ? 12.336 -13.594 -24.889 1.00 71.19 356 LYS A CA 1
ATOM 3065 C C . LYS A 1 356 ? 13.122 -14.222 -26.047 1.00 71.19 356 LYS A C 1
ATOM 3067 O O . LYS A 1 356 ? 13.722 -15.278 -25.860 1.00 71.19 356 LYS A O 1
ATOM 3072 N N . ASP A 1 357 ? 13.140 -13.555 -27.198 1.00 72.94 357 ASP A N 1
ATOM 3073 C CA . ASP A 1 357 ? 13.809 -14.043 -28.407 1.00 72.94 357 ASP A CA 1
ATOM 3074 C C . ASP A 1 357 ? 15.262 -13.552 -28.521 1.00 72.94 357 ASP A C 1
ATOM 3076 O O . ASP A 1 357 ? 16.113 -14.260 -29.059 1.00 72.94 357 ASP A O 1
ATOM 3080 N N . ASP A 1 358 ? 15.569 -12.358 -27.999 1.00 78.69 358 ASP A N 1
ATOM 3081 C CA . ASP A 1 358 ? 16.919 -11.791 -28.009 1.00 78.69 358 ASP A CA 1
ATOM 3082 C C . ASP A 1 358 ? 17.147 -10.819 -26.844 1.00 78.69 358 ASP A C 1
ATOM 3084 O O . ASP A 1 358 ? 16.743 -9.655 -26.849 1.00 78.69 358 ASP A O 1
ATOM 3088 N N . ILE A 1 359 ? 17.876 -11.308 -25.848 1.00 79.25 359 ILE A N 1
ATOM 3089 C CA . ILE A 1 359 ? 18.219 -10.575 -24.632 1.00 79.25 359 ILE A CA 1
ATOM 3090 C C . ILE A 1 359 ? 19.190 -9.416 -24.889 1.00 79.25 359 ILE A C 1
ATOM 3092 O O . ILE A 1 359 ? 19.283 -8.510 -24.072 1.00 79.25 359 ILE A O 1
ATOM 3096 N N . SER A 1 360 ? 19.913 -9.419 -26.013 1.00 82.75 360 SER A N 1
ATOM 3097 C CA . SER A 1 360 ? 20.914 -8.396 -26.352 1.00 82.75 360 SER A CA 1
ATOM 3098 C C . SER A 1 360 ? 20.313 -7.118 -26.950 1.00 82.75 360 SER A C 1
ATOM 3100 O O . SER A 1 360 ? 21.050 -6.198 -27.311 1.00 82.75 360 SER A O 1
ATOM 3102 N N . LYS A 1 361 ? 18.984 -7.061 -27.066 1.00 87.12 361 LYS A N 1
ATOM 3103 C CA . LYS A 1 361 ? 18.220 -5.947 -27.648 1.00 87.12 361 LYS A CA 1
ATOM 3104 C C . LYS A 1 361 ? 17.231 -5.333 -26.666 1.00 87.12 361 LYS A C 1
ATOM 3106 O O . LYS A 1 361 ? 16.285 -4.663 -27.075 1.00 87.12 361 LYS A O 1
ATOM 3111 N N . TRP A 1 362 ? 17.415 -5.584 -25.370 1.00 88.69 362 TRP A N 1
ATOM 3112 C CA . TRP A 1 362 ? 16.459 -5.128 -24.366 1.00 88.69 362 TRP A CA 1
ATOM 3113 C C . TRP A 1 362 ? 16.291 -3.607 -24.355 1.00 88.69 362 TRP A C 1
ATOM 3115 O O . TRP A 1 362 ? 15.189 -3.125 -24.107 1.00 88.69 362 TRP A O 1
ATOM 3125 N N . ASP A 1 363 ? 17.336 -2.858 -24.706 1.00 91.44 363 ASP A N 1
ATOM 3126 C CA . ASP A 1 363 ? 17.328 -1.399 -24.818 1.00 91.44 363 ASP A CA 1
ATOM 3127 C C . ASP A 1 363 ? 16.340 -0.890 -25.877 1.00 91.44 363 ASP A C 1
ATOM 3129 O O . ASP A 1 363 ? 15.691 0.133 -25.664 1.00 91.44 363 ASP A O 1
ATOM 3133 N N . LEU A 1 364 ? 16.145 -1.633 -26.972 1.00 89.75 364 LEU A N 1
ATOM 3134 C CA . LEU A 1 364 ? 15.165 -1.304 -28.014 1.00 89.75 364 LEU A CA 1
ATOM 3135 C C . LEU A 1 364 ? 13.714 -1.449 -27.535 1.00 89.75 364 LEU A C 1
ATOM 3137 O O . LEU A 1 364 ? 12.817 -0.798 -28.071 1.00 89.75 364 LEU A O 1
ATOM 3141 N N . HIS A 1 365 ? 13.472 -2.292 -26.530 1.00 86.19 365 HIS A N 1
ATOM 3142 C CA . HIS A 1 365 ? 12.138 -2.533 -25.981 1.00 86.19 365 HIS A CA 1
ATOM 3143 C C . HIS A 1 365 ? 11.773 -1.572 -24.848 1.00 86.19 365 HIS A C 1
ATOM 3145 O O . HIS A 1 365 ? 10.597 -1.446 -24.513 1.00 86.19 365 HIS A O 1
ATOM 3151 N N . VAL A 1 366 ? 12.742 -0.861 -24.268 1.00 89.50 366 VAL A N 1
ATOM 3152 C CA . VAL A 1 366 ? 12.491 0.022 -23.123 1.00 89.50 366 VAL A CA 1
ATOM 3153 C C . VAL A 1 366 ? 11.386 1.060 -23.378 1.00 89.50 366 VAL A C 1
ATOM 3155 O O . VAL A 1 366 ? 10.506 1.159 -22.524 1.00 89.50 366 VAL A O 1
ATOM 3158 N N . PRO A 1 367 ? 11.311 1.750 -24.536 1.00 87.38 367 PRO A N 1
ATOM 3159 C CA . PRO A 1 367 ? 10.249 2.731 -24.775 1.00 87.38 367 PRO A CA 1
ATOM 3160 C C . PRO A 1 367 ? 8.832 2.140 -24.725 1.00 87.38 367 PRO A C 1
ATOM 3162 O O . PRO A 1 367 ? 7.921 2.739 -24.155 1.00 87.38 367 PRO A O 1
ATOM 3165 N N . ILE A 1 368 ? 8.628 0.944 -25.294 1.00 82.44 368 ILE A N 1
ATOM 3166 C CA . ILE A 1 368 ? 7.304 0.306 -25.273 1.00 82.44 368 ILE A CA 1
ATOM 3167 C C . ILE A 1 368 ? 6.972 -0.252 -23.885 1.00 82.44 368 ILE A C 1
ATOM 3169 O O . ILE A 1 368 ? 5.809 -0.241 -23.481 1.00 82.44 368 ILE A O 1
ATOM 3173 N N . LEU A 1 369 ? 7.983 -0.692 -23.128 1.00 85.00 369 LEU A N 1
ATOM 3174 C CA . LEU A 1 369 ? 7.813 -1.134 -21.745 1.00 85.00 369 LEU A CA 1
ATOM 3175 C C . LEU A 1 369 ? 7.456 0.021 -20.812 1.00 85.00 369 LEU A C 1
ATOM 3177 O O . LEU A 1 369 ? 6.575 -0.137 -19.971 1.00 85.00 369 LEU A O 1
ATOM 3181 N N . GLU A 1 370 ? 8.099 1.174 -20.980 1.00 88.69 370 GLU A N 1
ATOM 3182 C CA . GLU A 1 370 ? 7.772 2.399 -20.254 1.00 88.69 370 GLU A CA 1
ATOM 3183 C C . GLU A 1 370 ? 6.318 2.811 -20.510 1.00 88.69 370 GLU A C 1
ATOM 3185 O O . GLU A 1 370 ? 5.556 3.023 -19.566 1.00 88.69 370 GLU A O 1
ATOM 3190 N N . PHE A 1 371 ? 5.893 2.830 -21.778 1.00 85.69 371 PHE A N 1
ATOM 3191 C CA . PHE A 1 371 ? 4.504 3.113 -22.136 1.00 85.69 371 PHE A CA 1
ATOM 3192 C C . PHE A 1 371 ? 3.526 2.111 -21.505 1.00 85.69 371 PHE A C 1
ATOM 3194 O O . PHE A 1 371 ? 2.523 2.510 -20.911 1.00 85.69 371 PHE A O 1
ATOM 3201 N N . ALA A 1 372 ? 3.821 0.811 -21.597 1.00 83.00 372 ALA A N 1
ATOM 3202 C CA . ALA A 1 372 ? 2.980 -0.236 -21.023 1.00 83.00 372 ALA A CA 1
ATOM 3203 C C . ALA A 1 372 ? 2.875 -0.119 -19.495 1.00 83.00 372 ALA A C 1
ATOM 3205 O O . ALA A 1 372 ? 1.781 -0.245 -18.947 1.00 83.00 372 ALA A O 1
ATOM 3206 N N . TYR A 1 373 ? 3.988 0.167 -18.815 1.00 85.88 373 TYR A N 1
ATOM 3207 C CA . TYR A 1 373 ? 4.024 0.407 -17.374 1.00 85.88 373 TYR A CA 1
ATOM 3208 C C . TYR A 1 373 ? 3.182 1.634 -16.994 1.00 85.88 373 TYR A C 1
ATOM 3210 O O . TYR A 1 373 ? 2.299 1.536 -16.142 1.00 85.88 373 TYR A O 1
ATOM 3218 N N . ASN A 1 374 ? 3.386 2.768 -17.671 1.00 89.81 374 ASN A N 1
ATOM 3219 C CA . ASN A 1 374 ? 2.682 4.018 -17.379 1.00 89.81 374 ASN A CA 1
ATOM 3220 C C . ASN A 1 374 ? 1.181 3.955 -17.698 1.00 89.81 374 ASN A C 1
ATOM 3222 O O . ASN A 1 374 ? 0.395 4.707 -17.120 1.00 89.81 374 ASN A O 1
ATOM 3226 N N . ASN A 1 375 ? 0.763 3.053 -18.586 1.00 86.69 375 ASN A N 1
ATOM 3227 C CA . ASN A 1 375 ? -0.642 2.840 -18.919 1.00 86.69 375 ASN A CA 1
ATOM 3228 C C . ASN A 1 375 ? -1.303 1.687 -18.136 1.00 86.69 375 ASN A C 1
ATOM 3230 O O . ASN A 1 375 ? -2.501 1.449 -18.287 1.00 86.69 375 ASN A O 1
ATOM 3234 N N . ALA A 1 376 ? -0.563 0.972 -17.287 1.00 82.12 376 ALA A N 1
ATOM 3235 C CA . ALA A 1 376 ? -1.125 -0.047 -16.409 1.00 82.12 376 ALA A CA 1
ATOM 3236 C C . ALA A 1 376 ? -1.667 0.581 -15.116 1.00 82.12 376 ALA A C 1
ATOM 3238 O O . ALA A 1 376 ? -1.097 1.523 -14.568 1.00 82.12 376 ALA A O 1
ATOM 3239 N N . THR A 1 377 ? -2.775 0.054 -14.592 1.00 81.69 377 THR A N 1
ATOM 3240 C CA . THR A 1 377 ? -3.324 0.519 -13.312 1.00 81.69 377 THR A CA 1
ATOM 3241 C C . THR A 1 377 ? -2.352 0.211 -12.176 1.00 81.69 377 THR A C 1
ATOM 3243 O O . THR A 1 377 ? -1.998 -0.948 -11.946 1.00 81.69 377 THR A O 1
ATOM 3246 N N . HIS A 1 378 ? -1.950 1.237 -11.426 1.00 77.38 378 HIS A N 1
ATOM 3247 C CA . HIS A 1 378 ? -1.024 1.072 -10.314 1.00 77.38 378 HIS A CA 1
ATOM 3248 C C . HIS A 1 378 ? -1.782 0.805 -9.004 1.00 77.38 378 HIS A C 1
ATOM 3250 O O . HIS A 1 378 ? -2.669 1.561 -8.608 1.00 77.38 378 HIS A O 1
ATOM 3256 N N . ALA A 1 379 ? -1.413 -0.258 -8.279 1.00 73.25 379 ALA A N 1
ATOM 3257 C CA . ALA A 1 379 ? -2.153 -0.719 -7.096 1.00 73.25 379 ALA A CA 1
ATOM 3258 C C . ALA A 1 379 ? -2.256 0.325 -5.966 1.00 73.25 379 ALA A C 1
ATOM 3260 O O . ALA A 1 379 ? -3.224 0.315 -5.214 1.00 73.25 379 ALA A O 1
ATOM 3261 N N . ALA A 1 380 ? -1.264 1.215 -5.840 1.00 73.31 380 ALA A N 1
ATOM 3262 C CA . ALA A 1 380 ? -1.255 2.248 -4.801 1.00 73.31 380 ALA A CA 1
ATOM 3263 C C . ALA A 1 380 ? -2.211 3.420 -5.084 1.00 73.31 380 ALA A C 1
ATOM 3265 O O . ALA A 1 380 ? -2.661 4.061 -4.141 1.00 73.31 380 ALA A O 1
ATOM 3266 N N . THR A 1 381 ? -2.498 3.715 -6.355 1.00 78.00 381 THR A N 1
ATOM 3267 C CA . THR A 1 381 ? -3.303 4.880 -6.762 1.00 78.00 381 THR A CA 1
ATOM 3268 C C . THR A 1 381 ? -4.668 4.487 -7.328 1.00 78.00 381 THR A C 1
ATOM 3270 O O . THR A 1 381 ? -5.560 5.323 -7.409 1.00 78.00 381 THR A O 1
ATOM 3273 N N . GLY A 1 382 ? -4.848 3.225 -7.735 1.00 82.00 382 GLY A N 1
ATOM 3274 C CA . GLY A 1 382 ? -6.075 2.739 -8.372 1.00 82.00 382 GLY A CA 1
ATOM 3275 C C . GLY A 1 382 ? -6.320 3.306 -9.776 1.00 82.00 382 GLY A C 1
ATOM 3276 O O . GLY A 1 382 ? -7.347 3.007 -10.376 1.00 82.00 382 GLY A O 1
ATOM 3277 N N . GLN A 1 383 ? -5.387 4.100 -10.305 1.00 86.75 383 GLN A N 1
ATOM 3278 C CA . GLN A 1 383 ? -5.441 4.749 -11.615 1.00 86.75 383 GLN A CA 1
ATOM 3279 C C . GLN A 1 383 ? -4.157 4.455 -12.397 1.00 86.75 383 GLN A C 1
ATOM 3281 O O . GLN A 1 383 ? -3.184 3.937 -11.838 1.00 86.75 383 GLN A O 1
ATOM 3286 N N . THR A 1 384 ? -4.145 4.746 -13.698 1.00 88.00 384 THR A N 1
ATOM 3287 C CA . THR A 1 384 ? -2.911 4.631 -14.486 1.00 88.00 384 THR A CA 1
ATOM 3288 C C . THR A 1 384 ? -2.011 5.841 -14.215 1.00 88.00 384 THR A C 1
ATOM 3290 O O . THR A 1 384 ? -2.524 6.963 -14.123 1.00 88.00 384 THR A O 1
ATOM 3293 N N . PRO A 1 385 ? -0.684 5.659 -14.100 1.00 91.88 385 PRO A N 1
ATOM 3294 C CA . PRO A 1 385 ? 0.240 6.781 -13.969 1.00 91.88 385 PRO A CA 1
ATOM 3295 C C . PRO A 1 385 ? 0.076 7.843 -15.059 1.00 91.88 385 PRO A C 1
ATOM 3297 O O . PRO A 1 385 ? 0.050 9.036 -14.767 1.00 91.88 385 PRO A O 1
ATOM 3300 N N . PHE A 1 386 ? -0.144 7.407 -16.302 1.00 90.31 386 PHE A N 1
ATOM 3301 C CA . PHE A 1 386 ? -0.389 8.293 -17.435 1.00 90.31 386 PHE A CA 1
ATOM 3302 C C . PHE A 1 386 ? -1.611 9.196 -17.202 1.00 90.31 386 PHE A C 1
ATOM 3304 O O . PHE A 1 386 ? -1.533 10.405 -17.408 1.00 90.31 386 PHE A O 1
ATOM 3311 N N . PHE A 1 387 ? -2.729 8.638 -16.724 1.00 92.12 387 PHE A N 1
ATOM 3312 C CA . PHE A 1 387 ? -3.934 9.420 -16.443 1.00 92.12 387 PHE A CA 1
ATOM 3313 C C . PHE A 1 387 ? -3.712 10.426 -15.312 1.00 92.12 387 PHE A C 1
ATOM 3315 O O . PHE A 1 387 ? -4.167 11.561 -15.405 1.00 92.12 387 PHE A O 1
ATOM 3322 N N . LEU A 1 388 ? -2.986 10.041 -14.263 1.00 92.88 388 LEU A N 1
ATOM 3323 C CA . LEU A 1 388 ? -2.696 10.934 -13.139 1.00 92.88 388 LEU A CA 1
ATOM 3324 C C . LEU A 1 388 ? -1.768 12.093 -13.523 1.00 92.88 388 LEU A C 1
ATOM 3326 O O . LEU A 1 388 ? -1.908 13.179 -12.967 1.00 92.88 388 LEU A O 1
ATOM 3330 N N . CYS A 1 389 ? -0.847 11.883 -14.466 1.00 92.88 389 CYS A N 1
ATOM 3331 C CA . CYS A 1 389 ? 0.013 12.947 -14.982 1.00 92.88 389 CYS A CA 1
ATOM 3332 C C . CYS A 1 389 ? -0.693 13.863 -15.986 1.00 92.88 389 CYS A C 1
ATOM 3334 O O . CYS A 1 389 ? -0.517 15.076 -15.922 1.00 92.88 389 CYS A O 1
ATOM 3336 N N . TYR A 1 390 ? -1.463 13.303 -16.923 1.00 91.31 390 TYR A N 1
ATOM 3337 C CA . TYR A 1 390 ? -1.958 14.047 -18.090 1.00 91.31 390 TYR A CA 1
ATOM 3338 C C . TYR A 1 390 ? -3.469 14.313 -18.086 1.00 91.31 390 TYR A C 1
ATOM 3340 O O . TYR A 1 390 ? -3.977 15.013 -18.963 1.00 91.31 390 TYR A O 1
ATOM 3348 N N . GLY A 1 391 ? -4.215 13.741 -17.140 1.00 92.25 391 GLY A N 1
ATOM 3349 C CA . GLY A 1 391 ? -5.669 13.894 -17.020 1.00 92.25 391 GLY A CA 1
ATOM 3350 C C . GLY A 1 391 ? -6.492 13.142 -18.073 1.00 92.25 391 GLY A C 1
ATOM 3351 O O . GLY A 1 391 ? -7.710 13.294 -18.120 1.00 92.25 391 GLY A O 1
ATOM 3352 N N . HIS A 1 392 ? -5.859 12.338 -18.929 1.00 89.19 392 HIS A N 1
ATOM 3353 C CA . HIS A 1 392 ? -6.520 11.528 -19.953 1.00 89.19 392 HIS A CA 1
ATOM 3354 C C . HIS A 1 392 ? -5.748 10.228 -20.194 1.00 89.19 392 HIS A C 1
ATOM 3356 O O . HIS A 1 392 ? -4.558 10.149 -19.907 1.00 89.19 392 HIS A O 1
ATOM 3362 N N . HIS A 1 393 ? -6.420 9.195 -20.703 1.00 83.50 393 HIS A N 1
ATOM 3363 C CA . HIS A 1 393 ? -5.761 7.948 -21.102 1.00 83.50 393 HIS A CA 1
ATOM 3364 C C . HIS A 1 393 ? -5.172 8.074 -22.514 1.00 83.50 393 HIS A C 1
ATOM 3366 O O . HIS A 1 393 ? -5.777 8.740 -23.360 1.00 83.50 393 HIS A O 1
ATOM 3372 N N . PRO A 1 394 ? -4.030 7.425 -22.800 1.00 83.06 394 PRO A N 1
ATOM 3373 C CA . PRO A 1 394 ? -3.477 7.411 -24.143 1.00 83.06 394 PRO A CA 1
ATOM 3374 C C . PRO A 1 394 ? -4.342 6.540 -25.058 1.00 83.06 394 PRO A C 1
ATOM 3376 O O . PRO A 1 394 ? -4.932 5.549 -24.618 1.00 83.06 394 PRO A O 1
ATOM 3379 N N . LEU A 1 395 ? -4.371 6.877 -26.348 1.00 78.75 395 LEU A N 1
ATOM 3380 C CA . LEU A 1 395 ? -4.985 6.013 -27.352 1.00 78.75 395 LEU A CA 1
ATOM 3381 C C . LEU A 1 395 ? -4.165 4.730 -27.489 1.00 78.75 395 LEU A C 1
ATOM 3383 O O . LEU A 1 395 ? -2.949 4.776 -27.687 1.00 78.75 395 LEU A O 1
ATOM 3387 N N . THR A 1 396 ? -4.831 3.582 -27.405 1.00 72.56 396 THR A N 1
ATOM 3388 C CA . THR A 1 396 ? -4.204 2.276 -27.631 1.00 72.56 396 THR A CA 1
ATOM 3389 C C . THR A 1 396 ? -4.815 1.590 -28.852 1.00 72.56 396 THR A C 1
ATOM 3391 O O . THR A 1 396 ? -5.982 1.829 -29.164 1.00 72.56 396 THR A O 1
ATOM 3394 N N . PRO A 1 397 ? -4.084 0.681 -29.529 1.00 62.88 397 PRO A N 1
ATOM 3395 C CA . PRO A 1 397 ? -4.609 -0.055 -30.687 1.00 62.88 397 PRO A CA 1
ATOM 3396 C C . PRO A 1 397 ? -5.882 -0.878 -30.417 1.00 62.88 397 PRO A C 1
ATOM 3398 O O . PRO A 1 397 ? -6.514 -1.360 -31.349 1.00 62.88 397 PRO A O 1
ATOM 3401 N N . GLN A 1 398 ? -6.238 -1.078 -29.146 1.00 56.16 398 GLN A N 1
ATOM 3402 C CA . GLN A 1 398 ? -7.405 -1.841 -28.700 1.00 56.16 398 GLN A CA 1
ATOM 3403 C C . GLN A 1 398 ? -8.661 -0.967 -28.541 1.00 56.16 398 GLN A C 1
ATOM 3405 O O . GLN A 1 398 ? -9.753 -1.501 -28.353 1.00 56.16 398 GLN A O 1
ATOM 3410 N N . GLN A 1 399 ? -8.530 0.363 -28.603 1.00 54.97 399 GLN A N 1
ATOM 3411 C CA . GLN A 1 399 ? -9.664 1.283 -28.556 1.00 54.97 399 GLN A CA 1
ATOM 3412 C C . GLN A 1 399 ? -10.228 1.497 -29.973 1.00 54.97 399 GLN A C 1
ATOM 3414 O O . GLN A 1 399 ? -9.458 1.794 -30.890 1.00 54.97 399 GLN A O 1
ATOM 3419 N N . PRO A 1 400 ? -11.552 1.361 -30.192 1.00 48.84 400 PRO A N 1
ATOM 3420 C CA . PRO A 1 400 ? -12.155 1.676 -31.482 1.00 48.84 400 PRO A CA 1
ATOM 3421 C C . PRO A 1 400 ? -11.928 3.159 -31.797 1.00 48.84 400 PRO A C 1
ATOM 3423 O O . PRO A 1 400 ? -12.186 4.029 -30.967 1.00 48.84 400 PRO A O 1
ATOM 3426 N N . THR A 1 401 ? -11.410 3.433 -32.995 1.00 53.81 401 THR A N 1
ATOM 3427 C CA . THR A 1 401 ? -11.120 4.776 -33.511 1.00 53.81 401 THR A CA 1
ATOM 3428 C C . THR A 1 401 ? -12.297 5.723 -33.282 1.00 53.81 401 THR A C 1
ATOM 3430 O O . THR A 1 401 ? -13.420 5.412 -33.681 1.00 53.81 401 THR A O 1
ATOM 3433 N N . ILE A 1 402 ? -12.035 6.887 -32.681 1.00 49.16 402 ILE A N 1
ATOM 3434 C CA . ILE A 1 402 ? -12.998 7.994 -32.603 1.00 49.16 402 ILE A CA 1
ATOM 3435 C C . ILE A 1 402 ? -13.495 8.280 -34.036 1.00 49.16 402 ILE A C 1
ATOM 3437 O O . ILE A 1 402 ? -12.658 8.430 -34.932 1.00 49.16 402 ILE A O 1
ATOM 3441 N N . PRO A 1 403 ? -14.815 8.327 -34.300 1.00 43.81 403 PRO A N 1
ATOM 3442 C CA . PRO A 1 403 ? -15.316 8.669 -35.623 1.00 43.81 403 PRO A CA 1
ATOM 3443 C C . PRO A 1 403 ? -14.874 10.090 -35.973 1.00 43.81 403 PRO A C 1
ATOM 3445 O O . PRO A 1 403 ? -14.970 11.004 -35.156 1.00 43.81 403 PRO A O 1
ATOM 3448 N N . ALA A 1 404 ? -14.380 10.269 -37.196 1.00 52.31 404 ALA A N 1
ATOM 3449 C CA . ALA A 1 404 ? -14.000 11.565 -37.732 1.00 52.31 404 ALA A CA 1
ATOM 3450 C C . ALA A 1 404 ? -15.232 12.478 -37.836 1.00 52.31 404 ALA A C 1
ATOM 3452 O O . ALA A 1 404 ? -15.897 12.527 -38.864 1.00 52.31 404 ALA A O 1
ATOM 3453 N N . THR A 1 405 ? -15.536 13.225 -36.780 1.00 44.31 405 THR A N 1
ATOM 3454 C CA . THR A 1 405 ? -16.349 14.436 -36.885 1.00 44.31 405 THR A CA 1
ATOM 3455 C C . THR A 1 405 ? -15.418 15.626 -36.756 1.00 44.31 405 THR A C 1
ATOM 3457 O O . THR A 1 405 ? -15.319 16.267 -35.712 1.00 44.31 405 THR A O 1
ATOM 3460 N N . VAL A 1 406 ? -14.700 15.893 -37.846 1.00 43.62 406 VAL A N 1
ATOM 3461 C CA . VAL A 1 406 ? -14.200 17.236 -38.119 1.00 43.62 406 VAL A CA 1
ATOM 3462 C C . VAL A 1 406 ? -15.440 18.061 -38.445 1.00 43.62 406 VAL A C 1
ATOM 3464 O O . VAL A 1 406 ? -15.957 17.980 -39.555 1.00 43.62 406 VAL A O 1
ATOM 3467 N N . ASN A 1 407 ? -15.958 18.806 -37.471 1.00 45.62 407 ASN A N 1
ATOM 3468 C CA . ASN A 1 407 ? -16.795 19.951 -37.803 1.00 45.62 407 ASN A CA 1
ATOM 3469 C C . ASN A 1 407 ? -15.837 21.063 -38.253 1.00 45.62 407 ASN A C 1
ATOM 3471 O O . ASN A 1 407 ? -14.958 21.432 -37.467 1.00 45.62 407 ASN A O 1
ATOM 3475 N N . PRO A 1 408 ? -15.943 21.565 -39.495 1.00 48.78 408 PRO A N 1
ATOM 3476 C CA . PRO A 1 408 ? -15.233 22.773 -39.865 1.00 48.78 408 PRO A CA 1
ATOM 3477 C C . PRO A 1 408 ? -15.758 23.906 -38.984 1.00 48.78 408 PRO A C 1
ATOM 3479 O O . PRO A 1 408 ? -16.966 24.095 -38.855 1.00 48.78 408 PRO A O 1
ATOM 3482 N N . VAL A 1 409 ? -14.836 24.603 -38.331 1.00 56.03 409 VAL A N 1
ATOM 3483 C CA . VAL A 1 409 ? -15.124 25.853 -37.630 1.00 56.03 409 VAL A CA 1
ATOM 3484 C C . VAL A 1 409 ? -15.414 26.906 -38.706 1.00 56.03 409 VAL A C 1
ATOM 3486 O O . VAL A 1 409 ? -14.569 27.104 -39.581 1.00 56.03 409 VAL A O 1
ATOM 3489 N N . GLU A 1 410 ? -16.611 27.503 -38.671 1.00 48.66 410 GLU A N 1
ATOM 3490 C CA . GLU A 1 410 ? -16.947 28.746 -39.393 1.00 48.66 410 GLU A CA 1
ATOM 3491 C C . GLU A 1 410 ? -16.264 29.963 -38.764 1.00 48.66 410 GLU A C 1
ATOM 3493 O O . GLU A 1 410 ? -16.181 30.015 -37.511 1.00 48.66 410 GLU A O 1
#